Protein AF-A0A8T4M4A0-F1 (afdb_monomer)

Foldseek 3Di:
DDFDKDKDADAADDDLLLNLLLQLQQLLFLLSLQLLLPAAQDFAALVRSLVSLPVQAPDPFDDDSVVSVCSCVQRCRNNRQKMKIFGDDPDDDPDTGITIHGGPCNLQQVLLLSLLSLVVCLVVVAASCLQQNHDDRDDPLRGSSLLVVVLVVLVVHKDFLVVSCPPPVDPDDSVSSCVNQVSCVVVQQKDKDAADDDDDAQKKKFFDPPDDLQPQDDFPNQNVLLSVLLVVCVVVRIDGLVVSCVVSVHDSVVSVSSSVSCVVVPGIDIDGPDDPPPRMIMHGGPVNVCCCVSRVVLSSCSSVVHPSSVVSSVSSVCCCPPPVNVSVSVSSNSNNVSSCVVPCVNVPDDLVNLLVQLLVVQVVPQVFDFQVRSCVSSVHPDNPPSVVVCVVVVQKDWDDDDRPIGIHGD

Secondary structure (DSSP, 8-state):
-PPPP-EE--PPP-SHHHHHHHHHHHSSSHHHHHHHHT--SS-B-HHHHHHHHHHH---SS---HHHHHHHIIIIIGGGTSEEEEEE---SS--SPEEEEEE-HHIIIIIHHHHHHHHHHHHHHT--HHHHH----TT-TTS-HHHHHHHHHHHHHS-B-TTTHHHHS---S-HHHHHHHHHHHHHTTSEEEEESSSSSS-S-EEEEPTT--GGGPPPSTT-HHHHHHHHHHHHHHSEEEHHHHHHHHT--HHHHHHHHHHHHHTTSEEEE-SS-TT-SEEEEE-HHHHHHIIIIIHHHHHHHTT-THHHHHHHHHHHHHHGGGGHHHHHHHHHHHHHHHHH-TTTTPPPHHHHHHHHHHHHHH-TT-EEHHHHHHHTT-S--HHHHHHHHHTTSEEEESSGGG-EEEE-

pLDDT: mean 83.9, std 15.02, range [36.28, 98.62]

Solvent-accessible surface area (backbone atoms only — not comparable to full-atom values): 22338 Å² total; per-residue (Å²): 137,85,78,62,73,53,72,59,75,41,75,55,59,83,53,70,67,55,38,50,37,37,49,41,51,39,50,19,32,42,67,43,31,50,51,55,72,70,44,36,84,63,65,43,34,28,58,52,46,41,50,60,47,57,77,45,37,92,66,95,68,86,78,60,34,68,57,51,41,46,40,41,68,71,33,26,23,76,35,13,33,22,31,42,31,41,45,61,60,82,94,80,57,96,66,72,41,64,19,34,18,47,29,72,57,15,58,70,48,44,45,22,50,42,41,50,49,35,49,51,21,55,76,64,74,44,30,45,32,62,69,32,38,66,67,62,93,85,51,93,76,50,40,24,49,56,47,52,52,52,50,54,53,23,70,80,38,76,44,35,73,72,54,54,56,70,72,68,71,48,86,70,65,77,73,48,56,51,73,47,51,52,49,34,34,77,69,49,24,29,50,73,50,50,67,56,94,78,80,59,74,66,38,40,38,31,46,43,87,94,63,61,40,86,74,60,68,72,36,98,86,34,41,72,61,43,30,53,52,40,45,50,34,56,73,62,41,56,44,34,57,65,66,50,14,65,75,69,75,45,56,57,70,58,41,49,54,38,52,54,41,37,36,76,72,65,44,33,47,79,47,52,91,44,62,98,87,51,61,27,45,32,36,56,27,72,60,34,50,49,43,45,60,71,45,50,48,45,52,52,33,31,71,68,72,33,75,52,36,57,57,31,42,52,50,33,51,48,31,51,61,37,77,86,22,50,53,39,37,52,40,51,23,58,26,34,53,40,31,51,76,67,32,65,76,76,61,53,73,52,58,68,59,50,37,53,48,50,51,54,51,28,67,76,33,80,88,38,40,39,64,68,60,47,20,57,75,66,74,39,97,73,53,64,67,45,51,49,53,36,38,77,69,61,51,31,45,78,46,74,65,84,94,64,36,28,37,32,62,103

Structure (mmCIF, N/CA/C/O backbone):
data_AF-A0A8T4M4A0-F1
#
_entry.id   AF-A0A8T4M4A0-F1
#
loop_
_atom_site.group_PDB
_atom_site.id
_atom_site.type_symbol
_atom_site.label_atom_id
_atom_site.label_alt_id
_atom_site.label_comp_id
_atom_site.label_asym_id
_atom_site.label_entity_id
_atom_site.label_seq_id
_atom_site.pdbx_PDB_ins_code
_atom_site.Cartn_x
_atom_site.Cartn_y
_atom_site.Cartn_z
_atom_site.occupancy
_atom_site.B_iso_or_equiv
_atom_site.auth_seq_id
_atom_site.auth_comp_id
_atom_site.auth_asym_id
_atom_site.auth_atom_id
_atom_site.pdbx_PDB_model_num
ATOM 1 N N . MET A 1 1 ? 19.158 8.224 -39.823 1.00 36.28 1 MET A N 1
ATOM 2 C CA . MET A 1 1 ? 17.842 8.838 -39.520 1.00 36.28 1 MET A CA 1
ATOM 3 C C . MET A 1 1 ? 17.777 9.089 -38.024 1.00 36.28 1 MET A C 1
ATOM 5 O O . MET A 1 1 ? 17.892 8.132 -37.276 1.00 36.28 1 MET A O 1
ATOM 9 N N . GLY A 1 2 ? 17.689 10.349 -37.589 1.00 38.97 2 GLY A N 1
ATOM 10 C CA . GLY A 1 2 ? 17.724 10.702 -36.166 1.00 38.97 2 GLY A CA 1
ATOM 11 C C . GLY A 1 2 ? 16.334 10.684 -35.535 1.00 38.97 2 GLY A C 1
ATOM 12 O O . GLY A 1 2 ? 15.423 11.344 -36.035 1.00 38.97 2 GLY A O 1
ATOM 13 N N . ILE A 1 3 ? 16.178 9.947 -34.437 1.00 46.75 3 ILE A N 1
ATOM 14 C CA . ILE A 1 3 ? 15.024 10.073 -33.544 1.00 46.75 3 ILE A CA 1
ATOM 15 C C . ILE A 1 3 ? 15.228 11.372 -32.753 1.00 46.75 3 ILE A C 1
ATOM 17 O O . ILE A 1 3 ? 16.248 11.531 -32.087 1.00 46.75 3 ILE A O 1
ATOM 21 N N . LYS A 1 4 ? 14.302 12.332 -32.866 1.00 42.81 4 LYS A N 1
ATOM 22 C CA . LYS A 1 4 ? 14.314 13.545 -32.033 1.00 42.81 4 LYS A CA 1
ATOM 23 C C . LYS A 1 4 ? 13.525 13.283 -30.758 1.00 42.81 4 LYS A C 1
ATOM 25 O O . LYS A 1 4 ? 12.321 13.044 -30.842 1.00 42.81 4 LYS A O 1
ATOM 30 N N . TYR A 1 5 ? 14.212 13.389 -29.627 1.00 50.53 5 TYR A N 1
ATOM 31 C CA . TYR A 1 5 ? 13.657 13.262 -28.288 1.00 50.53 5 TYR A CA 1
ATOM 32 C C . TYR A 1 5 ? 13.339 14.650 -27.720 1.00 50.53 5 TYR A C 1
ATOM 34 O O . TYR A 1 5 ? 14.189 15.537 -27.725 1.00 50.53 5 TYR A O 1
ATOM 42 N N . GLN A 1 6 ? 12.110 14.845 -27.248 1.00 49.47 6 GLN A N 1
ATOM 43 C CA . GLN A 1 6 ? 11.752 15.944 -26.349 1.00 49.47 6 GLN A CA 1
ATOM 44 C C . GLN A 1 6 ? 11.410 15.323 -24.999 1.00 49.47 6 GLN A C 1
ATOM 46 O O . GLN A 1 6 ? 10.598 14.396 -24.956 1.00 49.47 6 GLN A O 1
ATOM 51 N N . SER A 1 7 ? 12.059 15.800 -23.936 1.00 57.50 7 SER A N 1
ATOM 52 C CA . SER A 1 7 ? 11.912 15.259 -22.587 1.00 57.50 7 SER A CA 1
ATOM 53 C C . SER A 1 7 ? 11.159 16.220 -21.676 1.00 57.50 7 SER A C 1
ATOM 55 O O . SER A 1 7 ? 11.580 17.366 -21.509 1.00 57.50 7 SER A O 1
ATOM 57 N N . THR A 1 8 ? 10.098 15.750 -21.028 1.00 65.81 8 THR A N 1
ATOM 58 C CA . THR A 1 8 ? 9.516 16.431 -19.864 1.00 65.81 8 THR A CA 1
ATOM 59 C C . THR A 1 8 ? 10.077 15.796 -18.600 1.00 65.81 8 THR A C 1
ATOM 61 O O . THR A 1 8 ? 9.870 14.603 -18.362 1.00 65.81 8 THR A O 1
ATOM 64 N N . ASN A 1 9 ? 10.792 16.589 -17.802 1.00 67.00 9 ASN A N 1
ATOM 65 C CA . ASN A 1 9 ? 11.388 16.161 -16.542 1.00 67.00 9 ASN A CA 1
ATOM 66 C C . ASN A 1 9 ? 10.801 16.986 -15.390 1.00 67.00 9 ASN A C 1
ATOM 68 O O . ASN A 1 9 ? 10.709 18.209 -15.496 1.00 67.00 9 ASN A O 1
ATOM 72 N N . GLN A 1 10 ? 10.419 16.324 -14.301 1.00 81.75 10 GLN A N 1
ATOM 73 C CA . GLN A 1 10 ? 10.217 16.987 -13.015 1.00 81.75 10 GLN A CA 1
ATOM 74 C C . GLN A 1 10 ? 11.394 16.637 -12.114 1.00 81.75 10 GLN A C 1
ATOM 76 O O . GLN A 1 10 ? 11.785 15.475 -12.027 1.00 81.75 10 GLN A O 1
ATOM 81 N N . SER A 1 11 ? 11.961 17.636 -11.444 1.00 89.12 11 SER A N 1
ATOM 82 C CA . SER A 1 11 ? 13.050 17.408 -10.499 1.00 89.12 11 SER A CA 1
ATOM 83 C C . SER A 1 11 ? 12.594 16.497 -9.361 1.00 89.12 11 SER A C 1
ATOM 85 O O . SER A 1 11 ? 11.463 16.597 -8.880 1.00 89.12 11 SER A O 1
ATOM 87 N N . PHE A 1 12 ? 13.486 15.612 -8.915 1.00 93.00 12 PHE A N 1
ATOM 88 C CA . PHE A 1 12 ? 13.273 14.891 -7.666 1.00 93.00 12 PHE A CA 1
ATOM 89 C C . PHE A 1 12 ? 13.210 15.904 -6.509 1.00 93.00 12 PHE A C 1
ATOM 91 O O . PHE A 1 12 ? 14.023 16.831 -6.509 1.00 93.00 12 PHE A O 1
ATOM 98 N N . PRO A 1 13 ? 12.267 15.779 -5.555 1.00 91.75 13 PRO A N 1
ATOM 99 C CA . PRO A 1 13 ? 12.148 16.746 -4.469 1.00 91.75 13 PRO A CA 1
ATOM 100 C C . PRO A 1 13 ? 13.424 16.848 -3.626 1.00 91.75 13 PRO A C 1
ATOM 102 O O . PRO A 1 13 ? 14.144 15.866 -3.461 1.00 91.75 13 PRO A O 1
ATOM 105 N N . GLU A 1 14 ? 13.674 18.025 -3.057 1.00 91.38 14 GLU A N 1
ATOM 106 C CA . GLU A 1 14 ? 14.819 18.264 -2.166 1.00 91.38 14 GLU A CA 1
ATOM 107 C C . GLU A 1 14 ? 14.450 18.011 -0.696 1.00 91.38 14 GLU A C 1
ATOM 109 O O . GLU A 1 14 ? 15.189 17.349 0.032 1.00 91.38 14 GLU A O 1
ATOM 114 N N . GLU A 1 15 ? 13.259 18.458 -0.286 1.00 93.06 15 GLU A N 1
ATOM 115 C CA . GLU A 1 15 ? 12.756 18.333 1.084 1.00 93.06 15 GLU A CA 1
ATOM 116 C C . GLU A 1 15 ? 12.559 16.873 1.511 1.00 93.06 15 GLU A C 1
ATOM 118 O O . GLU A 1 15 ? 11.953 16.072 0.792 1.00 93.06 15 GLU A O 1
ATOM 123 N N . SER A 1 16 ? 13.014 16.531 2.719 1.00 92.50 16 SER A N 1
ATOM 124 C CA . SER A 1 16 ? 13.052 15.152 3.235 1.00 92.50 16 SER A CA 1
ATOM 125 C C . SER A 1 16 ? 11.690 14.448 3.196 1.00 92.50 16 SER A C 1
ATOM 127 O O . SER A 1 16 ? 11.579 13.324 2.703 1.00 92.50 16 SER A O 1
ATOM 129 N N . GLU A 1 17 ? 10.630 15.123 3.644 1.00 90.56 17 GLU A N 1
ATOM 130 C CA . GLU A 1 17 ? 9.270 14.579 3.620 1.00 90.56 17 GLU A CA 1
ATOM 131 C C . GLU A 1 17 ? 8.756 14.382 2.186 1.00 90.56 17 GLU A C 1
ATOM 133 O O . GLU A 1 17 ? 8.158 13.347 1.883 1.00 90.56 17 GLU A O 1
ATOM 138 N N . ALA A 1 18 ? 9.030 15.328 1.283 1.00 90.44 18 ALA A N 1
ATOM 139 C CA . ALA A 1 18 ? 8.621 15.234 -0.116 1.00 90.44 18 ALA A CA 1
ATOM 140 C C . ALA A 1 18 ? 9.375 14.115 -0.855 1.00 90.44 18 ALA A C 1
ATOM 142 O O . ALA A 1 18 ? 8.796 13.426 -1.697 1.00 90.44 18 ALA A O 1
ATOM 143 N N . ARG A 1 19 ? 10.645 13.876 -0.502 1.00 94.44 19 ARG A N 1
ATOM 144 C CA . ARG A 1 19 ? 11.435 12.735 -0.989 1.00 94.44 19 ARG A CA 1
ATOM 145 C C . ARG A 1 19 ? 10.839 11.410 -0.531 1.00 94.44 19 ARG A C 1
ATOM 147 O O . ARG A 1 19 ? 10.655 10.508 -1.350 1.00 94.44 19 ARG A O 1
ATOM 154 N N . LEU A 1 20 ? 10.488 11.300 0.751 1.00 95.19 20 LEU A N 1
ATOM 155 C CA . LEU A 1 20 ? 9.823 10.111 1.280 1.00 95.19 20 LEU A CA 1
ATOM 156 C C . LEU A 1 20 ? 8.465 9.895 0.602 1.00 95.19 20 LEU A C 1
ATOM 158 O O . LEU A 1 20 ? 8.164 8.786 0.163 1.00 95.19 20 LEU A O 1
ATOM 162 N N . GLU A 1 21 ? 7.661 10.949 0.449 1.00 92.44 21 GLU A N 1
ATOM 163 C CA . GLU A 1 21 ? 6.388 10.877 -0.268 1.00 92.44 21 GLU A CA 1
ATOM 164 C C . GLU A 1 21 ? 6.578 10.379 -1.703 1.00 92.44 21 GLU A C 1
ATOM 166 O O . GLU A 1 21 ? 5.840 9.497 -2.157 1.00 92.44 21 GLU A O 1
ATOM 171 N N . ALA A 1 22 ? 7.571 10.919 -2.411 1.00 92.69 22 ALA A N 1
ATOM 172 C CA . ALA A 1 22 ? 7.888 10.537 -3.776 1.00 92.69 22 ALA A CA 1
ATOM 173 C C . ALA A 1 22 ? 8.194 9.033 -3.883 1.00 92.69 22 ALA A C 1
ATOM 175 O O . ALA A 1 22 ? 7.618 8.340 -4.726 1.00 92.69 22 ALA A O 1
ATOM 176 N N . ILE A 1 23 ? 9.022 8.503 -2.984 1.00 95.81 23 ILE A N 1
ATOM 177 C CA . ILE A 1 23 ? 9.373 7.080 -2.941 1.00 95.81 23 ILE A CA 1
ATOM 178 C C . ILE A 1 23 ? 8.170 6.205 -2.585 1.00 95.81 23 ILE A C 1
ATOM 180 O O . ILE A 1 23 ? 7.847 5.275 -3.325 1.00 95.81 23 ILE A O 1
ATOM 184 N N . LEU A 1 24 ? 7.452 6.520 -1.503 1.00 95.00 24 LEU A N 1
ATOM 185 C CA . LEU A 1 24 ? 6.316 5.709 -1.054 1.00 95.00 24 LEU A CA 1
ATOM 186 C C . LEU A 1 24 ? 5.226 5.626 -2.124 1.00 95.00 24 LEU A C 1
ATOM 188 O O . LEU A 1 24 ? 4.622 4.580 -2.310 1.00 95.00 24 LEU A O 1
ATOM 192 N N . ASN A 1 25 ? 4.987 6.701 -2.874 1.00 92.19 25 ASN A N 1
ATOM 193 C CA . ASN A 1 25 ? 4.039 6.685 -3.989 1.00 92.19 25 ASN A CA 1
ATOM 194 C C . ASN A 1 25 ? 4.563 5.963 -5.239 1.00 92.19 25 ASN A C 1
ATOM 196 O O . ASN A 1 25 ? 3.759 5.499 -6.054 1.00 92.19 25 ASN A O 1
ATOM 200 N N . SER A 1 26 ? 5.881 5.908 -5.426 1.00 93.94 26 SER A N 1
ATOM 201 C CA . SER A 1 26 ? 6.510 5.222 -6.558 1.00 93.94 26 SER A CA 1
ATOM 202 C C . SER A 1 26 ? 6.559 3.711 -6.352 1.00 93.94 26 SER A C 1
ATOM 204 O O . SER A 1 26 ? 6.496 2.979 -7.332 1.00 93.94 26 SER A O 1
ATOM 206 N N . PHE A 1 27 ? 6.573 3.243 -5.100 1.00 95.88 27 PHE A N 1
ATOM 207 C CA . PHE A 1 27 ? 6.716 1.822 -4.759 1.00 95.88 27 PHE A CA 1
ATOM 208 C C . PHE A 1 27 ? 5.596 1.285 -3.852 1.00 95.88 27 PHE A C 1
ATOM 210 O O . PHE A 1 27 ? 5.772 0.295 -3.155 1.00 95.88 27 PHE A O 1
ATOM 217 N N . ASN A 1 28 ? 4.404 1.893 -3.877 1.00 93.88 28 ASN A N 1
ATOM 218 C CA . ASN A 1 28 ? 3.224 1.404 -3.140 1.00 93.88 28 ASN A CA 1
ATOM 219 C C . ASN A 1 28 ? 2.504 0.207 -3.782 1.00 93.88 28 ASN A C 1
ATOM 221 O O . ASN A 1 28 ? 1.422 -0.156 -3.329 1.00 93.88 28 ASN A O 1
ATOM 225 N N . ALA A 1 29 ? 3.018 -0.352 -4.873 1.00 94.00 29 ALA A N 1
ATOM 226 C CA . ALA A 1 29 ? 2.444 -1.520 -5.532 1.00 94.00 29 ALA A CA 1
ATOM 227 C C . ALA A 1 29 ? 3.528 -2.248 -6.324 1.00 94.00 29 ALA A C 1
ATOM 229 O O . ALA A 1 29 ? 4.333 -1.614 -7.003 1.00 94.00 29 ALA A O 1
ATOM 230 N N . GLU A 1 30 ? 3.507 -3.571 -6.301 1.00 95.44 30 GLU A N 1
ATOM 231 C CA . GLU A 1 30 ? 4.582 -4.408 -6.825 1.00 95.44 30 GLU A CA 1
ATOM 232 C C . GLU A 1 30 ? 4.678 -4.330 -8.343 1.00 95.44 30 GLU A C 1
ATOM 234 O O . GLU A 1 30 ? 5.779 -4.202 -8.862 1.00 95.44 30 GLU A O 1
ATOM 239 N N . LEU A 1 31 ? 3.551 -4.265 -9.066 1.00 93.50 31 LEU A N 1
ATOM 240 C CA . LEU A 1 31 ? 3.583 -4.021 -10.514 1.00 93.50 31 LEU A CA 1
ATOM 241 C C . LEU A 1 31 ? 4.211 -2.666 -10.865 1.00 93.50 31 LEU A C 1
ATOM 243 O O . LEU A 1 31 ? 4.870 -2.540 -11.896 1.00 93.50 31 LEU A O 1
ATOM 247 N N . LYS A 1 32 ? 4.040 -1.650 -10.013 1.00 94.50 32 LYS A N 1
ATOM 248 C CA . LYS A 1 32 ? 4.667 -0.338 -10.206 1.00 94.50 32 LYS A CA 1
ATOM 249 C C . LYS A 1 32 ? 6.172 -0.415 -9.939 1.00 94.50 32 LYS A C 1
ATOM 251 O O . LYS A 1 32 ? 6.948 0.100 -10.740 1.00 94.50 32 LYS A O 1
ATOM 256 N N . THR A 1 33 ? 6.576 -1.113 -8.879 1.00 96.62 33 THR A N 1
ATOM 257 C CA . THR A 1 33 ? 7.983 -1.411 -8.574 1.00 96.62 33 THR A CA 1
ATOM 258 C C . THR A 1 33 ? 8.646 -2.201 -9.706 1.00 96.62 33 THR A C 1
ATOM 260 O O . THR A 1 33 ? 9.732 -1.834 -10.142 1.00 96.62 33 THR A O 1
ATOM 263 N N . ALA A 1 34 ? 7.969 -3.213 -10.256 1.00 95.50 34 ALA A N 1
ATOM 264 C CA . ALA A 1 34 ? 8.430 -3.980 -11.411 1.00 95.50 34 ALA A CA 1
ATOM 265 C C . ALA A 1 34 ? 8.614 -3.084 -12.642 1.00 95.50 34 ALA A C 1
ATOM 267 O O . ALA A 1 34 ? 9.683 -3.071 -13.241 1.00 95.50 34 ALA A O 1
ATOM 268 N N . THR A 1 35 ? 7.607 -2.260 -12.963 1.00 95.44 35 THR A N 1
ATOM 269 C CA . THR A 1 35 ? 7.685 -1.274 -14.059 1.00 95.44 35 THR A CA 1
ATOM 270 C C . THR A 1 35 ? 8.919 -0.389 -13.919 1.00 95.44 35 THR A C 1
ATOM 272 O O . THR A 1 35 ? 9.632 -0.158 -14.889 1.00 95.44 35 THR A O 1
ATOM 275 N N . PHE A 1 36 ? 9.171 0.103 -12.704 1.00 97.06 36 PHE A N 1
ATOM 276 C CA . PHE A 1 36 ? 10.309 0.964 -12.427 1.00 97.06 36 PHE A CA 1
ATOM 277 C C . PHE A 1 36 ? 11.650 0.233 -12.584 1.00 97.06 36 PHE A C 1
ATOM 279 O O . PHE A 1 36 ? 12.571 0.790 -13.171 1.00 97.06 36 PHE A O 1
ATOM 286 N N . LEU A 1 37 ? 11.766 -1.009 -12.108 1.00 96.38 37 LEU A N 1
ATOM 287 C CA . LEU A 1 37 ? 12.999 -1.798 -12.214 1.00 96.38 37 LEU A CA 1
ATOM 288 C C . LEU A 1 37 ? 13.358 -2.177 -13.658 1.00 96.38 37 LEU A C 1
ATOM 290 O O . LEU A 1 37 ? 14.531 -2.399 -13.943 1.00 96.38 37 LEU A O 1
ATOM 294 N N . PHE A 1 38 ? 12.380 -2.201 -14.568 1.00 95.38 38 PHE A N 1
ATOM 295 C CA . PHE A 1 38 ? 12.610 -2.384 -16.004 1.00 95.38 38 PHE A CA 1
ATOM 296 C C . PHE A 1 38 ? 12.946 -1.092 -16.759 1.00 95.38 38 PHE A C 1
ATOM 298 O O . PHE A 1 38 ? 13.210 -1.157 -17.965 1.00 95.38 38 PHE A O 1
ATOM 305 N N . LEU A 1 39 ? 12.934 0.072 -16.097 1.00 94.56 39 LEU A N 1
ATOM 306 C CA . LEU A 1 39 ? 13.409 1.310 -16.710 1.00 94.56 39 LEU A CA 1
ATOM 307 C C . LEU A 1 39 ? 14.916 1.249 -16.946 1.00 94.56 39 LEU A C 1
ATOM 309 O O . LEU A 1 39 ? 15.699 0.834 -16.093 1.00 94.56 39 LEU A O 1
ATOM 313 N N . GLU A 1 40 ? 15.314 1.763 -18.100 1.00 92.94 40 GLU A N 1
ATOM 314 C CA . GLU A 1 40 ? 16.700 1.869 -18.528 1.00 92.94 40 GLU A CA 1
ATOM 315 C C . GLU A 1 40 ? 16.994 3.310 -18.952 1.00 92.94 40 GLU A C 1
ATOM 317 O O . GLU A 1 40 ? 16.112 4.174 -18.958 1.00 92.94 40 GLU A O 1
ATOM 322 N N . ASP A 1 41 ? 18.243 3.578 -19.326 1.00 92.50 41 ASP A N 1
ATOM 323 C CA . ASP A 1 41 ? 18.590 4.828 -20.004 1.00 92.50 41 ASP A CA 1
ATOM 324 C C . ASP A 1 41 ? 17.857 4.945 -21.347 1.00 92.50 41 ASP A C 1
ATOM 326 O O . ASP A 1 41 ? 17.432 6.031 -21.751 1.00 92.50 41 ASP A O 1
ATOM 330 N N . SER A 1 42 ? 17.649 3.808 -22.018 1.00 90.50 42 SER A N 1
ATOM 331 C CA . SER A 1 42 ? 16.896 3.738 -23.264 1.00 90.50 42 SER A CA 1
ATOM 332 C C . SER A 1 42 ? 15.376 3.820 -23.014 1.00 90.50 42 SER A C 1
ATOM 334 O O . SER A 1 42 ? 14.866 3.178 -22.092 1.00 90.50 42 SER A O 1
ATOM 336 N N . PRO A 1 43 ? 14.626 4.611 -23.809 1.00 90.31 43 PRO A N 1
ATOM 337 C CA . PRO A 1 43 ? 13.205 4.823 -23.556 1.00 90.31 43 PRO A CA 1
ATOM 338 C C . PRO A 1 43 ? 12.370 3.587 -23.905 1.00 90.31 43 PRO A C 1
ATOM 340 O O . PRO A 1 43 ? 12.367 3.128 -25.049 1.00 90.31 43 PRO A O 1
ATOM 343 N N . LYS A 1 44 ? 11.574 3.107 -22.941 1.00 90.56 44 LYS A N 1
ATOM 344 C CA . LYS A 1 44 ? 10.638 1.978 -23.101 1.00 90.56 44 LYS A CA 1
ATOM 345 C C . LYS A 1 44 ? 9.176 2.417 -23.093 1.00 90.56 44 LYS A C 1
ATOM 347 O O . LYS A 1 44 ? 8.795 3.368 -22.416 1.00 90.56 44 LYS A O 1
ATOM 352 N N . SER A 1 45 ? 8.337 1.720 -23.857 1.00 89.44 45 SER A N 1
ATOM 353 C CA . SER A 1 45 ? 6.895 1.994 -23.933 1.00 89.44 45 SER A CA 1
ATOM 354 C C . SER A 1 45 ? 6.095 1.165 -22.921 1.00 89.44 45 SER A C 1
ATOM 356 O O . SER A 1 45 ? 6.574 0.145 -22.432 1.00 89.44 45 SER A O 1
ATOM 358 N N . GLY A 1 46 ? 4.829 1.529 -22.684 1.00 86.38 46 GLY A N 1
ATOM 359 C CA . GLY A 1 46 ? 3.909 0.723 -21.863 1.00 86.38 46 GLY A CA 1
ATOM 360 C C . GLY A 1 46 ? 3.730 -0.723 -22.349 1.00 86.38 46 GLY A C 1
ATOM 361 O O . GLY A 1 46 ? 3.549 -1.625 -21.538 1.00 86.38 46 GLY A O 1
ATOM 362 N N . PHE A 1 47 ? 3.826 -0.960 -23.663 1.00 87.38 47 PHE A N 1
ATOM 363 C CA . PHE A 1 47 ? 3.800 -2.313 -24.232 1.00 87.38 47 PHE A CA 1
ATOM 364 C C . PHE A 1 47 ? 5.069 -3.093 -23.893 1.00 87.38 47 PHE A C 1
ATOM 366 O O . PHE A 1 47 ? 4.972 -4.242 -23.484 1.00 87.38 47 PHE A O 1
ATOM 373 N N . SER A 1 48 ? 6.230 -2.443 -23.995 1.00 89.81 48 SER A N 1
ATOM 374 C CA . SER A 1 48 ? 7.519 -3.039 -23.631 1.00 89.81 48 SER A CA 1
ATOM 375 C C . SER A 1 48 ? 7.536 -3.448 -22.158 1.00 89.81 48 SER A C 1
ATOM 377 O O . SER A 1 48 ? 7.888 -4.576 -21.850 1.00 89.81 48 SER A O 1
ATOM 379 N N . PHE A 1 49 ? 7.048 -2.588 -21.255 1.00 91.25 49 PHE A N 1
ATOM 380 C CA . PHE A 1 49 ? 6.937 -2.945 -19.836 1.00 91.25 49 PHE A CA 1
ATOM 381 C C . PHE A 1 49 ? 5.982 -4.109 -19.585 1.00 91.25 49 PHE A C 1
ATOM 383 O O . PHE A 1 49 ? 6.273 -4.953 -18.745 1.00 91.25 49 PHE A O 1
ATOM 390 N N . ARG A 1 50 ? 4.844 -4.170 -20.292 1.00 91.12 50 ARG A N 1
ATOM 391 C CA . ARG A 1 50 ? 3.942 -5.324 -20.190 1.00 91.12 50 ARG A CA 1
ATOM 392 C C . ARG A 1 50 ? 4.686 -6.606 -20.556 1.00 91.12 50 ARG A C 1
ATOM 394 O O . ARG A 1 50 ? 4.535 -7.589 -19.838 1.00 91.12 50 ARG A O 1
ATOM 401 N N . ASP A 1 51 ? 5.433 -6.600 -21.654 1.00 90.88 51 ASP A N 1
ATOM 402 C CA . ASP A 1 51 ? 6.141 -7.783 -22.148 1.00 90.88 51 ASP A CA 1
ATOM 403 C C . ASP A 1 51 ? 7.239 -8.216 -21.171 1.00 90.88 51 ASP A C 1
ATOM 405 O O . ASP A 1 51 ? 7.213 -9.361 -20.724 1.00 90.88 51 ASP A O 1
ATOM 409 N N . ASP A 1 52 ? 8.084 -7.278 -20.728 1.00 91.81 52 ASP A N 1
ATOM 410 C CA . ASP A 1 52 ? 9.133 -7.516 -19.726 1.00 91.81 52 ASP A CA 1
ATOM 411 C C . ASP A 1 52 ? 8.547 -8.100 -18.422 1.00 91.81 52 ASP A C 1
ATOM 413 O O . ASP A 1 52 ? 9.054 -9.072 -17.861 1.00 91.81 52 ASP A O 1
ATOM 417 N N . VAL A 1 53 ? 7.430 -7.544 -17.937 1.00 89.94 53 VAL A N 1
ATOM 418 C CA . VAL A 1 53 ? 6.765 -8.023 -16.713 1.00 89.94 53 VAL A CA 1
ATOM 419 C C . VAL A 1 53 ? 6.102 -9.384 -16.926 1.00 89.94 53 VAL A C 1
ATOM 421 O O . VAL A 1 53 ? 6.143 -10.221 -16.027 1.00 89.94 53 VAL A O 1
ATOM 424 N N . SER A 1 54 ? 5.508 -9.630 -18.094 1.00 89.31 54 SER A N 1
ATOM 425 C CA . SER A 1 54 ? 4.836 -10.902 -18.401 1.00 89.31 54 SER A CA 1
ATOM 426 C C . SER A 1 54 ? 5.823 -12.056 -18.586 1.00 89.31 54 SER A C 1
ATOM 428 O O . SER A 1 54 ? 5.452 -13.203 -18.361 1.00 89.31 54 SER A O 1
ATOM 430 N N . GLU A 1 55 ? 7.074 -11.774 -18.960 1.00 89.88 55 GLU A N 1
ATOM 431 C CA . GLU A 1 55 ? 8.143 -12.781 -19.006 1.00 89.88 55 GLU A CA 1
ATOM 432 C C . GLU A 1 55 ? 8.509 -13.292 -17.602 1.00 89.88 55 GLU A C 1
ATOM 434 O O . GLU A 1 55 ? 8.921 -14.437 -17.430 1.00 89.88 55 GLU A O 1
ATOM 439 N N . VAL A 1 56 ? 8.350 -12.443 -16.584 1.00 88.38 56 VAL A N 1
ATOM 440 C CA . VAL A 1 56 ? 8.818 -12.713 -15.219 1.00 88.38 56 VAL A CA 1
ATOM 441 C C . VAL A 1 56 ? 7.690 -13.142 -14.281 1.00 88.38 56 VAL A C 1
ATOM 443 O O . VAL A 1 56 ? 7.904 -13.951 -13.379 1.00 88.38 56 VAL A O 1
ATOM 446 N N . VAL A 1 57 ? 6.485 -12.606 -14.467 1.00 84.62 57 VAL A N 1
ATOM 447 C CA . VAL A 1 57 ? 5.346 -12.833 -13.573 1.00 84.62 57 VAL A CA 1
ATOM 448 C C . VAL A 1 57 ? 4.448 -13.928 -14.136 1.00 84.62 57 VAL A C 1
ATOM 450 O O . VAL A 1 57 ? 3.747 -13.732 -15.127 1.00 84.62 57 VAL A O 1
ATOM 453 N N . LEU A 1 58 ? 4.399 -15.067 -13.446 1.00 80.75 58 LEU A N 1
ATOM 454 C CA . LEU A 1 58 ? 3.542 -16.193 -13.817 1.00 80.75 58 LEU A CA 1
ATOM 455 C C . LEU A 1 58 ? 2.089 -15.920 -13.410 1.00 80.75 58 LEU A C 1
ATOM 457 O O . LEU A 1 58 ? 1.676 -16.247 -12.300 1.00 80.75 58 LEU A O 1
ATOM 461 N N . THR A 1 59 ? 1.295 -15.308 -14.285 1.00 79.62 59 THR A N 1
ATOM 462 C CA . THR A 1 59 ? -0.118 -15.016 -14.005 1.00 79.62 59 THR A CA 1
ATOM 463 C C . THR A 1 59 ? -1.031 -15.384 -15.171 1.00 79.62 59 THR A C 1
ATOM 465 O O . THR A 1 59 ? -0.678 -15.224 -16.335 1.00 79.62 59 THR A O 1
ATOM 468 N N . ASP A 1 60 ? -2.235 -15.858 -14.848 1.00 76.44 60 ASP A N 1
ATOM 469 C CA . ASP A 1 60 ? -3.337 -16.054 -15.796 1.00 76.44 60 ASP A CA 1
ATOM 470 C C . ASP A 1 60 ? -4.074 -14.738 -16.114 1.00 76.44 60 ASP A C 1
ATOM 472 O O . ASP A 1 60 ? -4.929 -14.679 -17.002 1.00 76.44 60 ASP A O 1
ATOM 476 N N . LYS A 1 61 ? -3.758 -13.660 -15.386 1.00 77.75 61 LYS A N 1
ATOM 477 C CA . LYS A 1 61 ? -4.376 -12.347 -15.548 1.00 77.75 61 LYS A CA 1
ATOM 478 C C . LYS A 1 61 ? -3.772 -11.616 -16.737 1.00 77.75 61 LYS A C 1
ATOM 480 O O . LYS A 1 61 ? -2.567 -11.398 -16.817 1.00 77.75 61 LYS A O 1
ATOM 485 N N . GLN A 1 62 ? -4.632 -11.117 -17.620 1.00 77.44 62 GLN A N 1
ATOM 486 C CA . GLN A 1 62 ? -4.191 -10.254 -18.709 1.00 77.44 62 GLN A CA 1
ATOM 487 C C . GLN A 1 62 ? -3.737 -8.888 -18.168 1.00 77.44 62 GLN A C 1
ATOM 489 O O . GLN A 1 62 ? -4.539 -8.111 -17.643 1.00 77.44 62 GLN A O 1
ATOM 494 N N . LEU A 1 63 ? -2.450 -8.577 -18.335 1.00 83.25 63 LEU A N 1
ATOM 495 C CA . LEU A 1 63 ? -1.879 -7.287 -17.959 1.00 83.25 63 LEU A CA 1
ATOM 496 C C . LEU A 1 63 ? -2.112 -6.250 -19.065 1.00 83.25 63 LEU A C 1
ATOM 498 O O . LEU A 1 63 ? -1.809 -6.464 -20.240 1.00 83.25 63 LEU A O 1
ATOM 502 N N . ASN A 1 64 ? -2.668 -5.105 -18.681 1.00 83.50 64 ASN A N 1
ATOM 503 C CA . ASN A 1 64 ? -3.054 -4.039 -19.596 1.00 83.50 64 ASN A CA 1
ATOM 504 C C . ASN A 1 64 ? -1.885 -3.032 -19.780 1.00 83.50 64 ASN A C 1
ATOM 506 O O . ASN A 1 64 ? -1.497 -2.396 -18.798 1.00 83.50 64 ASN A O 1
ATOM 510 N N . PRO A 1 65 ? -1.350 -2.827 -21.006 1.00 84.25 65 PRO A N 1
ATOM 511 C CA . PRO A 1 65 ? -0.265 -1.873 -21.290 1.00 84.25 65 PRO A CA 1
ATOM 512 C C . PRO A 1 65 ? -0.501 -0.453 -20.759 1.00 84.25 65 PRO A C 1
ATOM 514 O O . PRO A 1 65 ? 0.424 0.209 -20.288 1.00 84.25 65 PRO A O 1
ATOM 517 N N . GLN A 1 66 ? -1.748 0.023 -20.803 1.00 86.94 66 GLN A N 1
ATOM 518 C CA . GLN A 1 66 ? -2.121 1.361 -20.351 1.00 86.94 66 GLN A CA 1
ATOM 519 C C . GLN A 1 66 ? -1.920 1.541 -18.838 1.00 86.94 66 GLN A C 1
ATOM 521 O O . GLN A 1 66 ? -1.726 2.668 -18.384 1.00 86.94 66 GLN A O 1
ATOM 526 N N . VAL A 1 67 ? -1.923 0.456 -18.054 1.00 87.50 67 VAL A N 1
ATOM 527 C CA . VAL A 1 67 ? -1.612 0.502 -16.616 1.00 87.50 67 VAL A CA 1
ATOM 528 C C . VAL A 1 67 ? -0.147 0.884 -16.392 1.00 87.50 67 VAL A C 1
ATOM 530 O O . VAL A 1 67 ? 0.129 1.760 -15.575 1.00 87.50 67 VAL A O 1
ATOM 533 N N . PHE A 1 68 ? 0.776 0.312 -17.168 1.00 91.12 68 PHE A N 1
ATOM 534 C CA . PHE A 1 68 ? 2.207 0.628 -17.099 1.00 91.12 68 PHE A CA 1
ATOM 535 C C . PHE A 1 68 ? 2.486 2.071 -17.528 1.00 91.12 68 PHE A C 1
ATOM 537 O O . PHE A 1 68 ? 3.169 2.809 -16.821 1.00 91.12 68 PHE A O 1
ATOM 544 N N . THR A 1 69 ? 1.861 2.524 -18.620 1.00 90.06 69 THR A N 1
ATOM 545 C CA . THR A 1 69 ? 1.897 3.941 -19.019 1.00 90.06 69 THR A CA 1
ATOM 546 C C . THR A 1 69 ? 1.379 4.850 -17.901 1.00 90.06 69 THR A C 1
ATOM 548 O O . THR A 1 69 ? 2.012 5.853 -17.574 1.00 90.06 69 THR A O 1
ATOM 551 N N . ALA A 1 70 ? 0.267 4.488 -17.254 1.00 89.44 70 ALA A N 1
ATOM 552 C CA . ALA A 1 70 ? -0.287 5.267 -16.152 1.00 89.44 70 ALA A CA 1
ATOM 553 C C . ALA A 1 70 ? 0.636 5.296 -14.922 1.00 89.44 70 ALA A C 1
ATOM 555 O O . ALA A 1 70 ? 0.707 6.330 -14.255 1.00 89.44 70 ALA A O 1
ATOM 556 N N . TYR A 1 71 ? 1.360 4.215 -14.615 1.00 92.12 71 TYR A N 1
ATOM 557 C CA . TYR A 1 71 ? 2.371 4.215 -13.555 1.00 92.12 71 TYR A CA 1
ATOM 558 C C . TYR A 1 71 ? 3.483 5.221 -13.837 1.00 92.12 71 TYR A C 1
ATOM 560 O O . TYR A 1 71 ? 3.805 6.030 -12.963 1.00 92.12 71 TYR A O 1
ATOM 568 N N . CYS A 1 72 ? 4.005 5.248 -15.062 1.00 92.31 72 CYS A N 1
ATOM 569 C CA . CYS A 1 72 ? 5.006 6.231 -15.452 1.00 92.31 72 CYS A CA 1
ATOM 570 C C . CYS A 1 72 ? 4.448 7.661 -15.365 1.00 92.31 72 CYS A C 1
ATOM 572 O O . CYS A 1 72 ? 4.983 8.483 -14.626 1.00 92.31 72 CYS A O 1
ATOM 574 N N . GLN A 1 73 ? 3.323 7.941 -16.027 1.00 89.38 73 GLN A N 1
ATOM 575 C CA . GLN A 1 73 ? 2.774 9.299 -16.149 1.00 89.38 73 GLN A CA 1
ATOM 576 C C . GLN A 1 73 ? 2.218 9.877 -14.847 1.00 89.38 73 GLN A C 1
ATOM 578 O O . GLN A 1 73 ? 2.262 11.085 -14.644 1.00 89.38 73 GLN A O 1
ATOM 583 N N . ARG A 1 74 ? 1.651 9.043 -13.967 1.00 86.56 74 ARG A N 1
ATOM 584 C CA . ARG A 1 74 ? 0.970 9.511 -12.744 1.00 86.56 74 ARG A CA 1
ATOM 585 C C . ARG A 1 74 ? 1.807 9.339 -11.485 1.00 86.56 74 ARG A C 1
ATOM 587 O O . ARG A 1 74 ? 1.502 9.955 -10.463 1.00 86.56 74 ARG A O 1
ATOM 594 N N . SER A 1 75 ? 2.797 8.447 -11.515 1.00 89.81 75 SER A N 1
ATOM 595 C CA . SER A 1 75 ? 3.634 8.139 -10.353 1.00 89.81 75 SER A CA 1
ATOM 596 C C . SER A 1 75 ? 5.089 8.515 -10.576 1.00 89.81 75 SER A C 1
ATOM 598 O O . SER A 1 75 ? 5.552 9.430 -9.905 1.00 89.81 75 SER A O 1
ATOM 600 N N . LEU A 1 76 ? 5.773 7.868 -11.519 1.00 93.44 76 LEU A N 1
ATOM 601 C CA . LEU A 1 76 ? 7.235 7.931 -11.621 1.00 93.44 76 LEU A CA 1
ATOM 602 C C . LEU A 1 76 ? 7.745 9.265 -12.191 1.00 93.44 76 LEU A C 1
ATOM 604 O O . LEU A 1 76 ? 8.633 9.879 -11.601 1.00 93.44 76 LEU A O 1
ATOM 608 N N . VAL A 1 77 ? 7.161 9.742 -13.296 1.00 92.75 77 VAL A N 1
ATOM 609 C CA . VAL A 1 77 ? 7.563 11.003 -13.944 1.00 92.75 77 VAL A CA 1
ATOM 610 C C . VAL A 1 77 ? 7.271 12.214 -13.054 1.00 92.75 77 VAL A C 1
ATOM 612 O O . VAL A 1 77 ? 8.195 12.989 -12.815 1.00 92.75 77 VAL A O 1
ATOM 615 N N . PRO A 1 78 ? 6.070 12.363 -12.450 1.00 89.75 78 PRO A N 1
ATOM 616 C CA . PRO A 1 78 ? 5.788 13.506 -11.579 1.00 89.75 78 PRO A CA 1
ATOM 617 C C . PRO A 1 78 ? 6.577 13.537 -10.259 1.00 89.75 78 PRO A C 1
ATOM 619 O O . PRO A 1 78 ? 6.351 14.386 -9.406 1.00 89.75 78 PRO A O 1
ATOM 622 N N . ARG A 1 79 ? 7.419 12.533 -10.013 1.00 90.88 79 ARG A N 1
ATOM 623 C CA . ARG A 1 79 ? 8.208 12.389 -8.785 1.00 90.88 79 ARG A CA 1
ATOM 624 C C . ARG A 1 79 ? 9.701 12.353 -9.077 1.00 90.88 79 ARG A C 1
ATOM 626 O O . ARG A 1 79 ? 10.469 11.987 -8.198 1.00 90.88 79 ARG A O 1
ATOM 633 N N . GLY A 1 80 ? 10.104 12.678 -10.305 1.00 92.38 80 GLY A N 1
ATOM 634 C CA . GLY A 1 80 ? 11.503 12.712 -10.723 1.00 92.38 80 GLY A CA 1
ATOM 635 C C . GLY A 1 80 ? 12.212 11.359 -10.710 1.00 92.38 80 GLY A C 1
ATOM 636 O O . GLY A 1 80 ? 13.439 11.330 -10.692 1.00 92.38 80 GLY A O 1
ATOM 637 N N . MET A 1 81 ? 11.475 10.242 -10.719 1.00 94.19 81 MET A N 1
ATOM 638 C CA . MET A 1 81 ? 12.036 8.881 -10.804 1.00 94.19 81 MET A CA 1
ATOM 639 C C . MET A 1 81 ? 12.293 8.446 -12.252 1.00 94.19 81 MET A C 1
ATOM 641 O O . MET A 1 81 ? 13.176 7.633 -12.520 1.00 94.19 81 MET A O 1
ATOM 645 N N . ALA A 1 82 ? 11.502 8.975 -13.183 1.00 94.69 82 ALA A N 1
ATOM 646 C CA . ALA A 1 82 ? 11.588 8.707 -14.612 1.00 94.69 82 ALA A CA 1
ATOM 647 C C . ALA A 1 82 ? 11.383 10.008 -15.396 1.00 94.69 82 ALA A C 1
ATOM 649 O O . ALA A 1 82 ? 10.817 10.964 -14.867 1.00 94.69 82 ALA A O 1
ATOM 650 N N . TYR A 1 83 ? 11.788 10.037 -16.661 1.00 92.62 83 TYR A N 1
ATOM 651 C CA . TYR A 1 83 ? 11.431 11.109 -17.587 1.00 92.62 83 TYR A CA 1
ATOM 652 C C . TYR A 1 83 ? 10.695 10.543 -18.799 1.00 92.62 83 TYR A C 1
ATOM 654 O O . TYR A 1 83 ? 10.956 9.425 -19.250 1.00 92.62 83 TYR A O 1
ATOM 662 N N . GLU A 1 84 ? 9.732 11.313 -19.302 1.00 90.00 84 GLU A N 1
ATOM 663 C CA . GLU A 1 84 ? 8.990 10.963 -20.510 1.00 90.00 84 GLU A CA 1
ATOM 664 C C . GLU A 1 84 ? 9.728 11.511 -21.727 1.00 90.00 84 GLU A C 1
ATOM 666 O O . GLU A 1 84 ? 10.193 12.649 -21.724 1.00 90.00 84 GLU A O 1
ATOM 671 N N . THR A 1 85 ? 9.827 10.686 -22.760 1.00 85.50 85 THR A N 1
ATOM 672 C CA . THR A 1 85 ? 10.520 10.960 -24.010 1.00 85.50 85 THR A CA 1
ATOM 673 C C . THR A 1 85 ? 9.557 10.776 -25.174 1.00 85.50 85 THR A C 1
ATOM 675 O O . THR A 1 85 ? 8.989 9.699 -25.366 1.00 85.50 85 THR A O 1
ATOM 678 N N . VAL A 1 86 ? 9.399 11.809 -25.998 1.00 77.44 86 VAL A N 1
ATOM 679 C CA . VAL A 1 86 ? 8.612 11.703 -27.231 1.00 77.44 86 VAL A CA 1
ATOM 680 C C . VAL A 1 86 ? 9.400 10.932 -28.294 1.00 77.44 86 VAL A C 1
ATOM 682 O O . VAL A 1 86 ? 10.452 11.377 -28.751 1.00 77.44 86 VAL A O 1
ATOM 685 N N . ILE A 1 87 ? 8.870 9.787 -28.725 1.00 68.31 87 ILE A N 1
ATOM 686 C CA . ILE A 1 87 ? 9.383 8.978 -29.832 1.00 68.31 87 ILE A CA 1
ATOM 687 C C . ILE A 1 87 ? 8.614 9.369 -31.097 1.00 68.31 87 ILE A C 1
ATOM 689 O O . ILE A 1 87 ? 7.517 8.878 -31.380 1.00 68.31 87 ILE A O 1
ATOM 693 N N . ASN A 1 88 ? 9.205 10.260 -31.891 1.00 59.50 88 ASN A N 1
ATOM 694 C CA . ASN A 1 88 ? 8.659 10.628 -33.193 1.00 59.50 88 ASN A CA 1
ATOM 695 C C . ASN A 1 88 ? 8.864 9.483 -34.199 1.00 59.50 88 ASN A C 1
ATOM 697 O O . ASN A 1 88 ? 9.961 9.299 -34.729 1.00 59.50 88 ASN A O 1
ATOM 701 N N . ARG A 1 89 ? 7.806 8.715 -34.493 1.00 54.00 89 ARG A N 1
ATOM 702 C CA . ARG A 1 89 ? 7.807 7.763 -35.615 1.00 54.00 89 ARG A CA 1
ATOM 703 C C . ARG A 1 89 ? 7.593 8.528 -36.922 1.00 54.00 89 ARG A C 1
ATOM 705 O O . ARG A 1 89 ? 6.653 9.306 -37.051 1.00 54.00 89 ARG A O 1
ATOM 712 N N . ALA A 1 90 ? 8.467 8.324 -37.904 1.00 48.09 90 ALA A N 1
ATOM 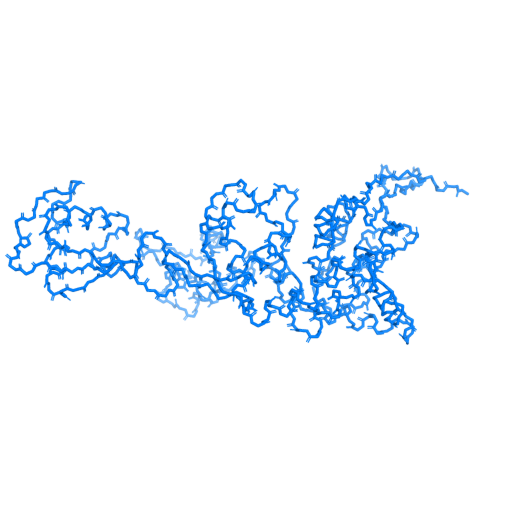713 C CA . ALA A 1 90 ? 8.407 9.051 -39.167 1.00 48.09 90 ALA A CA 1
ATOM 714 C C . ALA A 1 90 ? 7.062 8.851 -39.909 1.00 48.09 90 ALA A C 1
ATOM 716 O O . ALA A 1 90 ? 6.655 7.730 -40.208 1.00 48.09 90 ALA A O 1
ATOM 717 N N . ARG A 1 91 ? 6.407 9.982 -40.217 1.00 47.34 91 ARG A N 1
ATOM 718 C CA . ARG A 1 91 ? 5.446 10.303 -41.301 1.00 47.34 91 ARG A CA 1
ATOM 719 C C . ARG A 1 91 ? 4.254 9.389 -41.652 1.00 47.34 91 ARG A C 1
ATOM 721 O O . ARG A 1 91 ? 3.499 9.792 -42.529 1.00 47.34 91 ARG A O 1
ATOM 728 N N . LYS A 1 92 ? 3.993 8.248 -41.004 1.00 47.56 92 LYS A N 1
ATOM 729 C CA . LYS A 1 92 ? 2.780 7.437 -41.299 1.00 47.56 92 LYS A CA 1
ATOM 730 C C . LYS A 1 92 ? 1.739 7.327 -40.185 1.00 47.56 92 LYS A C 1
ATOM 732 O O . LYS A 1 92 ? 0.624 6.909 -40.470 1.00 47.56 92 LYS A O 1
ATOM 737 N N . PHE A 1 93 ? 2.048 7.755 -38.961 1.00 47.62 93 PHE A N 1
ATOM 738 C CA . PHE A 1 93 ? 1.082 7.777 -37.860 1.00 47.62 93 PHE A CA 1
ATOM 739 C C . PHE A 1 93 ? 1.216 9.094 -37.080 1.00 47.62 93 PHE A C 1
ATOM 741 O O . PHE A 1 93 ? 2.303 9.370 -36.580 1.00 47.62 93 PHE A O 1
ATOM 748 N N . PRO A 1 94 ? 0.154 9.916 -36.972 1.00 43.06 94 PRO A N 1
ATOM 749 C CA . PRO A 1 94 ? 0.207 11.220 -36.303 1.00 43.06 94 PRO A CA 1
ATOM 750 C C . PRO A 1 94 ? 0.246 11.135 -34.766 1.00 43.06 94 PRO A C 1
ATOM 752 O O . PRO A 1 94 ? 0.270 12.167 -34.103 1.00 43.06 94 PRO A O 1
ATOM 755 N N . ALA A 1 95 ? 0.250 9.935 -34.179 1.00 52.94 95 ALA A N 1
ATOM 756 C CA . ALA A 1 95 ? 0.356 9.765 -32.737 1.00 52.94 95 ALA A CA 1
ATOM 757 C C . ALA A 1 95 ? 1.830 9.667 -32.323 1.00 52.94 95 ALA A C 1
ATOM 759 O O . ALA A 1 95 ? 2.493 8.660 -32.581 1.00 52.94 95 ALA A O 1
ATOM 760 N N . SER A 1 96 ? 2.335 10.708 -31.664 1.00 57.12 96 SER A N 1
ATOM 761 C CA . SER A 1 96 ? 3.566 10.653 -30.877 1.00 57.12 96 SER A CA 1
ATOM 762 C C . SER A 1 96 ? 3.518 9.437 -29.947 1.00 57.12 96 SER A C 1
ATOM 764 O O . SER A 1 96 ? 2.593 9.313 -29.144 1.00 57.12 96 SER A O 1
ATOM 766 N N . ALA A 1 97 ? 4.478 8.520 -30.060 1.00 68.44 97 ALA A N 1
ATOM 767 C CA . ALA A 1 97 ? 4.614 7.441 -29.088 1.00 68.44 97 ALA A CA 1
ATOM 768 C C . ALA A 1 97 ? 5.436 7.964 -27.906 1.00 68.44 97 ALA A C 1
ATOM 770 O O . ALA A 1 97 ? 6.458 8.612 -28.114 1.00 68.44 97 ALA A O 1
ATOM 771 N N . PHE A 1 98 ? 5.007 7.696 -26.676 1.00 80.25 98 PHE A N 1
ATOM 772 C CA . PHE A 1 98 ? 5.763 8.063 -25.480 1.00 80.25 98 PHE A CA 1
ATOM 773 C C . PHE A 1 98 ? 6.611 6.877 -25.021 1.00 80.25 98 PHE A C 1
ATOM 775 O O . PHE A 1 98 ? 6.129 5.741 -24.963 1.00 80.25 98 PHE A O 1
ATOM 782 N N . GLY A 1 99 ? 7.877 7.148 -24.722 1.00 89.44 99 GLY A N 1
ATOM 783 C CA . GLY A 1 99 ? 8.777 6.234 -24.035 1.00 89.44 99 GLY A CA 1
ATOM 784 C C . GLY A 1 99 ? 9.218 6.814 -22.696 1.00 89.44 99 GLY A C 1
ATOM 785 O O . GLY A 1 99 ? 9.154 8.024 -22.490 1.00 89.44 99 GLY A O 1
ATOM 786 N N . TYR A 1 100 ? 9.663 5.956 -21.790 1.00 93.06 100 TYR A N 1
ATOM 787 C CA . TYR A 1 100 ? 10.064 6.323 -20.437 1.00 93.06 100 TYR A CA 1
ATOM 788 C C . TYR A 1 100 ? 11.451 5.775 -20.140 1.00 93.06 100 TYR A C 1
ATOM 790 O O . TYR A 1 100 ? 11.724 4.611 -20.431 1.00 93.06 100 TYR A O 1
ATOM 798 N N . SER A 1 101 ? 12.283 6.615 -19.536 1.00 94.56 101 SER A N 1
ATOM 799 C CA . SER A 1 101 ? 13.651 6.289 -19.134 1.00 94.56 101 SER A CA 1
ATOM 800 C C . SER A 1 101 ? 13.871 6.664 -17.671 1.00 94.56 101 SER A C 1
ATOM 802 O O . SER A 1 101 ? 13.165 7.517 -17.122 1.00 94.56 101 SER A O 1
ATOM 804 N N . ILE A 1 102 ? 14.850 6.032 -17.029 1.00 96.12 102 ILE A N 1
ATOM 805 C CA . ILE A 1 102 ? 15.197 6.295 -15.629 1.00 96.12 102 ILE A CA 1
ATOM 806 C C . ILE A 1 102 ? 15.980 7.611 -15.472 1.00 96.12 102 ILE A C 1
ATOM 808 O O . ILE A 1 102 ? 16.810 7.949 -16.312 1.00 96.12 102 ILE A O 1
ATOM 812 N N . THR A 1 103 ? 15.739 8.365 -14.396 1.00 96.06 103 THR A N 1
ATOM 813 C CA . THR A 1 103 ? 16.544 9.553 -14.041 1.00 96.06 103 THR A CA 1
ATOM 814 C C . THR A 1 103 ? 17.755 9.176 -13.182 1.00 96.06 103 THR A C 1
ATOM 816 O O . THR A 1 103 ? 17.805 8.092 -12.605 1.00 96.06 103 THR A O 1
ATOM 819 N N . GLU A 1 104 ? 18.698 10.103 -12.987 1.00 95.81 104 GLU A N 1
ATOM 820 C CA . GLU A 1 104 ? 19.805 9.909 -12.035 1.00 95.81 104 GLU A CA 1
ATOM 821 C C . GLU A 1 104 ? 19.318 9.712 -10.592 1.00 95.81 104 GLU A C 1
ATOM 823 O O . GLU A 1 104 ? 19.843 8.868 -9.871 1.00 95.81 104 GLU A O 1
ATOM 828 N N . ALA A 1 105 ? 18.255 10.409 -10.173 1.00 95.81 105 ALA A N 1
ATOM 829 C CA . ALA A 1 105 ? 17.628 10.165 -8.871 1.00 95.81 105 ALA A CA 1
ATOM 830 C C . ALA A 1 105 ? 16.963 8.778 -8.802 1.00 95.81 105 ALA A C 1
ATOM 832 O O . ALA A 1 105 ? 17.030 8.111 -7.767 1.00 95.81 105 ALA A O 1
ATOM 833 N N . GLY A 1 106 ? 16.362 8.320 -9.905 1.00 97.19 106 GLY A N 1
ATOM 834 C CA . GLY A 1 106 ? 15.843 6.963 -10.044 1.00 97.19 106 GLY A CA 1
ATOM 835 C C . GLY A 1 106 ? 16.946 5.912 -9.897 1.00 97.19 106 GLY A C 1
ATOM 836 O O . GLY A 1 106 ? 16.775 4.958 -9.144 1.00 97.19 106 GLY A O 1
ATOM 837 N N . LYS A 1 107 ? 18.104 6.106 -10.533 1.00 98.06 107 LYS A N 1
ATOM 838 C CA . LYS A 1 107 ? 19.267 5.220 -10.360 1.00 98.06 107 LYS A CA 1
ATOM 839 C C . LYS A 1 107 ? 19.795 5.254 -8.926 1.00 98.06 107 LYS A C 1
ATOM 841 O O . LYS A 1 107 ? 19.938 4.209 -8.304 1.00 98.06 107 LYS A O 1
ATOM 846 N N . LYS A 1 108 ? 20.044 6.455 -8.393 1.00 97.69 108 LYS A N 1
ATOM 847 C CA . LYS A 1 108 ? 20.674 6.653 -7.082 1.00 97.69 108 LYS A CA 1
ATOM 848 C C . LYS A 1 108 ? 19.804 6.164 -5.926 1.00 97.69 108 LYS A C 1
ATOM 850 O O . LYS A 1 108 ? 20.303 5.464 -5.062 1.00 97.69 108 LYS A O 1
ATOM 855 N N . TYR A 1 109 ? 18.525 6.533 -5.887 1.00 98.12 109 TYR A N 1
ATOM 856 C CA . TYR A 1 109 ? 17.640 6.212 -4.758 1.00 98.12 109 TYR A CA 1
ATOM 857 C C . TYR A 1 109 ? 16.565 5.195 -5.133 1.00 98.12 109 TYR A C 1
ATOM 859 O O . TYR A 1 109 ? 16.268 4.284 -4.363 1.00 98.12 109 TYR A O 1
ATOM 867 N N . GLY A 1 110 ? 15.972 5.339 -6.319 1.00 98.00 110 GLY A N 1
ATOM 868 C CA . GLY A 1 110 ? 14.836 4.523 -6.734 1.00 98.00 110 GLY A CA 1
ATOM 869 C C . GLY A 1 110 ? 15.170 3.035 -6.849 1.00 98.00 110 GLY A C 1
ATOM 870 O O . GLY A 1 110 ? 14.443 2.219 -6.296 1.00 98.00 110 GLY A O 1
ATOM 871 N N . GLN A 1 111 ? 16.261 2.663 -7.526 1.00 98.19 111 GLN A N 1
ATOM 872 C CA . GLN A 1 111 ? 16.644 1.256 -7.737 1.00 98.19 111 GLN A CA 1
ATOM 873 C C . GLN A 1 111 ? 16.990 0.529 -6.426 1.00 98.19 111 GLN A C 1
ATOM 875 O O . GLN A 1 111 ? 16.388 -0.520 -6.173 1.00 98.19 111 GLN A O 1
ATOM 880 N N . PRO A 1 112 ? 17.852 1.081 -5.545 1.00 98.50 112 PRO A N 1
ATOM 881 C CA . PRO A 1 112 ? 18.109 0.489 -4.233 1.00 98.50 112 PRO A CA 1
ATOM 882 C C . PRO A 1 112 ? 16.841 0.317 -3.385 1.00 98.50 112 PRO A C 1
ATOM 884 O O . PRO A 1 112 ? 16.621 -0.737 -2.787 1.00 98.50 112 PRO A O 1
ATOM 887 N N . ILE A 1 113 ? 15.956 1.321 -3.364 1.00 98.62 113 ILE A N 1
ATOM 888 C CA . ILE A 1 113 ? 14.724 1.256 -2.567 1.00 98.62 113 ILE A CA 1
ATOM 889 C C . ILE A 1 113 ? 13.687 0.309 -3.193 1.00 98.62 113 ILE A C 1
ATOM 891 O O . ILE A 1 113 ? 12.971 -0.387 -2.472 1.00 98.62 113 ILE A O 1
ATOM 895 N N . ALA A 1 114 ? 13.611 0.219 -4.520 1.00 98.50 114 ALA A N 1
ATOM 896 C CA . ALA A 1 114 ? 12.776 -0.764 -5.202 1.00 98.50 114 ALA A CA 1
ATOM 897 C C . ALA A 1 114 ? 13.227 -2.197 -4.869 1.00 98.50 114 ALA A C 1
ATOM 899 O O . ALA A 1 114 ? 12.385 -3.043 -4.568 1.00 98.50 114 ALA A O 1
ATOM 900 N N . ALA A 1 115 ? 14.539 -2.456 -4.820 1.00 97.94 115 ALA A N 1
ATOM 901 C CA . ALA A 1 115 ? 15.084 -3.735 -4.362 1.00 97.94 115 ALA A CA 1
ATOM 902 C C . ALA A 1 115 ? 14.727 -4.025 -2.892 1.00 97.94 115 ALA A C 1
ATOM 904 O O . ALA A 1 115 ? 14.234 -5.111 -2.587 1.00 97.94 115 ALA A O 1
ATOM 905 N N . LEU A 1 116 ? 14.880 -3.041 -1.995 1.00 98.50 116 LEU A N 1
ATOM 906 C CA . LEU A 1 116 ? 14.423 -3.146 -0.602 1.00 98.50 116 LEU A CA 1
ATOM 907 C C . LEU A 1 116 ? 12.917 -3.445 -0.509 1.00 98.50 116 LEU A C 1
ATOM 909 O O . LEU A 1 116 ? 12.491 -4.219 0.344 1.00 98.50 116 LEU A O 1
ATOM 913 N N . THR A 1 117 ? 12.107 -2.847 -1.385 1.00 98.50 117 THR A N 1
ATOM 914 C CA . THR A 1 117 ? 10.656 -3.081 -1.448 1.00 98.50 117 THR A CA 1
ATOM 915 C C . THR A 1 117 ? 10.361 -4.541 -1.766 1.00 98.50 117 THR A C 1
ATOM 917 O O . THR A 1 117 ? 9.582 -5.169 -1.053 1.00 98.50 117 THR A O 1
ATOM 920 N N . LEU A 1 118 ? 11.005 -5.097 -2.798 1.00 97.56 118 LEU A N 1
ATOM 921 C CA . LEU A 1 118 ? 10.855 -6.509 -3.150 1.00 97.56 118 LEU A CA 1
ATOM 922 C C . LEU A 1 118 ? 11.283 -7.422 -1.997 1.00 97.56 118 LEU A C 1
ATOM 924 O O . LEU A 1 118 ? 10.563 -8.360 -1.658 1.00 97.56 118 LEU A O 1
ATOM 928 N N . ASP A 1 119 ? 12.420 -7.120 -1.371 1.00 98.00 119 ASP A N 1
ATOM 929 C CA . ASP A 1 119 ? 12.943 -7.878 -0.237 1.00 98.00 119 ASP A CA 1
ATOM 930 C C . ASP A 1 119 ? 11.983 -7.889 0.950 1.00 98.00 119 ASP A C 1
ATOM 932 O O . ASP A 1 119 ? 11.636 -8.953 1.465 1.00 98.00 119 ASP A O 1
ATOM 936 N N . TYR A 1 120 ? 11.481 -6.716 1.333 1.00 98.38 120 TYR A N 1
ATOM 937 C CA . TYR A 1 120 ? 10.541 -6.583 2.436 1.00 98.38 120 TYR A CA 1
ATOM 938 C C . TYR A 1 120 ? 9.243 -7.361 2.181 1.00 98.38 120 TYR A C 1
ATOM 940 O O . TYR A 1 120 ? 8.790 -8.096 3.063 1.00 98.38 120 TYR A O 1
ATOM 948 N N . VAL A 1 121 ? 8.662 -7.215 0.983 1.00 97.69 121 VAL A N 1
ATOM 949 C CA . VAL A 1 121 ? 7.412 -7.881 0.578 1.00 97.69 121 VAL A CA 1
ATOM 950 C C . VAL A 1 121 ? 7.565 -9.399 0.624 1.00 97.69 121 VAL A C 1
ATOM 952 O O . VAL A 1 121 ? 6.721 -10.082 1.205 1.00 97.69 121 VAL A O 1
ATOM 955 N N . VAL A 1 122 ? 8.662 -9.927 0.071 1.00 97.38 122 VAL A N 1
ATOM 956 C CA . VAL A 1 122 ? 8.934 -11.370 0.044 1.00 97.38 122 VAL A CA 1
ATOM 957 C C . VAL A 1 122 ? 9.214 -11.909 1.448 1.00 97.38 122 VAL A C 1
ATOM 959 O O . VAL A 1 122 ? 8.614 -12.907 1.842 1.00 97.38 122 VAL A O 1
ATOM 962 N N . LYS A 1 123 ? 10.068 -11.245 2.238 1.00 97.44 123 LYS A N 1
ATOM 963 C CA . LYS A 1 123 ? 10.419 -11.690 3.599 1.00 97.44 123 LYS A CA 1
ATOM 964 C C . LYS A 1 123 ? 9.236 -11.692 4.559 1.00 97.44 123 LYS A C 1
ATOM 966 O O . LYS A 1 123 ? 9.165 -12.546 5.438 1.00 97.44 123 LYS A O 1
ATOM 971 N N . ASN A 1 124 ? 8.330 -10.726 4.423 1.00 96.50 124 ASN A N 1
ATOM 972 C CA . ASN A 1 124 ? 7.193 -10.570 5.331 1.00 96.50 124 ASN A CA 1
ATOM 973 C C . ASN A 1 124 ? 5.886 -11.147 4.770 1.00 96.50 124 ASN A C 1
ATOM 975 O O . ASN A 1 124 ? 4.866 -11.086 5.456 1.00 96.50 124 ASN A O 1
ATOM 979 N N . ASN A 1 125 ? 5.920 -11.714 3.559 1.00 96.31 125 ASN A N 1
ATOM 980 C CA . ASN A 1 125 ? 4.777 -12.316 2.875 1.00 96.31 125 ASN A CA 1
ATOM 981 C C . ASN A 1 125 ? 3.533 -11.407 2.879 1.00 96.31 125 ASN A C 1
ATOM 983 O O . ASN A 1 125 ? 2.427 -11.825 3.226 1.00 96.31 125 ASN A O 1
ATOM 987 N N . ILE A 1 126 ? 3.734 -10.126 2.564 1.00 95.62 126 ILE A N 1
ATOM 988 C CA . ILE A 1 126 ? 2.686 -9.104 2.585 1.00 95.62 126 ILE A CA 1
ATOM 989 C C . ILE A 1 126 ? 2.903 -8.107 1.456 1.00 95.62 126 ILE A C 1
ATOM 991 O O . ILE A 1 126 ? 3.991 -7.558 1.304 1.00 95.62 126 ILE A O 1
ATOM 995 N N . SER A 1 127 ? 1.846 -7.832 0.689 1.00 96.44 127 SER A N 1
ATOM 996 C CA . SER A 1 127 ? 1.925 -6.838 -0.376 1.00 96.44 127 SER A CA 1
ATOM 997 C C . SER A 1 127 ? 2.120 -5.420 0.178 1.00 96.44 127 SER A C 1
ATOM 999 O O . SER A 1 127 ? 1.398 -4.972 1.075 1.00 96.44 127 SER A O 1
ATOM 1001 N N . MET A 1 128 ? 3.036 -4.669 -0.425 1.00 96.62 128 MET A N 1
ATOM 1002 C CA . MET A 1 128 ? 3.239 -3.246 -0.200 1.00 96.62 128 MET A CA 1
ATOM 1003 C C . MET A 1 128 ? 1.980 -2.438 -0.533 1.00 96.62 128 MET A C 1
ATOM 1005 O O . MET A 1 128 ? 1.708 -1.437 0.128 1.00 96.62 128 MET A O 1
ATOM 1009 N N . PHE A 1 129 ? 1.146 -2.896 -1.472 1.00 94.38 129 PHE A N 1
ATOM 1010 C CA . PHE A 1 129 ? -0.168 -2.297 -1.714 1.00 94.38 129 PHE A CA 1
ATOM 1011 C C . PHE A 1 129 ? -1.120 -2.462 -0.528 1.00 94.38 129 PHE A C 1
ATOM 1013 O O . PHE A 1 129 ? -1.863 -1.533 -0.203 1.00 94.38 129 PHE A O 1
ATOM 1020 N N . SER A 1 130 ? -1.083 -3.598 0.169 1.00 92.94 130 SER A N 1
ATOM 1021 C CA . SER A 1 130 ? -1.867 -3.779 1.396 1.00 92.94 130 SER A CA 1
ATOM 1022 C C . SER A 1 130 ? -1.436 -2.786 2.477 1.00 92.94 130 SER A C 1
ATOM 1024 O O . SER A 1 130 ? -2.292 -2.190 3.138 1.00 92.94 130 SER A O 1
ATOM 1026 N N . ILE A 1 131 ? -0.126 -2.538 2.594 1.00 94.94 131 ILE A N 1
ATOM 1027 C CA . ILE A 1 131 ? 0.460 -1.623 3.583 1.00 94.94 131 ILE A CA 1
ATOM 1028 C C . ILE A 1 131 ? 0.206 -0.159 3.223 1.00 94.94 131 ILE A C 1
ATOM 1030 O O . ILE A 1 131 ? -0.346 0.582 4.033 1.00 94.94 131 ILE A O 1
ATOM 1034 N N . LEU A 1 132 ? 0.555 0.269 2.010 1.00 92.88 132 LEU A N 1
ATOM 1035 C CA . LEU A 1 132 ? 0.584 1.676 1.593 1.00 92.88 132 LEU A CA 1
ATOM 1036 C C . LEU A 1 132 ? -0.673 2.136 0.840 1.00 92.88 132 LEU A C 1
ATOM 1038 O O . LEU A 1 132 ? -0.992 3.323 0.849 1.00 92.88 132 LEU A O 1
ATOM 1042 N N . GLY A 1 133 ? -1.436 1.215 0.252 1.00 88.19 133 GLY A N 1
ATOM 1043 C CA . GLY A 1 133 ? -2.681 1.510 -0.458 1.00 88.19 133 GLY A CA 1
ATOM 1044 C C . GLY A 1 133 ? -2.479 2.195 -1.810 1.00 88.19 133 GLY A C 1
ATOM 1045 O O . GLY A 1 133 ? -1.362 2.371 -2.291 1.00 88.19 133 GLY A O 1
ATOM 1046 N N . SER A 1 134 ? -3.585 2.591 -2.448 1.00 81.31 134 SER A N 1
ATOM 1047 C CA . SER A 1 134 ? -3.553 3.317 -3.726 1.00 81.31 134 SER A CA 1
ATOM 1048 C C . SER A 1 134 ? -3.083 4.760 -3.548 1.00 81.31 134 SER A C 1
ATOM 1050 O O . SER A 1 134 ? -3.520 5.450 -2.633 1.00 81.31 134 SER A O 1
ATOM 1052 N N . ALA A 1 135 ? -2.286 5.241 -4.500 1.00 70.69 135 ALA A N 1
ATOM 1053 C CA . ALA A 1 135 ? -1.959 6.652 -4.655 1.00 70.69 135 ALA A CA 1
ATOM 1054 C C . ALA A 1 135 ? -2.950 7.267 -5.656 1.00 70.69 135 ALA A C 1
ATOM 1056 O O . ALA A 1 135 ? -2.711 7.248 -6.865 1.00 70.69 135 ALA A O 1
ATOM 1057 N N . ASN A 1 136 ? -4.101 7.757 -5.188 1.00 58.19 136 ASN A N 1
ATOM 1058 C CA . ASN A 1 136 ? -5.035 8.454 -6.078 1.00 58.19 136 ASN A CA 1
ATOM 1059 C C . ASN A 1 136 ? -4.523 9.866 -6.388 1.00 58.19 136 ASN A C 1
ATOM 1061 O O . ASN A 1 136 ? -4.029 10.574 -5.518 1.00 58.19 136 ASN A O 1
ATOM 1065 N N . THR A 1 137 ? -4.669 10.273 -7.646 1.00 43.69 137 THR A N 1
ATOM 1066 C CA . THR A 1 137 ? -3.922 11.382 -8.257 1.00 43.69 137 THR A CA 1
ATOM 1067 C C . THR A 1 137 ? -4.359 12.781 -7.800 1.00 43.69 137 THR A C 1
ATOM 1069 O O . THR A 1 137 ? -3.638 13.728 -8.070 1.00 43.69 137 THR A O 1
ATOM 1072 N N . ASN A 1 138 ? -5.480 12.929 -7.077 1.00 37.12 138 ASN A N 1
ATOM 1073 C CA . ASN A 1 138 ? -6.105 14.235 -6.801 1.00 37.12 138 ASN A CA 1
ATOM 1074 C C . ASN A 1 138 ? -6.555 14.440 -5.337 1.00 37.12 138 ASN A C 1
ATOM 1076 O O . ASN A 1 138 ? -7.672 14.887 -5.083 1.00 37.12 138 ASN A O 1
ATOM 1080 N N . GLY A 1 139 ? -5.710 14.138 -4.348 1.00 45.03 139 GLY A N 1
ATOM 1081 C CA . GLY A 1 139 ? -5.997 14.568 -2.976 1.00 45.03 139 GLY A CA 1
ATOM 1082 C C . GLY A 1 139 ? -4.940 14.179 -1.950 1.00 45.03 139 GLY A C 1
ATOM 1083 O O . GLY A 1 139 ? -4.514 13.028 -1.901 1.00 45.03 139 GLY A O 1
ATOM 1084 N N . LYS A 1 140 ? -4.599 15.121 -1.059 1.00 51.47 140 LYS A N 1
ATOM 1085 C CA . LYS A 1 140 ? -3.734 14.919 0.125 1.00 51.47 140 LYS A CA 1
ATOM 1086 C C . LYS A 1 140 ? -4.256 13.851 1.105 1.00 51.47 140 LYS A C 1
ATOM 1088 O O . LYS A 1 140 ? -3.595 13.519 2.079 1.00 51.47 140 LYS A O 1
ATOM 1093 N N . THR A 1 141 ? -5.459 13.333 0.886 1.00 50.84 141 THR A N 1
ATOM 1094 C CA . THR A 1 141 ? -6.245 12.562 1.853 1.00 50.84 141 THR A CA 1
ATOM 1095 C C . THR A 1 141 ? -6.049 11.045 1.762 1.00 50.84 141 THR A C 1
ATOM 1097 O O . THR A 1 141 ? -6.300 10.356 2.747 1.00 50.84 141 THR A O 1
ATOM 1100 N N . ASN A 1 142 ? -5.525 10.512 0.650 1.00 57.25 142 ASN A N 1
ATOM 1101 C CA . ASN A 1 1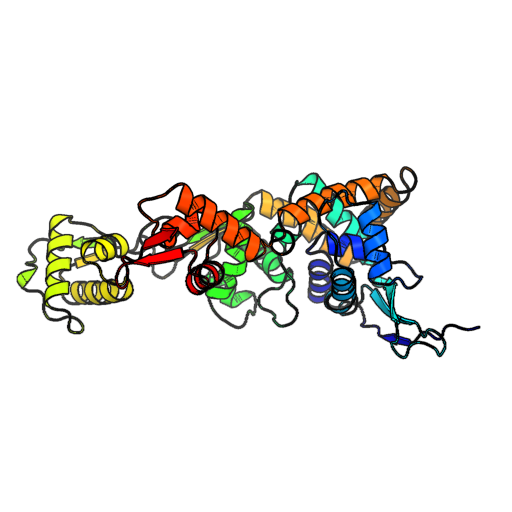42 ? -5.293 9.070 0.447 1.00 57.25 142 ASN A CA 1
ATOM 1102 C C . ASN A 1 142 ? -3.830 8.733 0.077 1.00 57.25 142 ASN A C 1
ATOM 1104 O O . ASN A 1 142 ? -3.604 7.809 -0.699 1.00 57.25 142 ASN A O 1
ATOM 1108 N N . SER A 1 143 ? -2.830 9.477 0.568 1.00 71.12 143 SER A N 1
ATOM 1109 C CA . SER A 1 143 ? -1.428 9.212 0.202 1.00 71.12 143 SER A CA 1
ATOM 1110 C C . SER A 1 143 ? -0.827 8.020 0.980 1.00 71.12 143 SER A C 1
ATOM 1112 O O . SER A 1 143 ? -1.141 7.824 2.153 1.00 71.12 143 SER A O 1
ATOM 1114 N N . PRO A 1 144 ? 0.088 7.237 0.383 1.00 89.44 144 PRO A N 1
ATOM 1115 C CA . PRO A 1 144 ? 0.956 6.293 1.096 1.00 89.44 144 PRO A CA 1
ATOM 1116 C C . PRO A 1 144 ? 1.679 6.887 2.314 1.00 89.44 144 PRO A C 1
ATOM 1118 O O . PRO A 1 144 ? 1.783 6.239 3.357 1.00 89.44 144 PRO A O 1
ATOM 1121 N N . LEU A 1 145 ? 2.122 8.146 2.212 1.00 88.88 145 LEU A N 1
ATOM 1122 C CA . LEU A 1 145 ? 2.788 8.863 3.302 1.00 88.88 145 LEU A CA 1
ATOM 1123 C C . LEU A 1 145 ? 1.888 8.989 4.539 1.00 88.88 145 LEU A C 1
ATOM 1125 O O . LEU A 1 145 ? 2.361 8.839 5.661 1.00 88.88 145 LEU A O 1
ATOM 1129 N N . ASN A 1 146 ? 0.585 9.194 4.352 1.00 86.25 146 ASN A N 1
ATOM 1130 C CA . ASN A 1 146 ? -0.369 9.296 5.452 1.00 86.25 146 ASN A CA 1
ATOM 1131 C C . ASN A 1 146 ? -0.408 8.038 6.324 1.00 86.25 146 ASN A C 1
ATOM 1133 O O . ASN A 1 146 ? -0.477 8.146 7.546 1.00 86.25 146 ASN A O 1
ATOM 1137 N N . ARG A 1 147 ? -0.311 6.847 5.721 1.00 89.75 147 ARG A N 1
ATOM 1138 C CA . ARG A 1 147 ? -0.246 5.593 6.484 1.00 89.75 147 ARG A CA 1
ATOM 1139 C C . ARG A 1 147 ? 1.044 5.490 7.286 1.00 89.75 147 ARG A C 1
ATOM 1141 O O . ARG A 1 147 ? 0.997 5.092 8.444 1.00 89.75 147 ARG A O 1
ATOM 1148 N N . VAL A 1 148 ? 2.170 5.913 6.712 1.00 92.88 148 VAL A N 1
ATOM 1149 C CA . VAL A 1 148 ? 3.449 5.979 7.435 1.00 92.88 148 VAL A CA 1
ATOM 1150 C C . VAL A 1 148 ? 3.380 6.972 8.595 1.00 92.88 148 VAL A C 1
ATOM 1152 O O . VAL A 1 148 ? 3.794 6.626 9.695 1.00 92.88 148 VAL A O 1
ATOM 1155 N N . LYS A 1 149 ? 2.798 8.163 8.399 1.00 89.38 149 LYS A N 1
ATOM 1156 C CA . LYS A 1 149 ? 2.601 9.152 9.474 1.00 89.38 149 LYS A CA 1
ATOM 1157 C C . LYS A 1 149 ? 1.733 8.604 10.609 1.00 89.38 149 LYS A C 1
ATOM 1159 O O . LYS A 1 149 ? 2.101 8.760 11.767 1.00 89.38 149 LYS A O 1
ATOM 1164 N N . ILE A 1 150 ? 0.640 7.902 10.291 1.00 88.88 150 ILE A N 1
ATOM 1165 C CA . ILE A 1 150 ? -0.186 7.225 11.305 1.00 88.88 150 ILE A CA 1
ATOM 1166 C C . ILE A 1 150 ? 0.643 6.201 12.087 1.00 88.88 150 ILE A C 1
ATOM 1168 O O . ILE A 1 150 ? 0.571 6.170 13.310 1.00 88.88 150 ILE A O 1
ATOM 1172 N N . LEU A 1 151 ? 1.424 5.362 11.403 1.00 92.94 151 LEU A N 1
ATOM 1173 C CA . LEU A 1 151 ? 2.245 4.347 12.066 1.00 92.94 151 LEU A CA 1
ATOM 1174 C C . LEU A 1 151 ? 3.324 4.984 12.950 1.00 92.94 151 LEU A C 1
ATOM 1176 O O . LEU A 1 151 ? 3.508 4.545 14.081 1.00 92.94 151 LEU A O 1
ATOM 1180 N N . LYS A 1 152 ? 3.993 6.042 12.476 1.00 91.75 152 LYS A N 1
ATOM 1181 C CA . LYS A 1 152 ? 4.954 6.815 13.275 1.00 91.75 152 LYS A CA 1
ATOM 1182 C C . LYS A 1 152 ? 4.297 7.400 14.519 1.00 91.75 152 LYS A C 1
ATOM 1184 O O . LYS A 1 152 ? 4.832 7.227 15.608 1.00 91.75 152 LYS A O 1
ATOM 1189 N N . LYS A 1 153 ? 3.099 7.974 14.380 1.00 87.38 153 LYS A N 1
ATOM 1190 C CA . LYS A 1 153 ? 2.336 8.467 15.527 1.00 87.38 153 LYS A CA 1
ATOM 1191 C C . LYS A 1 153 ? 2.002 7.350 16.517 1.00 87.38 153 LYS A C 1
ATOM 1193 O O . LYS A 1 153 ? 2.182 7.503 17.717 1.00 87.38 153 LYS A O 1
ATOM 1198 N N . ALA A 1 154 ? 1.585 6.195 16.008 1.00 89.31 154 ALA A N 1
ATOM 1199 C CA . ALA A 1 154 ? 1.321 5.009 16.816 1.00 89.31 154 ALA A CA 1
ATOM 1200 C C . ALA A 1 154 ? 2.566 4.488 17.561 1.00 89.31 154 ALA A C 1
ATOM 1202 O O . ALA A 1 154 ? 2.435 3.809 18.578 1.00 89.31 154 ALA A O 1
ATOM 1203 N N . ASN A 1 155 ? 3.767 4.777 17.050 1.00 91.44 155 ASN A N 1
ATOM 1204 C CA . ASN A 1 155 ? 5.034 4.393 17.668 1.0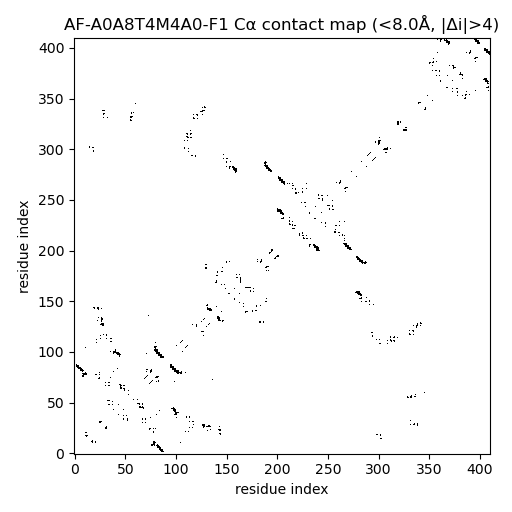0 91.44 155 ASN A CA 1
ATOM 1205 C C . ASN A 1 155 ? 5.408 5.289 18.862 1.00 91.44 155 ASN A C 1
ATOM 1207 O O . ASN A 1 155 ? 6.136 4.847 19.744 1.00 91.44 155 ASN A O 1
ATOM 1211 N N . GLU A 1 156 ? 4.899 6.524 18.910 1.00 87.88 156 GLU A N 1
ATOM 1212 C CA . GLU A 1 156 ? 5.047 7.429 20.064 1.00 87.88 156 GLU A CA 1
ATOM 1213 C C . GLU A 1 156 ? 4.177 6.994 21.252 1.00 87.88 156 GLU A C 1
ATOM 1215 O O . GLU A 1 156 ? 4.422 7.386 22.392 1.00 87.88 156 GLU A O 1
ATOM 1220 N N . GLY A 1 157 ? 3.155 6.178 20.989 1.00 83.19 157 GLY A N 1
ATOM 1221 C CA . GLY A 1 157 ? 2.244 5.649 21.988 1.00 83.19 157 GLY A CA 1
ATOM 1222 C C . GLY A 1 157 ? 0.831 5.473 21.447 1.00 83.19 157 GLY A C 1
ATOM 1223 O O . GLY A 1 157 ? 0.552 5.573 20.252 1.00 83.19 157 GLY A O 1
ATOM 1224 N N . THR A 1 158 ? -0.093 5.201 22.361 1.00 84.06 158 THR A N 1
ATOM 1225 C CA . THR A 1 158 ? -1.516 5.071 22.045 1.00 84.06 158 THR A CA 1
ATOM 1226 C C . THR A 1 158 ? -2.099 6.415 21.614 1.00 84.06 158 THR A C 1
ATOM 1228 O O . THR A 1 158 ? -1.894 7.415 22.304 1.00 84.06 158 THR A O 1
ATOM 1231 N N . PHE A 1 159 ? -2.880 6.443 20.533 1.00 80.94 159 PHE A N 1
ATOM 1232 C CA . PHE A 1 159 ? -3.525 7.669 20.045 1.00 80.94 159 PHE A CA 1
ATOM 1233 C C . PHE A 1 159 ? -4.996 7.439 19.677 1.00 80.94 159 PHE A C 1
ATOM 1235 O O . PHE A 1 159 ? -5.435 6.317 19.407 1.00 80.94 159 PHE A O 1
ATOM 1242 N N . ARG A 1 160 ? -5.778 8.518 19.641 1.00 76.44 160 ARG A N 1
ATOM 1243 C CA . ARG A 1 160 ? -7.200 8.505 19.275 1.00 76.44 160 ARG A CA 1
ATOM 1244 C C . ARG A 1 160 ? -7.384 8.921 17.817 1.00 76.44 160 ARG A C 1
ATOM 1246 O O . ARG A 1 160 ? -6.620 9.720 17.285 1.00 76.44 160 ARG A O 1
ATOM 1253 N N . ASP A 1 161 ? -8.476 8.490 17.191 1.00 75.62 161 ASP A N 1
ATOM 1254 C CA . ASP A 1 161 ? -8.877 8.913 15.844 1.00 75.62 161 ASP A CA 1
ATOM 1255 C C . ASP A 1 161 ? -8.967 10.445 15.727 1.00 75.62 161 ASP A C 1
ATOM 1257 O O . ASP A 1 161 ? -8.678 11.002 14.669 1.00 75.62 161 ASP A O 1
ATOM 1261 N N . SER A 1 162 ? -9.360 11.133 16.809 1.00 70.12 162 SER A N 1
ATOM 1262 C CA . SER A 1 162 ? -9.408 12.598 16.876 1.00 70.12 162 SER A CA 1
ATOM 1263 C C . SER A 1 162 ? -8.026 13.248 16.828 1.00 70.12 162 SER A C 1
ATOM 1265 O O . SER A 1 162 ? -7.899 14.337 16.275 1.00 70.12 162 SER A O 1
ATOM 1267 N N . ASP A 1 163 ? -6.999 12.586 17.359 1.00 71.31 163 ASP A N 1
ATOM 1268 C CA . ASP A 1 163 ? -5.643 13.137 17.450 1.00 71.31 163 ASP A CA 1
ATOM 1269 C C . ASP A 1 163 ? -5.001 13.216 16.052 1.00 71.31 163 ASP A C 1
ATOM 1271 O O . ASP A 1 163 ? -4.314 14.184 15.727 1.00 71.31 163 ASP A O 1
ATOM 1275 N N . LEU A 1 164 ? -5.352 12.285 15.153 1.00 72.62 164 LEU A N 1
ATOM 1276 C CA . LEU A 1 164 ? -4.923 12.312 13.747 1.00 72.62 164 LEU A CA 1
ATOM 1277 C C . LEU A 1 164 ? -5.395 13.558 12.982 1.00 72.62 164 LEU A C 1
ATOM 1279 O O . LEU A 1 164 ? -4.751 13.974 12.021 1.00 72.62 164 LEU A O 1
ATOM 1283 N N . SER A 1 165 ? -6.524 14.154 13.376 1.00 64.06 165 SER A N 1
ATOM 1284 C CA . SER A 1 165 ? -7.053 15.340 12.692 1.00 64.06 165 SER A CA 1
ATOM 1285 C C . SER A 1 165 ? -6.247 16.611 12.976 1.00 64.06 165 SER A C 1
ATOM 1287 O O . SER A 1 165 ? -6.303 17.545 12.180 1.00 64.06 165 SER A O 1
ATOM 1289 N N . GLN A 1 166 ? -5.491 16.639 14.079 1.00 58.31 166 GLN A N 1
ATOM 1290 C CA . GLN A 1 166 ? -4.710 17.803 14.501 1.00 58.31 166 GLN A CA 1
ATOM 1291 C C . GLN A 1 166 ? -3.274 17.771 13.968 1.00 58.31 166 GLN A C 1
ATOM 1293 O O . GLN A 1 166 ? -2.752 18.807 13.570 1.00 58.31 166 GLN A O 1
ATOM 1298 N N . GLU A 1 167 ? -2.641 16.598 13.909 1.00 55.19 167 GLU A N 1
ATOM 1299 C CA . GLU A 1 167 ? -1.205 16.509 13.604 1.00 55.19 167 GLU A CA 1
ATOM 1300 C C . GLU A 1 167 ? -0.877 16.381 12.125 1.00 55.19 167 GLU A C 1
ATOM 1302 O O . GLU A 1 167 ? 0.125 16.915 11.655 1.00 55.19 167 GLU A O 1
ATOM 1307 N N . VAL A 1 168 ? -1.703 15.675 11.356 1.00 55.12 168 VAL A N 1
ATOM 1308 C CA . VAL A 1 168 ? -1.280 15.283 10.008 1.00 55.12 168 VAL A CA 1
ATOM 1309 C C . VAL A 1 168 ? -1.560 16.382 8.968 1.00 55.12 168 VAL A C 1
ATOM 1311 O O . VAL A 1 168 ? -1.304 16.205 7.779 1.00 55.12 168 VAL A O 1
ATOM 1314 N N . ASN A 1 169 ? -2.060 17.548 9.403 1.00 51.53 169 ASN A N 1
ATOM 1315 C CA . ASN A 1 169 ? -2.499 18.660 8.551 1.00 51.53 169 ASN A CA 1
ATOM 1316 C C . ASN A 1 169 ? -3.430 18.176 7.417 1.00 51.53 169 ASN A C 1
ATOM 1318 O O . ASN A 1 169 ? -3.437 18.683 6.290 1.00 51.53 169 ASN A O 1
ATOM 1322 N N . TRP A 1 170 ? -4.202 17.123 7.709 1.00 54.22 170 TRP A N 1
ATOM 1323 C CA . TRP A 1 170 ? -5.260 16.643 6.844 1.00 54.22 170 TRP A CA 1
ATOM 1324 C C . TRP A 1 170 ? -6.384 17.630 7.018 1.00 54.22 170 TRP A C 1
ATOM 1326 O O . TRP A 1 170 ? -7.120 17.577 8.001 1.00 54.22 170 TRP A O 1
ATOM 1336 N N . GLY A 1 171 ? -6.553 18.534 6.063 1.00 44.19 171 GLY A N 1
ATOM 1337 C CA . GLY A 1 171 ? -7.873 19.107 5.897 1.00 44.19 171 GLY A CA 1
ATOM 1338 C C . GLY A 1 171 ? -8.890 17.955 5.897 1.00 44.19 171 GLY A C 1
ATOM 1339 O O . GLY A 1 171 ? -8.896 17.156 4.965 1.00 44.19 171 GLY A O 1
ATOM 1340 N N . ILE A 1 172 ? -9.748 17.922 6.928 1.00 47.72 172 ILE A N 1
ATOM 1341 C CA . ILE A 1 172 ? -11.120 17.387 6.919 1.00 47.72 172 ILE A CA 1
ATOM 1342 C C . ILE A 1 172 ? -11.350 15.937 7.437 1.00 47.72 172 ILE A C 1
ATOM 1344 O O . ILE A 1 172 ? -10.999 14.944 6.816 1.00 47.72 172 ILE A O 1
ATOM 1348 N N . SER A 1 173 ? -12.179 15.851 8.490 1.00 52.00 173 SER A N 1
ATOM 1349 C CA . SER A 1 173 ? -13.121 14.774 8.889 1.00 52.00 173 SER A CA 1
ATOM 1350 C C . SER A 1 173 ? -12.615 13.384 9.330 1.00 52.00 173 SER A C 1
ATOM 1352 O O . SER A 1 173 ? -11.803 12.724 8.688 1.00 52.00 173 SER A O 1
ATOM 1354 N N . SER A 1 174 ? -13.266 12.855 10.373 1.00 56.56 174 SER A N 1
ATOM 1355 C CA . SER A 1 174 ? -13.103 11.497 10.927 1.00 56.56 174 SER A CA 1
ATOM 1356 C C . SER A 1 174 ? -13.386 10.342 9.952 1.00 56.56 174 SER A C 1
ATOM 1358 O O . SER A 1 174 ? -13.089 9.190 10.260 1.00 56.56 174 SER A O 1
ATOM 1360 N N . ASN A 1 175 ? -13.958 10.609 8.774 1.00 59.47 175 ASN A N 1
ATOM 1361 C CA . ASN A 1 175 ? -14.184 9.578 7.757 1.00 59.47 175 ASN A CA 1
ATOM 1362 C C . ASN A 1 175 ? -12.906 9.230 6.977 1.00 59.47 175 ASN A C 1
ATOM 1364 O O . ASN A 1 175 ? -12.804 8.126 6.449 1.00 59.47 175 ASN A O 1
ATOM 1368 N N . ILE A 1 176 ? -11.929 10.140 6.910 1.00 64.25 176 ILE A N 1
ATOM 1369 C CA . ILE A 1 176 ? -10.692 9.930 6.144 1.00 64.25 176 ILE A CA 1
ATOM 1370 C C . ILE A 1 176 ? -9.704 9.060 6.927 1.00 64.25 176 ILE A C 1
ATOM 1372 O O . ILE A 1 176 ? -9.097 8.164 6.346 1.00 64.25 176 ILE A O 1
ATOM 1376 N N . SER A 1 177 ? -9.602 9.230 8.250 1.00 70.31 177 SER A N 1
ATOM 1377 C CA . SER A 1 177 ? -8.760 8.384 9.113 1.00 70.31 177 SER A CA 1
ATOM 1378 C C . SER A 1 177 ? -9.144 6.904 9.028 1.00 70.31 177 SER A C 1
ATOM 1380 O O . SER A 1 177 ? -8.272 6.043 8.902 1.00 70.31 177 SER A O 1
ATOM 1382 N N . L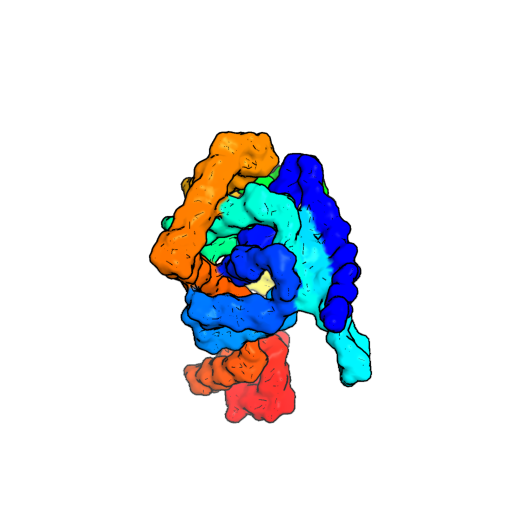YS A 1 178 ? -10.446 6.595 8.969 1.00 74.25 178 LYS A N 1
ATOM 1383 C CA . LYS A 1 178 ? -10.945 5.217 8.811 1.00 74.25 178 LYS A CA 1
ATOM 1384 C C . LYS A 1 178 ? -10.472 4.535 7.523 1.00 74.25 178 LYS A C 1
ATOM 1386 O O . LYS A 1 178 ? -10.247 3.326 7.541 1.00 74.25 178 LYS A O 1
ATOM 1391 N N . ASN A 1 179 ? -10.262 5.282 6.434 1.00 76.44 179 ASN A N 1
ATOM 1392 C CA . ASN A 1 179 ? -9.747 4.726 5.173 1.00 76.44 179 ASN A CA 1
ATOM 1393 C C . ASN A 1 179 ? -8.295 4.231 5.280 1.00 76.44 179 ASN A C 1
ATOM 1395 O O . ASN A 1 179 ? -7.855 3.453 4.434 1.00 76.44 179 ASN A O 1
ATOM 1399 N N . HIS A 1 180 ? -7.567 4.652 6.316 1.00 83.88 180 HIS A N 1
ATOM 1400 C CA . HIS A 1 180 ? -6.198 4.216 6.593 1.00 83.88 180 HIS A CA 1
ATOM 1401 C C . HIS A 1 180 ? -6.144 3.210 7.738 1.00 83.88 180 HIS A C 1
ATOM 1403 O O . HIS A 1 180 ? -5.522 2.160 7.593 1.00 83.88 180 HIS A O 1
ATOM 1409 N N . LEU A 1 181 ? -6.855 3.481 8.836 1.00 84.94 181 LEU A N 1
ATOM 1410 C CA . LEU A 1 181 ? -6.867 2.620 10.020 1.00 84.94 181 LEU A CA 1
ATOM 1411 C C . LEU A 1 181 ? -7.461 1.236 9.736 1.00 84.94 181 LEU A C 1
ATOM 1413 O O . LEU A 1 181 ? -6.895 0.239 10.169 1.00 84.94 181 LEU A O 1
ATOM 1417 N N . ILE A 1 182 ? -8.550 1.139 8.959 1.00 83.62 182 ILE A N 1
ATOM 1418 C CA . ILE A 1 182 ? -9.171 -0.162 8.655 1.00 83.62 182 ILE A CA 1
ATOM 1419 C C . ILE A 1 182 ? -8.211 -1.071 7.865 1.00 83.62 182 ILE A C 1
ATOM 1421 O O . ILE A 1 182 ? -8.017 -2.212 8.284 1.00 83.62 182 ILE A O 1
ATOM 1425 N N . PRO A 1 183 ? -7.592 -0.632 6.748 1.00 86.31 183 PRO A N 1
ATOM 1426 C CA . PRO A 1 183 ? -6.586 -1.444 6.063 1.00 86.31 183 PRO A CA 1
ATOM 1427 C C . PRO A 1 183 ? -5.388 -1.816 6.939 1.00 86.31 183 PRO A C 1
ATOM 1429 O O . PRO A 1 183 ? -4.994 -2.976 6.922 1.00 86.31 183 PRO A O 1
ATOM 1432 N N . LEU A 1 184 ? -4.850 -0.876 7.728 1.00 91.38 184 LEU A N 1
ATOM 1433 C CA . LEU A 1 184 ? -3.720 -1.144 8.629 1.00 91.38 184 LEU A CA 1
ATOM 1434 C C . LEU A 1 184 ? -4.086 -2.144 9.735 1.00 91.38 184 LEU A C 1
ATOM 1436 O O . LEU A 1 184 ? -3.260 -2.966 10.126 1.00 91.38 184 LEU A O 1
ATOM 1440 N N . SER A 1 185 ? -5.331 -2.121 10.209 1.00 90.06 185 SER A N 1
ATOM 1441 C CA . SER A 1 185 ? -5.821 -3.091 11.185 1.00 90.06 185 SER A CA 1
ATOM 1442 C C . SER A 1 185 ? -6.016 -4.481 10.587 1.00 90.06 185 SER A C 1
ATOM 1444 O O . SER A 1 185 ? -5.649 -5.466 11.218 1.00 90.06 185 SER A O 1
ATOM 1446 N N . LYS A 1 186 ? -6.491 -4.579 9.339 1.00 88.69 186 LYS A N 1
ATOM 1447 C CA . LYS A 1 186 ? -6.646 -5.864 8.631 1.00 88.69 186 LYS A CA 1
ATOM 1448 C C . LYS A 1 186 ? -5.338 -6.630 8.421 1.00 88.69 186 LYS A C 1
ATOM 1450 O O . LYS A 1 186 ? -5.391 -7.833 8.203 1.00 88.69 186 LYS A O 1
ATOM 1455 N N . ILE A 1 187 ? -4.199 -5.940 8.435 1.00 92.69 187 ILE A N 1
ATOM 1456 C CA . ILE A 1 187 ? -2.867 -6.542 8.279 1.00 92.69 187 ILE A CA 1
ATOM 1457 C C . ILE A 1 187 ? -2.103 -6.658 9.609 1.00 92.69 187 ILE A C 1
ATOM 1459 O O . ILE A 1 187 ? -0.900 -6.912 9.609 1.00 92.69 187 ILE A O 1
ATOM 1463 N N . ASP A 1 188 ? -2.787 -6.455 10.739 1.00 93.56 188 ASP A N 1
ATOM 1464 C CA . ASP A 1 188 ? -2.224 -6.442 12.094 1.00 93.56 188 ASP A CA 1
ATOM 1465 C C . ASP A 1 188 ? -1.071 -5.442 12.287 1.00 93.56 188 ASP A C 1
ATOM 1467 O O . ASP A 1 188 ? -0.125 -5.705 13.031 1.00 93.56 188 ASP A O 1
ATOM 1471 N N . PHE A 1 189 ? -1.110 -4.288 11.617 1.00 94.94 189 PHE A N 1
ATOM 1472 C CA . PHE A 1 189 ? -0.139 -3.217 11.871 1.00 94.94 189 PHE A CA 1
ATOM 1473 C C . PHE A 1 189 ? -0.593 -2.322 13.021 1.00 94.94 189 PHE A C 1
ATOM 1475 O O . PHE A 1 189 ? 0.232 -1.865 13.808 1.00 94.94 189 PHE A O 1
ATOM 1482 N N . ILE A 1 190 ? -1.903 -2.102 13.136 1.00 91.38 190 ILE A N 1
ATOM 1483 C CA . ILE A 1 190 ? -2.521 -1.325 14.209 1.00 91.38 190 ILE A CA 1
ATOM 1484 C C . ILE A 1 190 ? -3.677 -2.124 14.798 1.00 91.38 190 ILE A C 1
ATOM 1486 O O . ILE A 1 190 ? -4.500 -2.678 14.072 1.00 91.38 190 ILE A O 1
ATOM 1490 N N . LYS A 1 191 ? -3.787 -2.143 16.123 1.00 89.19 191 LYS A N 1
ATOM 1491 C CA . LYS A 1 191 ? -5.019 -2.540 16.796 1.00 89.19 191 LYS A CA 1
ATOM 1492 C C . LYS A 1 191 ? -5.864 -1.293 17.002 1.00 89.19 191 LYS A C 1
ATOM 1494 O O . LYS A 1 191 ? -5.445 -0.394 17.724 1.00 89.19 191 LYS A O 1
ATOM 1499 N N . THR A 1 192 ? -7.033 -1.251 16.372 1.00 80.38 192 THR A N 1
ATOM 1500 C CA . THR A 1 192 ? -8.011 -0.179 16.571 1.00 80.38 192 THR A CA 1
ATOM 1501 C C . THR A 1 192 ? -9.129 -0.680 17.472 1.00 80.38 192 THR A C 1
ATOM 1503 O O . THR A 1 192 ? -9.923 -1.540 17.090 1.00 80.38 192 THR A O 1
ATOM 1506 N N . GLU A 1 193 ? -9.227 -0.108 18.661 1.00 72.62 193 GLU A N 1
ATOM 1507 C CA . GLU A 1 193 ? -10.390 -0.225 19.528 1.00 72.62 193 GLU A CA 1
ATOM 1508 C C . GLU A 1 193 ? -11.219 1.045 19.353 1.00 72.62 193 GLU A C 1
ATOM 1510 O O . GLU A 1 193 ? -10.842 2.106 19.825 1.00 72.62 193 GLU A O 1
ATOM 1515 N N . SER A 1 194 ? -12.332 0.983 18.620 1.00 60.47 194 SER A N 1
ATOM 1516 C CA . SER A 1 194 ? -13.167 2.161 18.340 1.00 60.47 194 SER A CA 1
ATOM 1517 C C . SER A 1 194 ? -14.573 1.996 18.906 1.00 60.47 194 SER A C 1
ATOM 1519 O O . SER A 1 194 ? -15.138 0.897 18.931 1.00 60.47 194 SER A O 1
ATOM 1521 N N . CYS A 1 195 ? -15.157 3.103 19.357 1.00 53.22 195 CYS A N 1
ATOM 1522 C CA . CYS A 1 195 ? -16.534 3.144 19.817 1.00 53.22 195 CYS A CA 1
ATOM 1523 C C . CYS A 1 195 ? -17.499 3.119 18.622 1.00 53.22 195 CYS A C 1
ATOM 1525 O O . CYS A 1 195 ? -17.659 4.114 17.915 1.00 53.22 195 CYS A O 1
ATOM 1527 N N . GLY A 1 196 ? -18.204 2.000 18.447 1.00 47.91 196 GLY A N 1
ATOM 1528 C CA . GLY A 1 196 ? -19.242 1.831 17.430 1.00 47.91 196 GLY A CA 1
ATOM 1529 C C . GLY A 1 196 ? -18.823 0.922 16.273 1.00 47.91 196 GLY A C 1
ATOM 1530 O O . GLY A 1 196 ? -17.788 1.112 15.644 1.00 47.91 196 GLY A O 1
ATOM 1531 N N . GLU A 1 197 ? -19.693 -0.051 16.010 1.00 43.84 197 GLU A N 1
ATOM 1532 C CA . GLU A 1 197 ? -19.677 -1.087 14.962 1.00 43.84 197 GLU A CA 1
ATOM 1533 C C . GLU A 1 197 ? -18.716 -2.273 15.117 1.00 43.84 197 GLU A C 1
ATOM 1535 O O . GLU A 1 197 ? -19.080 -3.341 14.639 1.00 43.84 197 GLU A O 1
ATOM 1540 N N . LEU A 1 198 ? -17.579 -2.175 15.820 1.00 41.34 198 LEU A N 1
ATOM 1541 C CA . LEU A 1 198 ? -16.649 -3.320 15.881 1.00 41.34 198 LEU A CA 1
ATOM 1542 C C . LEU A 1 198 ? -16.708 -4.180 17.156 1.00 41.34 198 LEU A C 1
ATOM 1544 O O . LEU A 1 198 ? -16.574 -5.385 17.008 1.00 41.34 198 LEU A O 1
ATOM 1548 N N . ASN A 1 199 ? -16.939 -3.645 18.371 1.00 40.06 199 ASN A N 1
ATOM 1549 C CA . ASN A 1 199 ? -16.791 -4.454 19.608 1.00 40.06 199 ASN A CA 1
ATOM 1550 C C . ASN A 1 199 ? -17.680 -4.071 20.826 1.00 40.06 199 ASN A C 1
ATOM 1552 O O . ASN A 1 199 ? -17.318 -4.349 21.970 1.00 40.06 199 ASN A O 1
ATOM 1556 N N . GLY A 1 200 ? -18.856 -3.458 20.634 1.00 45.03 200 GLY A N 1
ATOM 1557 C CA . GLY A 1 200 ? -19.853 -3.295 21.713 1.00 45.03 200 GLY A CA 1
ATOM 1558 C C . GLY A 1 200 ? -20.484 -1.902 21.842 1.00 45.03 200 GLY A C 1
ATOM 1559 O O . GLY A 1 200 ? -20.149 -0.991 21.078 1.00 45.03 200 GLY A O 1
ATOM 1560 N N . PRO A 1 201 ? -21.441 -1.731 22.776 1.00 48.47 201 PRO A N 1
ATOM 1561 C CA . PRO A 1 201 ? -22.271 -0.534 22.829 1.00 48.47 201 PRO A CA 1
ATOM 1562 C C . PRO A 1 201 ? -21.564 0.713 23.378 1.00 48.47 201 PRO A C 1
ATOM 1564 O O . PRO A 1 201 ? -20.860 0.668 24.383 1.00 48.47 201 PRO A O 1
ATOM 1567 N N . LEU A 1 202 ? -21.821 1.853 22.721 1.00 56.16 202 LEU A N 1
ATOM 1568 C CA . LEU A 1 202 ? -21.281 3.192 23.020 1.00 56.16 202 LEU A CA 1
ATOM 1569 C C . LEU A 1 202 ? -21.678 3.734 24.402 1.00 56.16 202 LEU A C 1
ATOM 1571 O O . LEU A 1 202 ? -20.965 4.539 24.999 1.00 56.16 202 LEU A O 1
ATOM 1575 N N . THR A 1 203 ? -22.858 3.366 24.884 1.00 66.62 203 THR A N 1
ATOM 1576 C CA . THR A 1 203 ? -23.459 3.930 26.091 1.00 66.62 203 THR A CA 1
ATOM 1577 C C . THR A 1 203 ? -24.428 2.906 26.647 1.00 66.62 203 THR A C 1
ATOM 1579 O O . THR A 1 203 ? -25.327 2.466 25.928 1.00 66.62 203 THR A O 1
ATOM 1582 N N . THR A 1 204 ? -24.237 2.534 27.910 1.00 80.31 204 THR A N 1
ATOM 1583 C CA . THR A 1 204 ? -25.203 1.706 28.626 1.00 80.31 204 THR A CA 1
ATOM 1584 C C . THR A 1 204 ? -26.143 2.631 29.378 1.00 80.31 204 THR A C 1
ATOM 1586 O O . THR A 1 204 ? -25.706 3.555 30.066 1.00 80.31 204 THR A O 1
ATOM 1589 N N . TYR A 1 205 ? -27.435 2.398 29.229 1.00 85.38 205 TYR A N 1
ATOM 1590 C CA . TYR A 1 205 ? -28.487 3.146 29.895 1.00 85.38 205 TYR A CA 1
ATOM 1591 C C . TYR A 1 205 ? -29.044 2.309 31.032 1.00 85.38 205 TYR A C 1
ATOM 1593 O O . TYR A 1 205 ? -29.336 1.132 30.837 1.00 85.38 205 TYR A O 1
ATOM 1601 N N . PHE A 1 206 ? -29.187 2.933 32.193 1.00 89.06 206 PHE A N 1
ATOM 1602 C CA . PHE A 1 206 ? -29.644 2.328 33.434 1.00 89.06 206 PHE A CA 1
ATOM 1603 C C . PHE A 1 206 ? -30.972 2.958 33.817 1.00 89.06 206 PHE A C 1
ATOM 1605 O O . PHE A 1 206 ? -31.086 4.189 33.842 1.00 89.06 206 PHE A O 1
ATOM 1612 N N . TRP A 1 207 ? -31.964 2.133 34.136 1.00 92.88 207 TRP A N 1
ATOM 1613 C CA . TRP A 1 207 ? -33.207 2.639 34.707 1.00 92.88 207 TRP A CA 1
ATOM 1614 C C . TRP A 1 207 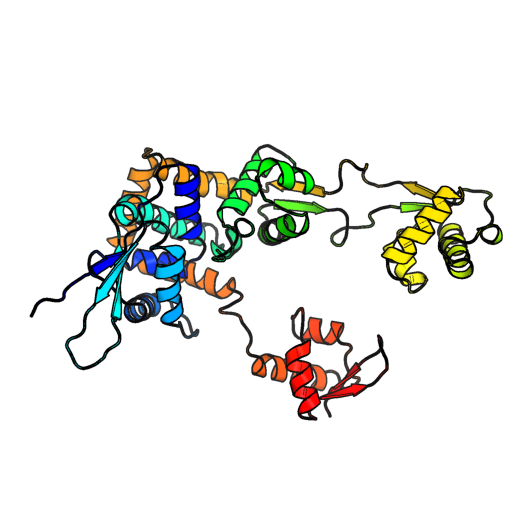? -32.963 3.220 36.104 1.00 92.88 207 TRP A C 1
ATOM 1616 O O . TRP A 1 207 ? -32.233 2.638 36.904 1.00 92.88 207 TRP A O 1
ATOM 1626 N N . ILE A 1 208 ? -33.578 4.362 36.422 1.00 89.75 208 ILE A N 1
ATOM 1627 C CA . ILE A 1 208 ? -33.554 4.903 37.787 1.00 89.75 208 ILE A CA 1
ATOM 1628 C C . ILE A 1 208 ? -34.692 4.249 38.596 1.00 89.75 208 ILE A C 1
ATOM 1630 O O . ILE A 1 208 ? -35.861 4.408 38.225 1.00 89.75 208 ILE A O 1
ATOM 1634 N N . PRO A 1 209 ? -34.399 3.555 39.716 1.00 88.56 209 PRO A N 1
ATOM 1635 C CA . PRO A 1 209 ? -35.423 2.926 40.550 1.00 88.56 209 PRO A CA 1
ATOM 1636 C C . PRO A 1 209 ? -36.512 3.904 41.017 1.00 88.56 209 PRO A C 1
ATOM 1638 O O . PRO A 1 209 ? -36.256 5.084 41.256 1.00 88.56 209 PRO A O 1
ATOM 1641 N N . GLY A 1 210 ? -37.748 3.413 41.139 1.00 85.00 210 GLY A N 1
ATOM 1642 C CA . GLY A 1 210 ? -38.902 4.207 41.590 1.00 85.00 210 GLY A CA 1
ATOM 1643 C C . GLY A 1 210 ? -39.544 5.101 40.520 1.00 85.00 210 GLY A C 1
ATOM 1644 O O . GLY A 1 210 ? -40.547 5.761 40.791 1.00 85.00 210 GLY A O 1
ATOM 1645 N N . LYS A 1 211 ? -39.015 5.119 39.291 1.00 90.56 211 LYS A N 1
ATOM 1646 C CA . LYS A 1 211 ? -39.630 5.829 38.164 1.00 90.56 211 LYS A CA 1
ATOM 1647 C C . LYS A 1 211 ? -40.701 4.983 37.467 1.00 90.56 211 LYS A C 1
ATOM 1649 O O . LYS A 1 211 ? -40.599 3.757 37.365 1.00 90.56 211 LYS A O 1
ATOM 1654 N N . ASP A 1 212 ? -41.723 5.666 36.959 1.00 91.00 212 ASP A N 1
ATOM 1655 C CA . ASP A 1 212 ? -42.861 5.071 36.257 1.00 91.00 212 ASP A CA 1
ATOM 1656 C C . ASP A 1 212 ? -42.824 5.428 34.756 1.00 91.00 212 ASP A C 1
ATOM 1658 O O . ASP A 1 212 ? -42.951 6.612 34.430 1.00 91.00 212 ASP A O 1
ATOM 1662 N N . PRO A 1 213 ? -42.653 4.450 33.842 1.00 89.81 213 PRO A N 1
ATOM 1663 C CA . PRO A 1 213 ? -42.608 4.682 32.397 1.00 89.81 213 PRO A CA 1
ATOM 1664 C C . PRO A 1 213 ? -43.810 5.451 31.837 1.00 89.81 213 PRO A C 1
ATOM 1666 O O . PRO A 1 213 ? -43.646 6.215 30.887 1.00 89.81 213 PRO A O 1
ATOM 1669 N N . GLU A 1 214 ? -44.998 5.325 32.435 1.00 90.62 214 GLU A N 1
ATOM 1670 C CA . GLU A 1 214 ? -46.195 6.036 31.964 1.00 90.62 214 GLU A CA 1
ATOM 1671 C C . GLU A 1 214 ? -46.133 7.550 32.218 1.00 90.62 214 GLU A C 1
ATOM 1673 O O . GLU A 1 214 ? -46.791 8.339 31.532 1.00 90.62 214 GLU A O 1
ATOM 1678 N N . LYS A 1 215 ? -45.276 7.995 33.146 1.00 92.25 215 LYS A N 1
ATOM 1679 C CA . LYS A 1 215 ? -45.071 9.418 33.460 1.00 92.25 215 LYS A CA 1
ATOM 1680 C C . LYS A 1 215 ? -44.105 10.124 32.505 1.00 92.25 215 LYS A C 1
ATOM 1682 O O . LYS A 1 215 ? -43.869 11.323 32.666 1.00 92.25 215 LYS A O 1
ATOM 1687 N N . VAL A 1 216 ? -43.550 9.418 31.518 1.00 93.00 216 VAL A N 1
ATOM 1688 C CA . VAL A 1 216 ? -42.695 10.011 30.480 1.00 93.00 216 VAL A CA 1
ATOM 1689 C C . VAL A 1 216 ? -43.497 11.020 29.655 1.00 93.00 216 VAL A C 1
ATOM 1691 O O . VAL A 1 216 ? -44.580 10.710 29.148 1.00 93.00 216 VAL A O 1
ATOM 1694 N N . LYS A 1 217 ? -42.949 12.233 29.508 1.00 92.38 217 LYS A N 1
ATOM 1695 C CA . LYS A 1 217 ? -43.507 13.301 28.663 1.00 92.38 217 LYS A CA 1
ATOM 1696 C C . LYS A 1 217 ? -43.029 13.152 27.218 1.00 92.38 217 LYS A C 1
ATOM 1698 O O . LYS A 1 217 ? -42.039 12.476 26.950 1.00 92.38 217 LYS A O 1
ATOM 1703 N N . VAL A 1 218 ? -43.710 13.826 26.289 1.00 90.69 218 VAL A N 1
ATOM 1704 C CA . VAL A 1 218 ? -43.346 13.865 24.861 1.00 90.69 218 VAL A CA 1
ATOM 1705 C C . VAL A 1 218 ? -41.867 14.253 24.689 1.00 90.69 218 VAL A C 1
ATOM 1707 O O . VAL A 1 218 ? -41.418 15.245 25.259 1.00 90.69 218 VAL A O 1
ATOM 1710 N N . ILE A 1 219 ? -41.125 13.491 23.878 1.00 88.00 219 ILE A N 1
ATOM 1711 C CA . ILE A 1 219 ? -39.733 13.774 23.486 1.00 88.00 219 ILE A CA 1
ATOM 1712 C C . ILE A 1 219 ? -39.689 13.864 21.964 1.00 88.00 219 ILE A C 1
ATOM 1714 O O . ILE A 1 219 ? -39.937 12.860 21.305 1.00 88.00 219 ILE A O 1
ATOM 1718 N N . ASP A 1 220 ? -39.409 15.044 21.403 1.00 80.56 220 ASP A N 1
ATOM 1719 C CA . ASP A 1 220 ? -39.324 15.281 19.949 1.00 80.56 220 ASP A CA 1
ATOM 1720 C C . ASP A 1 220 ? -40.502 14.683 19.143 1.00 80.56 220 ASP A C 1
ATOM 1722 O O . ASP A 1 220 ? -40.319 14.120 18.065 1.00 80.56 220 ASP A O 1
ATOM 1726 N N . GLY A 1 221 ? -41.724 14.755 19.685 1.00 83.12 221 GLY A N 1
ATOM 1727 C CA . GLY A 1 221 ? -42.936 14.195 19.064 1.00 83.12 221 GLY A CA 1
ATOM 1728 C C . GLY A 1 221 ? -43.165 12.690 19.286 1.00 83.12 221 GLY A C 1
ATOM 1729 O O . GLY A 1 221 ? -44.139 12.137 18.784 1.00 83.12 221 GLY A O 1
ATOM 1730 N N . TYR A 1 222 ? -42.318 12.008 20.064 1.00 83.44 222 TYR A N 1
ATOM 1731 C CA . TYR A 1 222 ? -42.330 10.550 20.239 1.00 83.44 222 TYR A CA 1
ATOM 1732 C C . TYR A 1 222 ? -42.865 10.070 21.599 1.00 83.44 222 TYR A C 1
ATOM 1734 O O . TYR A 1 222 ? -42.162 9.364 22.314 1.00 83.44 222 TYR A O 1
ATOM 1742 N N . LEU A 1 223 ? -44.111 10.380 21.977 1.00 88.31 223 LEU A N 1
ATOM 1743 C CA . LEU A 1 223 ? -44.656 9.943 23.279 1.00 88.31 223 LEU A CA 1
ATOM 1744 C C . LEU A 1 223 ? -44.746 8.415 23.421 1.00 88.31 223 LEU A C 1
ATOM 1746 O O . LEU A 1 223 ? -44.117 7.832 24.301 1.00 88.31 223 LEU A O 1
ATOM 1750 N N . THR A 1 224 ? -45.497 7.756 22.535 1.00 87.44 224 THR A N 1
ATOM 1751 C CA . THR A 1 224 ? -45.742 6.306 22.606 1.00 87.44 224 THR A CA 1
ATOM 1752 C C . THR A 1 224 ? -44.438 5.516 22.521 1.00 87.44 224 THR A C 1
ATOM 1754 O O . THR A 1 224 ? -44.196 4.611 23.311 1.00 87.44 224 THR A O 1
ATOM 1757 N N . LYS A 1 225 ? -43.544 5.910 21.607 1.00 87.69 225 LYS A N 1
ATOM 1758 C CA . LYS A 1 225 ? -42.233 5.270 21.437 1.00 87.69 225 LYS A CA 1
ATOM 1759 C C . LYS A 1 225 ? -41.323 5.492 22.648 1.00 87.69 225 LYS A C 1
ATOM 1761 O O . LYS A 1 225 ? -40.635 4.561 23.050 1.00 87.69 225 LYS A O 1
ATOM 1766 N N . ALA A 1 226 ? -41.344 6.682 23.253 1.00 90.06 226 ALA A N 1
ATOM 1767 C CA . ALA A 1 226 ? -40.583 6.950 24.469 1.00 90.06 226 ALA A CA 1
ATOM 1768 C C . ALA A 1 226 ? -41.063 6.113 25.659 1.00 90.06 226 ALA A C 1
ATOM 1770 O O . ALA A 1 226 ? -40.227 5.583 26.385 1.00 90.06 226 ALA A O 1
ATOM 1771 N N . ARG A 1 227 ? -42.380 5.926 25.819 1.00 91.94 227 ARG A N 1
ATOM 1772 C CA . ARG A 1 227 ? -42.943 5.045 26.855 1.00 91.94 227 ARG A CA 1
ATOM 1773 C C . ARG A 1 227 ? -42.569 3.582 26.648 1.00 91.94 227 ARG A C 1
ATOM 1775 O O . ARG A 1 227 ? -42.150 2.937 27.601 1.00 91.94 227 ARG A O 1
ATOM 1782 N N . ILE A 1 228 ? -42.627 3.084 25.410 1.00 90.12 228 ILE A N 1
ATOM 1783 C CA . ILE A 1 228 ? -42.204 1.711 25.084 1.00 90.12 228 ILE A CA 1
ATOM 1784 C C . ILE A 1 228 ? -40.720 1.510 25.421 1.00 90.12 228 ILE A C 1
ATOM 1786 O O . ILE A 1 228 ? -40.359 0.530 26.067 1.00 90.12 228 ILE A O 1
ATOM 1790 N N . ILE A 1 229 ? -39.855 2.453 25.030 1.00 89.75 229 ILE A N 1
ATOM 1791 C CA . ILE A 1 229 ? -38.419 2.387 25.338 1.00 89.75 229 ILE A CA 1
ATOM 1792 C C . ILE A 1 229 ? -38.181 2.456 26.853 1.00 89.75 229 ILE A C 1
ATOM 1794 O O . ILE A 1 229 ? -37.383 1.684 27.375 1.00 89.75 229 ILE A O 1
ATOM 1798 N N . ALA A 1 230 ? -38.894 3.325 27.575 1.00 90.50 230 ALA A N 1
ATOM 1799 C CA . ALA A 1 230 ? -38.797 3.433 29.029 1.00 90.50 230 ALA A CA 1
ATOM 1800 C C . ALA A 1 230 ? -39.249 2.150 29.745 1.00 90.50 230 ALA A C 1
ATOM 1802 O O . ALA A 1 230 ? -38.550 1.671 30.635 1.00 90.50 230 ALA A O 1
ATOM 1803 N N . ALA A 1 231 ? -40.372 1.558 29.327 1.00 90.81 231 ALA A N 1
ATOM 1804 C CA . ALA A 1 231 ? -40.857 0.286 29.855 1.00 90.81 231 ALA A CA 1
ATOM 1805 C C . ALA A 1 231 ? -39.845 -0.838 29.610 1.00 90.81 231 ALA A C 1
ATOM 1807 O O . ALA A 1 231 ? -39.555 -1.614 30.518 1.00 90.81 231 ALA A O 1
ATOM 1808 N N . LYS A 1 232 ? -39.237 -0.870 28.417 1.00 88.62 232 LYS A N 1
ATOM 1809 C CA . LYS A 1 232 ? -38.244 -1.886 28.079 1.00 88.62 232 LYS A CA 1
ATOM 1810 C C . LYS A 1 232 ? -36.961 -1.744 28.892 1.00 88.62 232 LYS A C 1
ATOM 1812 O O . LYS A 1 232 ? -36.481 -2.746 29.401 1.00 88.62 232 LYS A O 1
ATOM 1817 N N . ILE A 1 233 ? -36.431 -0.528 29.061 1.00 88.69 233 ILE A N 1
ATOM 1818 C CA . ILE A 1 233 ? -35.240 -0.288 29.900 1.00 88.69 233 ILE A CA 1
ATOM 1819 C C . ILE A 1 233 ? -35.532 -0.604 31.370 1.00 88.69 233 ILE A C 1
ATOM 1821 O O . ILE A 1 233 ? -34.658 -1.129 32.048 1.00 88.69 233 ILE A O 1
ATOM 1825 N N . LYS A 1 234 ? -36.750 -0.331 31.859 1.00 89.94 234 LYS A N 1
ATOM 1826 C CA . LYS A 1 234 ? -37.179 -0.721 33.210 1.00 89.94 234 LYS A CA 1
ATOM 1827 C C . LYS A 1 234 ? -37.199 -2.241 33.398 1.00 89.94 234 LYS A C 1
ATOM 1829 O O . LYS A 1 234 ? -36.799 -2.706 34.453 1.00 89.94 234 LYS A O 1
ATOM 1834 N N . GLU A 1 235 ? -37.663 -2.990 32.398 1.00 87.25 235 GLU A N 1
ATOM 1835 C CA . GLU A 1 235 ? -37.735 -4.459 32.432 1.00 87.25 235 GLU A CA 1
ATOM 1836 C C . GLU A 1 235 ? -36.347 -5.111 32.449 1.00 87.25 235 GLU A C 1
ATOM 1838 O O . GLU A 1 235 ? -36.102 -6.022 33.230 1.00 87.25 235 GLU A O 1
ATOM 1843 N N . ILE A 1 236 ? -35.438 -4.651 31.586 1.00 82.56 236 ILE A N 1
ATOM 1844 C CA . ILE A 1 236 ? -34.102 -5.254 31.420 1.00 82.56 236 ILE A CA 1
ATOM 1845 C C . ILE A 1 236 ? -33.025 -4.600 32.292 1.00 82.56 236 ILE A C 1
ATOM 1847 O O . ILE A 1 236 ? -31.874 -5.029 32.252 1.00 82.56 236 ILE A O 1
ATOM 1851 N N . GLU A 1 237 ? -33.401 -3.551 33.032 1.00 79.31 237 GLU A N 1
ATOM 1852 C CA . GLU A 1 237 ? -32.613 -2.670 33.913 1.00 79.31 237 GLU A CA 1
ATOM 1853 C C . GLU A 1 237 ? -31.439 -1.926 33.253 1.00 79.31 237 GLU A C 1
ATOM 1855 O O . GLU A 1 237 ? -31.155 -0.773 33.597 1.00 79.31 237 GLU A O 1
ATOM 1860 N N . THR A 1 238 ? -30.774 -2.556 32.283 1.00 79.62 238 THR A N 1
ATOM 1861 C CA . THR A 1 238 ? -29.607 -2.065 31.557 1.00 79.62 238 THR A CA 1
ATOM 1862 C C . THR A 1 238 ? -29.689 -2.413 30.072 1.00 79.62 238 THR A C 1
ATOM 1864 O O . THR A 1 238 ? -29.998 -3.541 29.686 1.00 79.62 238 THR A O 1
ATOM 1867 N N . SER A 1 239 ? -29.421 -1.445 29.194 1.00 79.94 239 SER A N 1
ATOM 1868 C CA . SER A 1 239 ? -29.449 -1.686 27.746 1.00 79.94 239 SER A CA 1
ATOM 1869 C C . SER A 1 239 ? -28.604 -0.701 26.953 1.00 79.94 239 SER A C 1
ATOM 1871 O O . SER A 1 239 ? -28.078 0.265 27.502 1.00 79.94 239 SER A O 1
ATOM 1873 N N . ASP A 1 240 ? -28.506 -0.930 25.647 1.00 78.88 240 ASP A N 1
ATOM 1874 C CA . ASP A 1 240 ? -27.793 -0.068 24.715 1.00 78.88 240 ASP A CA 1
ATOM 1875 C C . ASP A 1 240 ? -28.657 0.392 23.538 1.00 78.88 240 ASP A C 1
ATOM 1877 O O . ASP A 1 240 ? -29.744 -0.126 23.275 1.00 78.88 240 ASP A O 1
ATOM 1881 N N . ASN A 1 241 ? -28.167 1.405 22.822 1.00 74.94 241 ASN A N 1
ATOM 1882 C CA . ASN A 1 241 ? -28.908 2.030 21.733 1.00 74.94 241 ASN A CA 1
ATOM 1883 C C . ASN A 1 241 ? -29.216 1.072 20.570 1.00 74.94 241 ASN A C 1
ATOM 1885 O O . ASN A 1 241 ? -30.229 1.275 19.907 1.00 74.94 241 ASN A O 1
ATOM 1889 N N . PHE A 1 242 ? -28.380 0.065 20.299 1.00 70.50 242 PHE A N 1
ATOM 1890 C CA . PHE A 1 242 ? -28.574 -0.865 19.186 1.00 70.50 242 PHE A CA 1
ATOM 1891 C C . PHE A 1 242 ? -29.607 -1.934 19.541 1.00 70.50 242 PHE A C 1
ATOM 1893 O O . PHE A 1 242 ? -30.559 -2.126 18.789 1.00 70.50 242 PHE A O 1
ATOM 1900 N N . LYS A 1 243 ? -29.504 -2.540 20.728 1.00 74.81 243 LYS A N 1
ATOM 1901 C CA . LYS A 1 243 ? -30.497 -3.505 21.226 1.00 74.81 243 LYS A CA 1
ATOM 1902 C C . LYS A 1 243 ? -31.878 -2.876 21.365 1.00 74.81 243 LYS A C 1
ATOM 1904 O O . LYS A 1 243 ? -32.884 -3.470 20.974 1.00 74.81 243 LYS A O 1
ATOM 1909 N N . LEU A 1 244 ? -31.943 -1.643 21.870 1.00 79.25 244 LEU A N 1
ATOM 1910 C CA . LEU A 1 244 ? -33.201 -0.903 21.944 1.00 79.25 244 LEU A CA 1
ATOM 1911 C C . LEU A 1 244 ? -33.727 -0.552 20.545 1.00 79.25 244 LEU A C 1
ATOM 1913 O O . LEU A 1 244 ? -34.926 -0.687 20.310 1.00 79.25 244 LEU A O 1
ATOM 1917 N N . ALA A 1 245 ? -32.855 -0.159 19.606 1.00 75.88 245 ALA A N 1
ATOM 1918 C CA . ALA A 1 245 ? -33.237 0.127 18.218 1.00 75.88 245 ALA A CA 1
ATOM 1919 C C . ALA A 1 245 ? -33.884 -1.074 17.525 1.00 75.88 245 ALA A C 1
ATOM 1921 O O . ALA A 1 245 ? -34.908 -0.908 16.858 1.00 75.88 245 ALA A O 1
ATOM 1922 N N . GLU A 1 246 ? -33.321 -2.268 17.715 1.00 72.56 246 GLU A N 1
ATOM 1923 C CA . GLU A 1 246 ? -33.876 -3.519 17.195 1.00 72.56 246 GLU A CA 1
ATOM 1924 C C . GLU A 1 246 ? -35.224 -3.850 17.839 1.00 72.56 246 GLU A C 1
ATOM 1926 O O . GLU A 1 246 ? -36.179 -4.171 17.134 1.00 72.56 246 GLU A O 1
ATOM 1931 N N . THR A 1 247 ? -35.331 -3.688 19.161 1.00 69.94 247 THR A N 1
ATOM 1932 C CA . THR A 1 247 ? -36.537 -4.054 19.921 1.00 69.94 247 THR A CA 1
ATOM 1933 C C . THR A 1 247 ? -37.760 -3.222 19.527 1.00 69.94 247 THR A C 1
ATOM 1935 O O . THR A 1 247 ? -38.871 -3.745 19.482 1.00 69.94 247 THR A O 1
ATOM 1938 N N . VAL A 1 248 ? -37.582 -1.931 19.226 1.00 73.75 248 VAL A N 1
ATOM 1939 C CA . VAL A 1 248 ? -38.701 -1.031 18.880 1.00 73.75 248 VAL A CA 1
ATOM 1940 C C . VAL A 1 248 ? -38.736 -0.616 17.405 1.00 73.75 248 VAL A C 1
ATOM 1942 O O . VAL A 1 248 ? -39.522 0.255 17.030 1.00 73.75 248 VAL A O 1
ATOM 1945 N N . ASN A 1 249 ? -37.902 -1.238 16.563 1.00 76.00 249 ASN A N 1
ATOM 1946 C CA . ASN A 1 249 ? -37.802 -0.991 15.119 1.00 76.00 249 ASN A CA 1
ATOM 1947 C C . ASN A 1 249 ? -37.652 0.504 14.761 1.00 76.00 249 ASN A C 1
ATOM 1949 O O . ASN A 1 249 ? -38.352 1.040 13.896 1.00 76.00 249 ASN A O 1
ATOM 1953 N N . LEU A 1 250 ? -36.733 1.195 15.439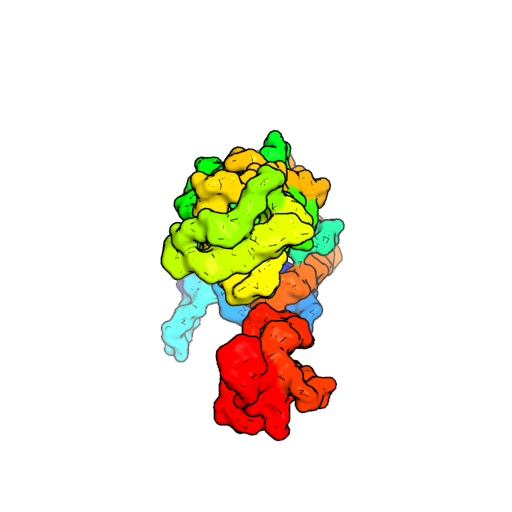 1.00 75.94 250 LEU A N 1
ATOM 1954 C CA . LEU A 1 250 ? -36.411 2.602 15.182 1.00 75.94 250 LEU A CA 1
ATOM 1955 C C . LEU A 1 250 ? -34.999 2.760 14.645 1.00 75.94 250 LEU A C 1
ATOM 1957 O O . LEU A 1 250 ? -34.119 1.937 14.893 1.00 75.94 250 LEU A O 1
ATOM 1961 N N . ARG A 1 251 ? -34.750 3.858 13.924 1.00 72.88 251 ARG A N 1
ATOM 1962 C CA . ARG A 1 251 ? -33.383 4.175 13.513 1.00 72.88 251 ARG A CA 1
ATOM 1963 C C . ARG A 1 251 ? -32.548 4.508 14.757 1.00 72.88 251 ARG A C 1
ATOM 1965 O O . ARG A 1 251 ? -33.044 5.210 15.642 1.00 72.88 251 ARG A O 1
ATOM 1972 N N . PRO A 1 252 ? -31.259 4.125 14.810 1.00 67.50 252 PRO A N 1
ATOM 1973 C CA . PRO A 1 252 ? -30.389 4.421 15.955 1.00 67.50 252 PRO A CA 1
ATOM 1974 C C . PRO A 1 252 ? -30.343 5.909 16.346 1.00 67.50 252 PRO A C 1
ATOM 1976 O O . PRO A 1 252 ? -30.207 6.255 17.517 1.00 67.50 252 PRO A O 1
ATOM 1979 N N . GLN A 1 253 ? -30.502 6.808 15.371 1.00 69.56 253 GLN A N 1
ATOM 1980 C CA . GLN A 1 253 ? -30.556 8.258 15.583 1.00 69.56 253 GLN A CA 1
ATOM 1981 C C . GLN A 1 253 ? -31.828 8.704 16.322 1.00 69.56 253 GLN A C 1
ATOM 1983 O O . GLN A 1 253 ? -31.774 9.619 17.138 1.00 69.56 253 GLN A O 1
ATOM 1988 N N . GLU A 1 254 ? -32.965 8.062 16.051 1.00 75.31 254 GLU A N 1
ATOM 1989 C CA . GLU A 1 254 ? -34.253 8.347 16.699 1.00 75.31 254 GLU A CA 1
ATOM 1990 C C . GLU A 1 254 ? -34.247 7.832 18.140 1.00 75.31 254 GLU A C 1
ATOM 1992 O O . GLU A 1 254 ? -34.634 8.552 19.057 1.00 75.31 254 GLU A O 1
ATOM 1997 N N . ILE A 1 255 ? -33.700 6.632 18.349 1.00 84.56 255 ILE A N 1
ATOM 1998 C CA . ILE A 1 255 ? -33.458 6.051 19.676 1.00 84.56 255 ILE A CA 1
ATOM 1999 C C . ILE A 1 255 ? -32.592 6.982 20.518 1.00 84.56 255 ILE A C 1
ATOM 2001 O O . ILE A 1 255 ? -32.945 7.289 21.650 1.00 84.56 255 ILE A O 1
ATOM 2005 N N . LYS A 1 256 ? -31.489 7.492 19.957 1.00 81.06 256 LYS A N 1
ATOM 2006 C CA . LYS A 1 256 ? -30.583 8.394 20.675 1.00 81.06 256 LYS A CA 1
ATOM 2007 C C . LYS A 1 256 ? -31.286 9.668 21.155 1.00 81.06 256 LYS A C 1
ATOM 2009 O O . LYS A 1 256 ? -31.052 10.101 22.278 1.00 81.06 256 LYS A O 1
ATOM 2014 N N . LYS A 1 257 ? -32.173 10.248 20.338 1.00 83.69 257 LYS A N 1
ATOM 2015 C CA . LYS A 1 257 ? -32.985 11.410 20.740 1.00 83.69 257 LYS A CA 1
ATOM 2016 C C . LYS A 1 257 ? -33.910 11.074 21.907 1.00 83.69 257 LYS A C 1
ATOM 2018 O O . LYS A 1 257 ? -33.948 11.816 22.886 1.00 83.69 257 LYS A O 1
ATOM 2023 N N . ILE A 1 258 ? -34.601 9.937 21.825 1.00 89.56 258 ILE A N 1
ATOM 2024 C CA . ILE A 1 258 ? -35.500 9.471 22.884 1.00 89.56 258 ILE A CA 1
ATOM 2025 C C . ILE A 1 258 ? -34.727 9.216 24.183 1.00 89.56 258 ILE A C 1
ATOM 2027 O O . ILE A 1 258 ? -35.132 9.702 25.233 1.00 89.56 258 ILE A O 1
ATOM 2031 N N . LEU A 1 259 ? -33.591 8.523 24.119 1.00 89.12 259 LEU A N 1
ATOM 2032 C CA . LEU A 1 259 ? -32.753 8.232 25.285 1.00 89.12 259 LEU A CA 1
ATOM 2033 C C . LEU A 1 259 ? -32.217 9.510 25.938 1.00 89.12 259 LEU A C 1
ATOM 2035 O O . LEU A 1 259 ? -32.333 9.664 27.150 1.00 89.12 259 LEU A O 1
ATOM 2039 N N . ASN A 1 260 ? -31.750 10.478 25.146 1.00 84.56 260 ASN A N 1
ATOM 2040 C CA . ASN A 1 260 ? -31.346 11.786 25.667 1.00 84.56 260 ASN A CA 1
ATOM 2041 C C . ASN A 1 260 ? -32.512 12.522 26.349 1.00 84.56 260 ASN A C 1
ATOM 2043 O O . ASN A 1 260 ? -32.320 13.195 27.360 1.00 84.56 260 ASN A O 1
ATOM 2047 N N . GLY A 1 261 ? -33.727 12.426 25.802 1.00 88.12 261 GLY A N 1
ATOM 2048 C CA . GLY A 1 261 ? -34.913 13.020 26.417 1.00 88.12 261 GLY A CA 1
ATOM 2049 C C . GLY A 1 261 ? -35.320 12.329 27.720 1.00 88.12 261 GLY A C 1
ATOM 2050 O O . GLY A 1 261 ? -35.667 13.012 28.679 1.00 88.12 261 GLY A O 1
ATOM 2051 N N . LEU A 1 262 ? -35.231 10.998 27.786 1.00 92.44 262 LEU A N 1
ATOM 2052 C CA . LEU A 1 262 ? -35.496 10.219 29.000 1.00 92.44 262 LEU A CA 1
ATOM 2053 C C . LEU A 1 262 ? -34.477 10.530 30.102 1.00 92.44 262 LEU A C 1
ATOM 2055 O O . LEU A 1 262 ? -34.850 10.648 31.269 1.00 92.44 262 LEU A O 1
ATOM 2059 N N . GLU A 1 263 ? -33.209 10.703 29.733 1.00 91.19 263 GLU A N 1
ATOM 2060 C CA . GLU A 1 263 ? -32.145 11.107 30.651 1.00 91.19 263 GLU A CA 1
ATOM 2061 C C . GLU A 1 263 ? -32.368 12.531 31.177 1.00 91.19 263 GLU A C 1
ATOM 2063 O O . GLU A 1 263 ? -32.366 12.743 32.387 1.00 91.19 263 GLU A O 1
ATOM 2068 N N . LYS A 1 264 ? -32.688 13.493 30.297 1.00 89.31 264 LYS A N 1
ATOM 2069 C CA . LYS A 1 264 ? -33.050 14.871 30.690 1.00 89.31 264 LYS A CA 1
ATOM 2070 C C . LYS A 1 264 ? -34.267 14.935 31.610 1.00 89.31 264 LYS A C 1
ATOM 2072 O O . LYS A 1 264 ? -34.335 15.790 32.486 1.00 89.31 264 LYS A O 1
ATOM 2077 N N . GLN A 1 265 ? -35.237 14.046 31.408 1.00 92.06 265 GLN A N 1
ATOM 2078 C CA . GLN A 1 265 ? -36.411 13.927 32.273 1.00 92.06 265 GLN A CA 1
ATOM 2079 C C . GLN A 1 265 ? -36.127 13.135 33.568 1.00 92.06 265 GLN A C 1
ATOM 2081 O O . GLN A 1 265 ? -37.006 13.020 34.423 1.00 92.06 265 GLN A O 1
ATOM 2086 N N . GLY A 1 266 ? -34.917 12.592 33.737 1.00 90.88 266 GLY A N 1
ATOM 2087 C CA . GLY A 1 266 ? -34.494 11.886 34.945 1.00 90.88 266 GLY A CA 1
ATOM 2088 C C . GLY A 1 266 ? -35.135 10.509 35.121 1.00 90.88 266 GLY A C 1
ATOM 2089 O O . GLY A 1 266 ? -35.400 10.112 36.257 1.00 90.88 266 GLY A O 1
ATOM 2090 N N . PHE A 1 267 ? -35.426 9.800 34.026 1.00 92.00 267 PHE A N 1
ATOM 2091 C CA . PHE A 1 267 ? -35.917 8.412 34.046 1.00 92.00 267 PHE A CA 1
ATOM 2092 C C . PHE A 1 267 ? -34.794 7.380 33.937 1.00 92.00 267 PHE A C 1
ATOM 2094 O O . PHE A 1 267 ? -34.893 6.291 34.499 1.00 92.00 267 PHE A O 1
ATOM 2101 N N . ILE A 1 268 ? -33.717 7.733 33.238 1.00 91.75 268 ILE A N 1
ATOM 2102 C CA . ILE A 1 268 ? -32.548 6.879 33.039 1.00 91.75 268 ILE A CA 1
ATOM 2103 C C . ILE A 1 268 ? -31.271 7.649 33.367 1.00 91.75 268 ILE A C 1
ATOM 2105 O O . ILE A 1 268 ? -31.252 8.877 33.296 1.00 91.75 268 ILE A O 1
ATOM 2109 N N . LYS A 1 269 ? -30.202 6.928 33.698 1.00 88.50 269 LYS A N 1
ATOM 2110 C CA . LYS A 1 269 ? -28.830 7.449 33.694 1.00 88.50 269 LYS A CA 1
ATOM 2111 C C . LYS A 1 269 ? -28.049 6.745 32.606 1.00 88.50 269 LYS A C 1
ATOM 2113 O O . LYS A 1 269 ? -28.164 5.530 32.463 1.00 88.50 269 LYS A O 1
ATOM 2118 N N . SER A 1 270 ? -27.235 7.474 31.865 1.00 83.44 270 SER A N 1
ATOM 2119 C CA . SER A 1 270 ? -26.237 6.855 31.009 1.00 83.44 270 SER A CA 1
ATOM 2120 C C . SER A 1 270 ? -24.928 6.643 31.772 1.00 83.44 270 SER A C 1
ATOM 2122 O O . SER A 1 270 ? -24.513 7.456 32.598 1.00 83.44 270 SER A O 1
ATOM 2124 N N . LYS A 1 271 ? -24.259 5.524 31.498 1.00 70.88 271 LYS A N 1
ATOM 2125 C CA . LYS A 1 271 ? -22.839 5.338 31.791 1.00 70.88 271 LYS A CA 1
ATOM 2126 C C . LYS A 1 271 ? -22.162 5.041 30.463 1.00 70.88 271 LYS A C 1
ATOM 2128 O O . LYS A 1 271 ? -22.357 3.975 29.873 1.00 70.88 271 LYS A O 1
ATOM 2133 N N . GLY A 1 272 ? -21.384 5.996 29.970 1.00 59.34 272 GLY A N 1
ATOM 2134 C CA . GLY A 1 272 ? -20.411 5.701 28.930 1.00 59.34 272 GLY A CA 1
ATOM 2135 C C . GLY A 1 272 ? -19.358 4.756 29.506 1.00 59.34 272 GLY A C 1
ATOM 2136 O O . GLY A 1 272 ? -18.865 4.982 30.610 1.00 59.34 272 GLY A O 1
ATOM 2137 N N . ARG A 1 273 ? -18.981 3.704 28.770 1.00 46.78 273 ARG A N 1
ATOM 2138 C CA . ARG A 1 273 ? -17.726 2.976 29.049 1.00 46.78 273 ARG A CA 1
ATOM 2139 C C . ARG A 1 273 ? -16.503 3.887 28.846 1.00 46.78 273 ARG A C 1
ATOM 2141 O O . ARG A 1 273 ? -15.422 3.593 29.338 1.00 46.78 273 ARG A O 1
ATOM 2148 N N . TRP A 1 274 ? -16.713 5.008 28.163 1.00 49.75 274 TRP A N 1
ATOM 2149 C CA . TRP A 1 274 ? -15.711 5.968 27.755 1.00 49.75 274 TRP A CA 1
ATOM 2150 C C . TRP A 1 274 ? -16.204 7.378 28.085 1.00 49.75 274 TRP A C 1
ATOM 2152 O O . TRP A 1 274 ? -17.349 7.719 27.778 1.00 49.75 274 TRP A O 1
ATOM 2162 N N . THR A 1 275 ? -15.360 8.184 28.730 1.00 44.91 275 THR A N 1
ATOM 2163 C CA . THR A 1 275 ? -15.570 9.633 28.846 1.00 44.91 275 THR A CA 1
ATOM 2164 C C . THR A 1 275 ? -15.518 10.256 27.448 1.00 44.91 275 THR A C 1
ATOM 2166 O O . THR A 1 275 ? -14.995 9.644 26.511 1.00 44.91 275 THR A O 1
ATOM 2169 N N . ASP A 1 276 ? -16.042 11.474 27.271 1.00 45.03 276 ASP A N 1
ATOM 2170 C CA . ASP A 1 276 ? -16.007 12.186 25.979 1.00 45.03 276 ASP A CA 1
ATOM 2171 C C . ASP A 1 276 ? -14.600 12.265 25.343 1.00 45.03 276 ASP A C 1
ATOM 2173 O O . ASP A 1 276 ? -14.476 12.457 24.133 1.00 45.03 276 ASP A O 1
ATOM 2177 N N . GLU A 1 277 ? -13.563 12.025 26.147 1.00 45.16 277 GLU A N 1
ATOM 2178 C CA . GLU A 1 277 ? -12.142 12.029 25.823 1.00 45.16 277 GLU A CA 1
ATOM 2179 C C . GLU A 1 277 ? -11.591 10.723 25.213 1.00 45.16 277 GLU A C 1
ATOM 2181 O O . GLU A 1 277 ? -10.482 10.756 24.688 1.00 45.16 277 GLU A O 1
ATOM 2186 N N . ARG A 1 278 ? -12.283 9.571 25.224 1.00 50.19 278 ARG A N 1
ATOM 2187 C CA . ARG A 1 278 ? -11.718 8.295 24.705 1.00 50.19 278 ARG A CA 1
ATOM 2188 C C . ARG A 1 278 ? -12.679 7.517 23.799 1.00 50.19 278 ARG A C 1
ATOM 2190 O O . ARG A 1 278 ? -13.166 6.454 24.149 1.00 50.19 278 ARG A O 1
ATOM 2197 N N . LYS A 1 279 ? -12.952 8.033 22.597 1.00 61.12 279 LYS A N 1
ATOM 2198 C CA . LYS A 1 279 ? -13.850 7.381 21.611 1.00 61.12 279 LYS A CA 1
ATOM 2199 C C . LYS A 1 279 ? -13.165 6.322 20.733 1.00 61.12 279 LYS A C 1
ATOM 2201 O O . LYS A 1 279 ? -13.842 5.603 20.000 1.00 61.12 279 LYS A O 1
ATOM 2206 N N . SER A 1 280 ? -11.846 6.212 20.815 1.00 69.12 280 SER A N 1
ATOM 2207 C CA . SER A 1 280 ? -11.039 5.248 20.067 1.00 69.12 280 SER A CA 1
ATOM 2208 C C . SER A 1 280 ? -9.641 5.165 20.667 1.00 69.12 280 SER A C 1
ATOM 2210 O O . SER A 1 280 ? -9.114 6.200 21.073 1.00 69.12 280 SER A O 1
ATOM 2212 N N . GLU A 1 281 ? -9.029 3.997 20.630 1.00 78.12 281 GLU A N 1
ATOM 2213 C CA . GLU A 1 281 ? -7.645 3.747 20.994 1.00 78.12 281 GLU A CA 1
ATOM 2214 C C . GLU A 1 281 ? -6.981 2.962 19.865 1.00 78.12 281 GLU A C 1
ATOM 2216 O O . GLU A 1 281 ? -7.459 1.908 19.446 1.00 78.12 281 GLU A O 1
ATOM 2221 N N . ASN A 1 282 ? -5.894 3.509 19.337 1.00 85.81 282 ASN A N 1
ATOM 2222 C CA . ASN A 1 282 ? -5.105 2.890 18.290 1.00 85.81 282 ASN A CA 1
ATOM 2223 C C . ASN A 1 282 ? -3.712 2.601 18.833 1.00 85.81 282 ASN A C 1
ATOM 2225 O O . ASN A 1 282 ? -3.048 3.495 19.362 1.00 85.81 282 ASN A O 1
ATOM 2229 N N . VAL A 1 283 ? -3.279 1.352 18.686 1.00 89.88 283 VAL A N 1
ATOM 2230 C CA . VAL A 1 283 ? -2.000 0.864 19.209 1.00 89.88 283 VAL A CA 1
ATOM 2231 C C . VAL A 1 283 ? -1.198 0.230 18.084 1.00 89.88 283 VAL A C 1
ATOM 2233 O O . VAL A 1 283 ? -1.730 -0.593 17.335 1.00 89.88 283 VAL A O 1
ATOM 2236 N N . LEU A 1 284 ? 0.080 0.593 17.969 1.00 94.38 284 LEU A N 1
ATOM 2237 C CA . LEU A 1 284 ? 1.000 -0.054 17.039 1.00 94.38 284 LEU A CA 1
ATOM 2238 C C . LEU A 1 284 ? 1.256 -1.501 17.470 1.00 94.38 284 LEU A C 1
ATOM 2240 O O . LEU A 1 284 ? 1.595 -1.776 18.620 1.00 94.38 284 LEU A O 1
ATOM 2244 N N . LEU A 1 285 ? 1.114 -2.432 16.534 1.00 95.50 285 LEU A N 1
ATOM 2245 C CA . LEU A 1 285 ? 1.427 -3.841 16.746 1.00 95.50 285 LEU A CA 1
ATOM 2246 C C . LEU A 1 285 ? 2.846 -4.168 16.266 1.00 95.50 285 LEU A C 1
ATOM 2248 O O . LEU A 1 285 ? 3.463 -3.403 15.524 1.00 95.50 285 LEU A O 1
ATOM 2252 N N . ILE A 1 286 ? 3.349 -5.349 16.644 1.00 96.12 286 ILE A N 1
ATOM 2253 C CA . ILE A 1 286 ? 4.718 -5.800 16.333 1.00 96.12 286 ILE A CA 1
ATOM 2254 C C . ILE A 1 286 ? 5.010 -5.733 14.827 1.00 96.12 286 ILE A C 1
ATOM 2256 O O . ILE A 1 286 ? 6.071 -5.251 14.441 1.00 96.12 286 ILE A O 1
ATOM 2260 N N . LYS A 1 287 ? 4.072 -6.157 13.965 1.00 96.62 287 LYS A N 1
ATOM 2261 C CA . LYS A 1 287 ? 4.261 -6.096 12.504 1.00 96.62 287 LYS A CA 1
ATOM 2262 C C . LYS A 1 287 ? 4.382 -4.655 11.996 1.00 96.62 287 LYS A C 1
ATOM 2264 O O . LYS A 1 287 ? 5.234 -4.377 11.157 1.00 96.62 287 LYS A O 1
ATOM 2269 N N . GLY A 1 288 ? 3.575 -3.740 12.536 1.00 96.31 288 GLY A N 1
ATOM 2270 C CA . GLY A 1 288 ? 3.639 -2.317 12.201 1.00 96.31 288 GLY A CA 1
ATOM 2271 C C . GLY A 1 288 ? 4.953 -1.677 12.647 1.00 96.31 288 GLY A C 1
ATOM 2272 O O . GLY A 1 288 ? 5.563 -0.938 11.879 1.00 96.31 288 GLY A O 1
ATOM 2273 N N . LYS A 1 289 ? 5.435 -2.020 13.849 1.00 96.75 289 LYS A N 1
ATOM 2274 C CA . LYS A 1 289 ? 6.751 -1.587 14.335 1.00 96.75 289 LYS A CA 1
ATOM 2275 C C . LYS A 1 289 ? 7.880 -2.111 13.447 1.00 96.75 289 LYS A C 1
ATOM 2277 O O . LYS A 1 289 ? 8.702 -1.333 12.982 1.00 96.75 289 LYS A O 1
ATOM 2282 N N . LYS A 1 290 ? 7.847 -3.403 13.110 1.00 97.38 290 LYS A N 1
ATOM 2283 C CA . LYS A 1 290 ? 8.805 -4.036 12.194 1.00 97.38 290 LYS A CA 1
ATOM 2284 C C . LYS A 1 290 ? 8.842 -3.341 10.828 1.00 97.38 290 LYS A C 1
ATOM 2286 O O . LYS A 1 290 ? 9.912 -3.148 10.273 1.00 97.38 290 LYS A O 1
ATOM 2291 N N . PHE A 1 291 ? 7.695 -2.925 10.288 1.00 98.31 291 PHE A N 1
ATOM 2292 C CA . PHE A 1 291 ? 7.648 -2.133 9.053 1.00 98.31 291 PHE A CA 1
ATOM 2293 C C . PHE A 1 291 ? 8.335 -0.767 9.186 1.00 98.31 291 PHE A C 1
ATOM 2295 O O . PHE A 1 291 ? 9.072 -0.361 8.286 1.00 98.31 291 PHE A O 1
ATOM 2302 N N . LEU A 1 292 ? 8.113 -0.051 10.291 1.00 98.12 292 LEU A N 1
ATOM 2303 C CA . LEU A 1 292 ? 8.790 1.226 10.526 1.00 98.12 292 LEU A CA 1
ATOM 2304 C C . LEU A 1 292 ? 10.309 1.045 10.630 1.00 98.12 292 LEU A C 1
ATOM 2306 O O . LEU A 1 292 ? 11.049 1.784 9.983 1.00 98.12 292 LEU A O 1
ATOM 2310 N N . ASP A 1 293 ? 10.748 0.043 11.386 1.00 96.75 293 ASP A N 1
ATOM 2311 C CA . ASP A 1 293 ? 12.162 -0.192 11.679 1.00 96.75 293 ASP A CA 1
ATOM 2312 C C . ASP A 1 293 ? 12.912 -0.763 10.460 1.00 96.75 293 ASP A C 1
ATOM 2314 O O . ASP A 1 293 ? 13.969 -0.263 10.079 1.00 96.75 293 ASP A O 1
ATOM 2318 N N . GLU A 1 294 ? 12.361 -1.783 9.797 1.00 97.00 294 GLU A N 1
ATOM 2319 C CA . GLU A 1 294 ? 13.063 -2.506 8.726 1.00 97.00 294 GLU A CA 1
ATOM 2320 C C . GLU A 1 294 ? 12.878 -1.897 7.334 1.00 97.00 294 GLU A C 1
ATOM 2322 O O . GLU A 1 294 ? 13.716 -2.123 6.460 1.00 97.00 294 GLU A O 1
ATOM 2327 N N . TYR A 1 295 ? 11.798 -1.145 7.102 1.00 98.44 295 TYR A N 1
ATOM 2328 C CA . TYR A 1 295 ? 11.518 -0.545 5.797 1.00 98.44 295 TYR A CA 1
ATOM 2329 C C . TYR A 1 295 ? 11.601 0.980 5.837 1.00 98.44 295 TYR A C 1
ATOM 2331 O O . TYR A 1 295 ? 12.462 1.556 5.176 1.00 98.44 295 TYR A O 1
ATOM 2339 N N . VAL A 1 296 ? 10.747 1.652 6.620 1.00 98.25 296 VAL A N 1
ATOM 2340 C CA . VAL A 1 296 ? 10.650 3.125 6.583 1.00 98.25 296 VAL A CA 1
ATOM 2341 C C . VAL A 1 296 ? 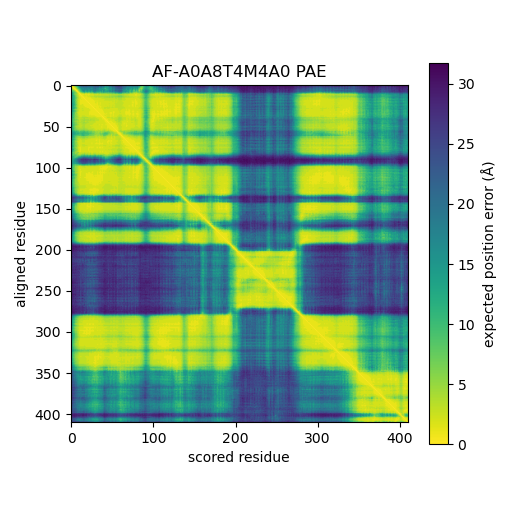11.958 3.786 7.013 1.00 98.25 296 VAL A C 1
ATOM 2343 O O . VAL A 1 296 ? 12.463 4.638 6.288 1.00 98.25 296 VAL A O 1
ATOM 2346 N N . SER A 1 297 ? 12.546 3.363 8.135 1.00 97.94 297 SER A N 1
ATOM 2347 C CA . SER A 1 297 ? 13.809 3.920 8.634 1.00 97.94 297 SER A CA 1
ATOM 2348 C C . SER A 1 297 ? 14.953 3.741 7.629 1.00 97.94 297 SER A C 1
ATOM 2350 O O . SER A 1 297 ? 15.722 4.672 7.384 1.00 97.94 297 SER A O 1
ATOM 2352 N N . ARG A 1 298 ? 15.024 2.578 6.967 1.00 98.25 298 ARG A N 1
ATOM 2353 C CA . ARG A 1 298 ? 16.029 2.303 5.928 1.00 98.25 298 ARG A CA 1
ATOM 2354 C C . ARG A 1 298 ? 15.836 3.179 4.692 1.00 98.25 298 ARG A C 1
ATOM 2356 O O . ARG A 1 298 ? 16.819 3.688 4.158 1.00 98.25 298 ARG A O 1
ATOM 2363 N N . VAL A 1 299 ? 14.590 3.397 4.266 1.00 98.38 299 VAL A N 1
ATOM 2364 C CA . VAL A 1 299 ? 14.260 4.328 3.176 1.00 98.38 299 VAL A CA 1
ATOM 2365 C C . VAL A 1 299 ? 14.682 5.751 3.532 1.00 98.38 299 VAL A C 1
ATOM 2367 O O . VAL A 1 299 ? 15.330 6.412 2.726 1.00 98.38 299 VAL A O 1
ATOM 2370 N N . GLU A 1 300 ? 14.360 6.223 4.735 1.00 98.25 300 GLU A N 1
ATOM 2371 C CA . GLU A 1 300 ? 14.736 7.566 5.185 1.00 98.25 300 GLU A CA 1
ATOM 2372 C C . GLU A 1 300 ? 16.254 7.736 5.277 1.00 98.25 300 GLU A C 1
ATOM 2374 O O . GLU A 1 300 ? 16.776 8.744 4.807 1.00 98.25 300 GLU A O 1
ATOM 2379 N N . ASN A 1 301 ? 16.976 6.735 5.791 1.00 97.94 301 ASN A N 1
ATOM 2380 C CA . ASN A 1 301 ? 18.438 6.748 5.823 1.00 97.94 301 ASN A CA 1
ATOM 2381 C C . ASN A 1 301 ? 19.040 6.783 4.410 1.00 97.94 301 ASN A C 1
ATOM 2383 O O . ASN A 1 301 ? 19.920 7.594 4.140 1.00 97.94 301 ASN A O 1
ATOM 2387 N N . CYS A 1 302 ? 18.520 5.961 3.493 1.00 97.56 302 CYS A N 1
ATOM 2388 C CA . CYS A 1 302 ? 18.931 5.945 2.091 1.00 97.56 302 CYS A CA 1
ATOM 2389 C C . CYS A 1 302 ? 18.694 7.301 1.407 1.00 97.56 302 CYS A C 1
ATOM 2391 O O . CYS A 1 302 ? 19.528 7.762 0.627 1.00 97.56 302 CYS A O 1
ATOM 2393 N N . LEU A 1 303 ? 17.564 7.953 1.694 1.00 97.19 303 LEU A N 1
ATOM 2394 C CA . LEU A 1 303 ? 17.258 9.288 1.186 1.00 97.19 303 LEU A CA 1
ATOM 2395 C C . LEU A 1 303 ? 18.126 10.366 1.845 1.00 97.19 303 LEU A C 1
ATOM 2397 O O . LEU A 1 303 ? 18.476 11.337 1.194 1.00 97.19 303 LEU A O 1
ATOM 2401 N N . ALA A 1 304 ? 18.546 10.201 3.091 1.00 96.75 304 ALA A N 1
ATOM 2402 C CA . ALA A 1 304 ? 19.465 11.127 3.749 1.00 96.75 304 ALA A CA 1
ATOM 2403 C C . ALA A 1 304 ? 20.940 10.943 3.330 1.00 96.75 304 ALA A C 1
ATOM 2405 O O . ALA A 1 304 ? 21.819 11.456 4.016 1.00 96.75 304 ALA A O 1
ATOM 2406 N N . ASP A 1 305 ? 21.217 10.195 2.250 1.00 96.56 305 ASP A N 1
ATOM 2407 C CA . ASP A 1 305 ? 22.578 9.833 1.823 1.00 96.56 305 ASP A CA 1
ATOM 2408 C C . ASP A 1 305 ? 23.380 9.118 2.929 1.00 96.56 305 ASP A C 1
ATOM 2410 O O . ASP A 1 305 ? 24.604 9.209 3.010 1.00 96.56 305 ASP A O 1
ATOM 2414 N N . GLY A 1 306 ? 22.670 8.405 3.805 1.00 95.88 306 GLY A N 1
ATOM 2415 C CA . GLY A 1 306 ? 23.251 7.655 4.905 1.00 95.88 306 GLY A CA 1
ATOM 2416 C C . GLY A 1 306 ? 23.895 6.334 4.466 1.00 95.88 306 GLY A C 1
ATOM 2417 O O . GLY A 1 306 ? 23.800 5.930 3.302 1.00 95.88 306 GLY A O 1
ATOM 2418 N N . PRO A 1 307 ? 24.530 5.612 5.407 1.00 95.31 307 PRO A N 1
ATOM 2419 C CA . PRO A 1 307 ? 25.276 4.385 5.114 1.00 95.31 307 PRO A CA 1
ATOM 2420 C C . PRO A 1 307 ? 24.422 3.283 4.466 1.00 95.31 307 PRO A C 1
ATOM 2422 O O . PRO A 1 307 ? 24.935 2.510 3.658 1.00 95.31 307 PRO A O 1
ATOM 2425 N N . VAL A 1 308 ? 23.109 3.253 4.735 1.00 96.62 308 VAL A N 1
ATOM 2426 C CA . VAL A 1 308 ? 22.190 2.257 4.159 1.00 96.62 308 VAL A CA 1
ATOM 2427 C C . VAL A 1 308 ? 22.091 2.382 2.633 1.00 96.62 308 VAL A C 1
ATOM 2429 O O . VAL A 1 308 ? 21.798 1.395 1.963 1.00 96.62 308 VAL A O 1
ATOM 2432 N N . LEU A 1 309 ? 22.371 3.554 2.047 1.00 97.81 309 LEU A N 1
ATOM 2433 C CA . LEU A 1 309 ? 22.370 3.722 0.589 1.00 97.81 309 LEU A CA 1
ATOM 2434 C C . LEU A 1 309 ? 23.380 2.783 -0.095 1.00 97.81 309 LEU A C 1
ATOM 2436 O O . LEU A 1 309 ? 23.048 2.166 -1.109 1.00 97.81 309 LEU A O 1
ATOM 2440 N N . GLY A 1 310 ? 24.585 2.647 0.469 1.00 97.75 310 GLY A N 1
ATOM 2441 C CA . GLY A 1 310 ? 25.613 1.739 -0.048 1.00 97.75 310 GLY A CA 1
ATOM 2442 C C . GLY A 1 310 ? 25.156 0.282 0.010 1.00 97.75 310 GLY A C 1
ATOM 2443 O O . GLY A 1 310 ? 25.132 -0.395 -1.015 1.00 97.75 310 GLY A O 1
ATOM 2444 N N . GLU A 1 311 ? 24.672 -0.153 1.177 1.00 97.88 311 GLU A N 1
ATOM 2445 C CA . GLU A 1 311 ? 24.155 -1.513 1.394 1.00 97.88 311 GLU A CA 1
ATOM 2446 C C . GLU A 1 311 ? 23.032 -1.880 0.413 1.00 97.88 311 GLU A C 1
ATOM 2448 O O . GLU A 1 311 ? 23.017 -2.966 -0.166 1.00 97.88 311 GLU A O 1
ATOM 2453 N N . LEU A 1 312 ? 22.065 -0.978 0.214 1.00 98.00 312 LEU A N 1
ATOM 2454 C CA . LEU A 1 312 ? 20.939 -1.230 -0.684 1.00 98.00 312 LEU A CA 1
ATOM 2455 C C . LEU A 1 312 ? 21.360 -1.207 -2.156 1.00 98.00 312 LEU A C 1
ATOM 2457 O O . LEU A 1 312 ? 20.777 -1.926 -2.967 1.00 98.00 312 LEU A O 1
ATOM 2461 N N . THR A 1 313 ? 22.369 -0.408 -2.506 1.00 98.31 313 THR A N 1
ATOM 2462 C CA . THR A 1 313 ? 22.940 -0.385 -3.859 1.00 98.31 313 THR A CA 1
ATOM 2463 C C . THR A 1 313 ? 23.654 -1.699 -4.163 1.00 98.31 313 THR A C 1
ATOM 2465 O O . THR A 1 313 ? 23.434 -2.291 -5.221 1.00 98.31 313 THR A O 1
ATOM 2468 N N . GLU A 1 314 ? 24.457 -2.198 -3.224 1.00 98.00 314 GLU A N 1
ATOM 2469 C CA . GLU A 1 314 ? 25.089 -3.516 -3.322 1.00 98.00 314 GLU A CA 1
ATOM 2470 C C . GLU A 1 314 ? 24.044 -4.626 -3.428 1.00 98.00 314 GLU A C 1
ATOM 2472 O O . GLU A 1 314 ? 24.151 -5.488 -4.299 1.00 98.00 314 GLU A O 1
ATOM 2477 N N . PHE A 1 315 ? 22.986 -4.566 -2.616 1.00 97.94 315 PHE A N 1
ATOM 2478 C CA . PHE A 1 315 ? 21.899 -5.537 -2.670 1.00 97.94 315 PHE A CA 1
ATOM 2479 C C . PHE A 1 315 ? 21.145 -5.510 -4.009 1.00 97.94 315 PHE A C 1
ATOM 2481 O O . PHE A 1 315 ? 20.891 -6.564 -4.591 1.00 97.94 315 PHE A O 1
ATOM 2488 N N . TYR A 1 316 ? 20.835 -4.329 -4.551 1.00 97.81 316 TYR A N 1
ATOM 2489 C CA . TYR A 1 316 ? 20.240 -4.205 -5.885 1.00 97.81 316 TYR A CA 1
ATOM 2490 C C . TYR A 1 316 ? 21.137 -4.825 -6.967 1.00 97.81 316 TYR A C 1
ATOM 2492 O O . TYR A 1 316 ? 20.660 -5.615 -7.785 1.00 97.81 316 TYR A O 1
ATOM 2500 N N . ASN A 1 317 ? 22.439 -4.524 -6.943 1.00 97.69 317 ASN A N 1
ATOM 2501 C CA . ASN A 1 317 ? 23.402 -5.098 -7.883 1.00 97.69 317 ASN A CA 1
ATOM 2502 C C . ASN A 1 317 ? 23.520 -6.618 -7.724 1.00 97.69 317 ASN A C 1
ATOM 2504 O O . ASN A 1 317 ? 23.591 -7.334 -8.720 1.00 97.69 317 ASN A O 1
ATOM 2508 N N . TYR A 1 318 ? 23.482 -7.123 -6.490 1.00 97.38 318 TYR A N 1
ATOM 2509 C CA . TYR A 1 318 ? 23.455 -8.553 -6.203 1.00 97.38 318 TYR A CA 1
ATOM 2510 C C . TYR A 1 318 ? 22.224 -9.227 -6.821 1.00 97.38 318 TYR A C 1
ATOM 2512 O O . TYR A 1 318 ? 22.375 -10.207 -7.550 1.00 97.38 318 TYR A O 1
ATOM 2520 N N . LEU A 1 319 ? 21.019 -8.680 -6.620 1.00 95.88 319 LEU A N 1
ATOM 2521 C CA . LEU A 1 319 ? 19.801 -9.207 -7.246 1.00 95.88 319 LEU A CA 1
ATOM 2522 C C . LEU A 1 319 ? 19.885 -9.187 -8.780 1.00 95.88 319 LEU A C 1
ATOM 2524 O O . LEU A 1 319 ? 19.492 -10.157 -9.429 1.00 95.88 319 LEU A O 1
ATOM 2528 N N . LYS A 1 320 ? 20.392 -8.088 -9.351 1.00 94.88 320 LYS A N 1
ATOM 2529 C CA . LYS A 1 320 ? 20.478 -7.874 -10.802 1.00 94.88 320 LYS A CA 1
ATOM 2530 C C . LYS A 1 320 ? 21.499 -8.786 -11.488 1.00 94.88 320 LYS A C 1
ATOM 2532 O O . LYS A 1 320 ? 21.244 -9.231 -12.600 1.00 94.88 320 LYS A O 1
ATOM 2537 N N . ASN A 1 321 ? 22.637 -9.048 -10.848 1.00 94.88 321 ASN A N 1
ATOM 2538 C CA . ASN A 1 321 ? 23.763 -9.750 -11.471 1.00 94.88 321 ASN A CA 1
ATOM 2539 C C . ASN A 1 321 ? 23.834 -11.241 -11.101 1.00 94.88 321 ASN A C 1
ATOM 2541 O O . ASN A 1 321 ? 24.559 -11.993 -11.746 1.00 94.88 321 ASN A O 1
ATOM 2545 N N . THR A 1 322 ? 23.104 -11.696 -10.078 1.00 93.81 322 THR A N 1
ATOM 2546 C CA . THR A 1 322 ? 23.103 -13.115 -9.690 1.00 93.81 322 THR A CA 1
ATOM 2547 C C . THR A 1 322 ? 22.337 -13.954 -10.708 1.00 93.81 322 THR A C 1
ATOM 2549 O O . THR A 1 322 ? 21.155 -13.697 -10.951 1.00 93.81 322 THR A O 1
ATOM 2552 N N . ASN A 1 323 ? 22.992 -14.994 -11.242 1.00 89.44 323 ASN A N 1
ATOM 2553 C CA . ASN A 1 323 ? 22.425 -15.936 -12.214 1.00 89.44 323 ASN A CA 1
ATOM 2554 C C . ASN A 1 323 ? 21.747 -15.212 -13.389 1.00 89.44 323 ASN A C 1
ATOM 2556 O O . ASN A 1 323 ? 20.572 -15.448 -13.663 1.00 89.44 323 ASN A O 1
ATOM 2560 N N . ASP A 1 324 ? 22.451 -14.260 -14.008 1.00 87.31 324 ASP A N 1
ATOM 2561 C CA . ASP A 1 324 ? 21.946 -13.446 -15.125 1.00 87.31 324 ASP A CA 1
ATOM 2562 C C . ASP A 1 324 ? 20.60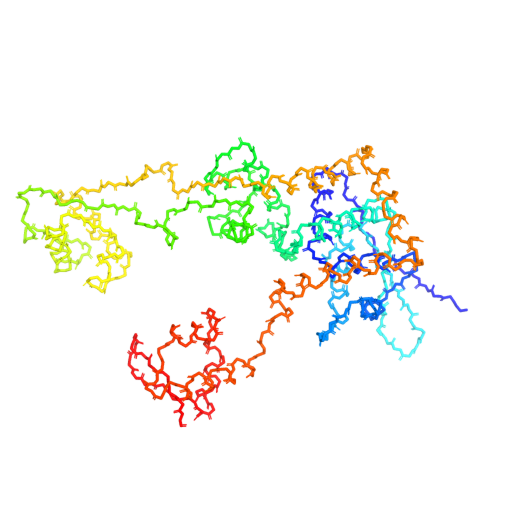9 -12.734 -14.821 1.00 87.31 324 ASP A C 1
ATOM 2564 O O . ASP A 1 324 ? 19.733 -12.579 -15.673 1.00 87.31 324 ASP A O 1
ATOM 2568 N N . GLY A 1 325 ? 20.433 -12.310 -13.565 1.00 90.06 325 GLY A N 1
ATOM 2569 C CA . GLY A 1 325 ? 19.241 -11.611 -13.087 1.00 90.06 325 GLY A CA 1
ATOM 2570 C C . GLY A 1 325 ? 18.081 -12.524 -12.695 1.00 90.06 325 GLY A C 1
ATOM 2571 O O . GLY A 1 325 ? 17.012 -12.020 -12.342 1.00 90.06 325 GLY A O 1
ATOM 2572 N N . GLN A 1 326 ? 18.265 -13.850 -12.693 1.00 93.56 326 GLN A N 1
ATOM 2573 C CA . GLN A 1 326 ? 17.222 -14.794 -12.281 1.00 93.56 326 GLN A CA 1
ATOM 2574 C C . GLN A 1 326 ? 16.747 -14.536 -10.847 1.00 93.56 326 GLN A C 1
ATOM 2576 O O . GLN A 1 326 ? 15.556 -14.640 -10.564 1.00 93.56 326 GLN A O 1
ATOM 2581 N N . LEU A 1 327 ? 17.646 -14.121 -9.949 1.00 95.00 327 LEU A N 1
ATOM 2582 C CA . LEU A 1 327 ? 17.256 -13.807 -8.576 1.00 95.00 327 LEU A CA 1
ATOM 2583 C C . LEU A 1 327 ? 16.282 -12.619 -8.523 1.00 95.00 327 LEU A C 1
ATOM 2585 O O . LEU A 1 327 ? 15.254 -12.699 -7.854 1.00 95.00 327 LEU A O 1
ATOM 2589 N N . MET A 1 328 ? 16.548 -11.542 -9.269 1.00 95.44 328 MET A N 1
ATOM 2590 C CA . MET A 1 328 ? 15.602 -10.429 -9.408 1.00 95.44 328 MET A CA 1
ATOM 2591 C C . MET A 1 328 ? 14.254 -10.908 -9.964 1.00 95.44 328 MET A C 1
ATOM 2593 O O . MET A 1 328 ? 13.206 -10.529 -9.437 1.00 95.44 328 MET A O 1
ATOM 2597 N N . LYS A 1 329 ? 14.273 -11.769 -10.992 1.00 95.06 329 LYS A N 1
ATOM 2598 C CA . LYS A 1 329 ? 13.056 -12.343 -11.587 1.00 95.06 329 LYS A CA 1
ATOM 2599 C C . LYS A 1 329 ? 12.226 -13.113 -10.550 1.00 95.06 329 LYS A C 1
ATOM 2601 O O . LYS A 1 329 ? 11.017 -12.907 -10.459 1.00 95.06 329 LYS A O 1
ATOM 2606 N N . ASP A 1 330 ? 12.864 -13.910 -9.697 1.00 95.25 330 ASP A N 1
ATOM 2607 C CA . ASP A 1 330 ? 12.181 -14.666 -8.642 1.00 95.25 330 ASP A CA 1
ATOM 2608 C C . ASP A 1 330 ? 11.516 -13.751 -7.598 1.00 95.25 330 ASP A C 1
ATOM 2610 O O . ASP A 1 330 ? 10.378 -13.998 -7.183 1.00 95.25 330 ASP A O 1
ATOM 2614 N N . TYR A 1 331 ? 12.196 -12.675 -7.183 1.00 96.75 331 TYR A N 1
ATOM 2615 C CA . TYR A 1 331 ? 11.634 -11.676 -6.264 1.00 96.75 331 TYR A CA 1
ATOM 2616 C C . TYR A 1 331 ? 10.471 -10.903 -6.899 1.00 96.75 331 TYR A C 1
ATOM 2618 O O . TYR A 1 331 ? 9.444 -10.679 -6.250 1.00 96.75 331 TYR A O 1
ATOM 2626 N N . LEU A 1 332 ? 10.591 -10.529 -8.174 1.00 96.06 332 LEU A N 1
ATOM 2627 C CA . LEU A 1 332 ? 9.525 -9.872 -8.930 1.00 96.06 332 LEU A CA 1
ATOM 2628 C C . LEU A 1 332 ? 8.296 -10.771 -9.065 1.00 96.06 332 LEU A C 1
ATOM 2630 O O . LEU A 1 332 ? 7.183 -10.312 -8.808 1.00 96.06 332 LEU A O 1
ATOM 2634 N N . ASN A 1 333 ? 8.485 -12.051 -9.393 1.00 95.44 333 ASN A N 1
ATOM 2635 C CA . ASN A 1 333 ? 7.386 -13.004 -9.486 1.00 95.44 333 ASN A CA 1
ATOM 2636 C C . ASN A 1 333 ? 6.674 -13.148 -8.134 1.00 95.44 333 ASN A C 1
ATOM 2638 O O . ASN A 1 333 ? 5.477 -12.884 -8.042 1.00 95.44 333 ASN A O 1
ATOM 2642 N N . LYS A 1 334 ? 7.411 -13.480 -7.062 1.00 96.00 334 LYS A N 1
ATOM 2643 C CA . LYS A 1 334 ? 6.838 -13.682 -5.717 1.00 96.00 334 LYS A CA 1
ATOM 2644 C C . LYS A 1 334 ? 6.108 -12.445 -5.197 1.00 96.00 334 LYS A C 1
ATOM 2646 O O . LYS A 1 334 ? 4.984 -12.550 -4.717 1.00 96.00 334 LYS A O 1
ATOM 2651 N N . SER A 1 335 ? 6.726 -11.272 -5.311 1.00 95.69 335 SER A N 1
ATOM 2652 C CA . SER A 1 335 ? 6.113 -10.020 -4.858 1.00 95.69 335 SER A CA 1
ATOM 2653 C C . SER A 1 335 ? 4.862 -9.672 -5.677 1.00 95.69 335 SER A C 1
ATOM 2655 O O . SER A 1 335 ? 3.835 -9.290 -5.116 1.00 95.69 335 SER A O 1
ATOM 2657 N N . THR A 1 336 ? 4.889 -9.885 -6.995 1.00 93.31 336 THR A N 1
ATOM 2658 C CA . THR A 1 336 ? 3.732 -9.602 -7.850 1.00 93.31 336 THR A CA 1
ATOM 2659 C C . THR A 1 336 ? 2.570 -10.564 -7.596 1.00 93.31 336 THR A C 1
ATOM 2661 O O . THR A 1 336 ? 1.426 -10.118 -7.646 1.00 93.31 336 THR A O 1
ATOM 2664 N N . GLN A 1 337 ? 2.814 -11.834 -7.246 1.00 92.69 337 GLN A N 1
ATOM 2665 C CA . GLN A 1 337 ? 1.732 -12.740 -6.821 1.00 92.69 337 GLN A CA 1
ATOM 2666 C C . GLN A 1 337 ? 0.979 -12.191 -5.605 1.00 92.69 337 GLN A C 1
ATOM 2668 O O . GLN A 1 337 ? -0.249 -12.115 -5.622 1.00 92.69 337 GLN A O 1
ATOM 2673 N N . LEU A 1 338 ? 1.705 -11.694 -4.599 1.00 94.62 338 LEU A N 1
ATOM 2674 C CA . LEU A 1 338 ? 1.096 -11.079 -3.416 1.00 94.62 338 LEU A CA 1
ATOM 2675 C C . LEU A 1 338 ? 0.255 -9.846 -3.783 1.00 94.62 338 LEU A C 1
ATOM 2677 O O . LEU A 1 338 ? -0.814 -9.623 -3.212 1.00 94.62 338 LEU A O 1
ATOM 2681 N N . TYR A 1 339 ? 0.697 -9.055 -4.766 1.00 93.12 339 TYR A N 1
ATOM 2682 C CA . TYR A 1 339 ? -0.101 -7.948 -5.296 1.00 93.12 339 TYR A CA 1
ATOM 2683 C C . TYR A 1 339 ? -1.356 -8.416 -6.030 1.00 93.12 339 TYR A C 1
ATOM 2685 O O . TYR A 1 339 ? -2.420 -7.822 -5.855 1.00 93.12 339 TYR A O 1
ATOM 2693 N N . ILE A 1 340 ? -1.248 -9.454 -6.863 1.00 88.69 340 ILE A N 1
ATOM 2694 C CA . ILE A 1 340 ? -2.381 -10.015 -7.604 1.00 88.69 340 ILE A CA 1
ATOM 2695 C C . ILE A 1 340 ? -3.459 -10.474 -6.623 1.00 88.69 340 ILE A C 1
ATOM 2697 O O . ILE A 1 340 ? -4.627 -10.165 -6.837 1.00 88.69 340 ILE A O 1
ATOM 2701 N N . GLU A 1 341 ? -3.085 -11.114 -5.517 1.00 87.25 341 GLU A N 1
ATOM 2702 C CA . GLU A 1 341 ? -4.012 -11.526 -4.457 1.00 87.25 341 GLU A CA 1
ATOM 2703 C C . GLU A 1 341 ? -4.621 -10.332 -3.701 1.00 87.25 341 GLU A C 1
ATOM 2705 O O . GLU A 1 341 ? -5.814 -10.324 -3.389 1.00 87.25 341 GLU A O 1
ATOM 2710 N N . ALA A 1 342 ? -3.833 -9.287 -3.440 1.00 86.81 342 ALA A N 1
ATOM 2711 C CA . ALA A 1 342 ? -4.278 -8.126 -2.671 1.00 86.81 342 ALA A CA 1
ATOM 2712 C C . ALA A 1 342 ? -5.077 -7.092 -3.487 1.00 86.81 342 ALA A C 1
ATOM 2714 O O . ALA A 1 342 ? -5.871 -6.339 -2.917 1.00 86.81 342 ALA A O 1
ATOM 2715 N N . SER A 1 343 ? -4.869 -7.009 -4.805 1.00 84.06 343 SER A N 1
ATOM 2716 C CA . SER A 1 343 ? -5.360 -5.914 -5.649 1.00 84.06 343 SER A CA 1
ATOM 2717 C C . SER A 1 343 ? -6.856 -6.040 -5.966 1.00 84.06 343 SER A C 1
ATOM 2719 O O . SER A 1 343 ? -7.261 -6.923 -6.728 1.00 84.06 343 SER A O 1
ATOM 2721 N N . PRO A 1 344 ? -7.711 -5.103 -5.504 1.00 75.44 344 PRO A N 1
ATOM 2722 C CA . PRO A 1 344 ? -9.137 -5.122 -5.828 1.00 75.44 344 PRO A CA 1
ATOM 2723 C C . PRO A 1 344 ? -9.413 -4.933 -7.322 1.00 75.44 344 PRO A C 1
ATOM 2725 O O . PRO A 1 344 ? -10.459 -5.352 -7.805 1.00 75.44 344 PRO A O 1
ATOM 2728 N N . HIS A 1 345 ? -8.497 -4.285 -8.050 1.00 77.25 345 HIS A N 1
ATOM 2729 C CA . HIS A 1 345 ? -8.640 -4.041 -9.484 1.00 77.25 345 HIS A CA 1
ATOM 2730 C C . HIS A 1 345 ? -8.381 -5.305 -10.309 1.00 77.25 345 HIS A C 1
ATOM 2732 O O . HIS A 1 345 ? -9.130 -5.571 -11.243 1.00 77.25 345 HIS A O 1
ATOM 2738 N N . LEU A 1 346 ? -7.369 -6.103 -9.952 1.00 77.25 346 LEU A N 1
ATOM 2739 C CA . LEU A 1 346 ? -7.076 -7.376 -10.633 1.00 77.25 346 LEU A CA 1
ATOM 2740 C C . LEU A 1 346 ? -8.038 -8.497 -10.215 1.00 77.25 346 LEU A C 1
ATOM 2742 O O . LEU A 1 346 ? -8.336 -9.407 -10.996 1.00 77.25 346 LEU A O 1
ATOM 2746 N N . ASN A 1 347 ? -8.579 -8.388 -9.001 1.00 75.31 347 ASN A N 1
ATOM 2747 C CA . ASN A 1 347 ? -9.637 -9.253 -8.484 1.00 75.31 347 ASN A CA 1
ATOM 2748 C C . ASN A 1 347 ? -11.040 -8.691 -8.722 1.00 75.31 347 ASN A C 1
ATOM 2750 O O . ASN A 1 347 ? -12.017 -9.192 -8.156 1.00 75.31 347 ASN A O 1
ATOM 2754 N N . TYR A 1 348 ? -11.159 -7.663 -9.567 1.00 73.50 348 TYR A N 1
ATOM 2755 C CA . TYR A 1 348 ? -12.453 -7.132 -9.952 1.00 73.50 348 TYR A CA 1
ATOM 2756 C C . TYR A 1 348 ? -13.249 -8.222 -10.670 1.00 73.50 348 TYR A C 1
ATOM 2758 O O . TYR A 1 348 ? -12.814 -8.797 -11.669 1.00 73.50 348 TYR A O 1
ATOM 2766 N N . ARG A 1 349 ? -14.439 -8.515 -10.147 1.00 74.12 349 ARG A N 1
ATOM 2767 C CA . ARG A 1 349 ? -15.379 -9.437 -10.782 1.00 74.12 349 ARG A CA 1
ATOM 2768 C C . ARG A 1 349 ? -16.212 -8.657 -11.790 1.00 74.12 349 ARG A C 1
ATOM 2770 O O . ARG A 1 349 ? -16.836 -7.663 -11.426 1.00 74.12 349 ARG A O 1
ATOM 2777 N N . SER A 1 350 ? -16.219 -9.108 -13.044 1.00 78.31 350 SER A N 1
ATOM 2778 C CA . SER A 1 350 ? -17.072 -8.525 -14.082 1.00 78.31 350 SER A CA 1
ATOM 2779 C C . SER A 1 350 ? -18.548 -8.620 -13.684 1.00 78.31 350 SER A C 1
ATOM 2781 O O . SER A 1 350 ? -18.933 -9.553 -12.975 1.00 78.31 350 SER A O 1
ATOM 2783 N N . SER A 1 351 ? -19.385 -7.686 -14.162 1.00 81.50 351 SER A N 1
ATOM 2784 C CA . SER A 1 351 ? -20.834 -7.723 -13.883 1.00 81.50 351 SER A CA 1
ATOM 2785 C C . SER A 1 351 ? -21.418 -9.092 -14.244 1.00 81.50 351 SER A C 1
ATOM 2787 O O . SER A 1 351 ? -22.082 -9.702 -13.417 1.00 81.50 351 SER A O 1
ATOM 2789 N N . LEU A 1 352 ? -21.054 -9.636 -15.412 1.00 84.75 352 LEU A N 1
ATOM 2790 C CA . LEU A 1 352 ? -21.481 -10.959 -15.882 1.00 84.75 352 LEU A CA 1
ATOM 2791 C C . LEU A 1 352 ? -21.131 -12.091 -14.908 1.00 84.75 352 LEU A C 1
ATOM 2793 O O . LEU A 1 352 ? -22.001 -12.876 -14.548 1.00 84.75 352 LEU A O 1
ATOM 2797 N N . LYS A 1 353 ? -19.891 -12.148 -14.408 1.00 86.31 353 LYS A N 1
ATOM 2798 C CA . LYS A 1 353 ? -19.499 -13.184 -13.441 1.00 86.31 353 LYS A CA 1
ATOM 2799 C C . LYS A 1 353 ? -20.295 -13.066 -12.138 1.00 86.31 353 LYS A C 1
ATOM 2801 O O . LYS A 1 353 ? -20.729 -14.066 -11.575 1.00 86.31 353 LYS A O 1
ATOM 2806 N N . VAL A 1 354 ? -20.531 -11.838 -11.675 1.00 88.12 354 VAL A N 1
ATOM 2807 C CA . VAL A 1 354 ? -21.371 -11.596 -10.494 1.00 88.12 354 VAL A CA 1
ATOM 2808 C C . VAL A 1 354 ? -22.826 -11.995 -10.758 1.00 88.12 354 VAL A C 1
ATOM 2810 O O . VAL A 1 354 ? -23.468 -12.565 -9.879 1.00 88.12 354 VAL A O 1
ATOM 2813 N N . GLN A 1 355 ? -23.352 -11.743 -11.958 1.00 91.56 355 GLN A N 1
ATOM 2814 C CA . GLN A 1 355 ? -24.689 -12.183 -12.355 1.00 91.56 355 GLN A CA 1
ATOM 2815 C C . GLN A 1 355 ? -24.809 -13.716 -12.334 1.00 91.56 355 GLN A C 1
ATOM 2817 O O . GLN A 1 355 ? -25.771 -14.238 -11.773 1.00 91.56 355 GLN A O 1
ATOM 2822 N N . GLU A 1 356 ? -23.823 -14.445 -12.864 1.00 92.69 356 GLU A N 1
ATOM 2823 C CA . GLU A 1 356 ? -23.776 -15.914 -12.810 1.00 92.69 356 GLU A CA 1
ATOM 2824 C C . GLU A 1 356 ? -23.761 -16.445 -11.368 1.00 92.69 356 GLU A C 1
ATOM 2826 O O . GLU A 1 356 ? -24.471 -17.400 -11.045 1.00 92.69 356 GLU A O 1
ATOM 2831 N N . GLU A 1 357 ? -22.979 -15.820 -10.483 1.00 92.50 357 GLU A N 1
ATOM 2832 C CA . GLU A 1 357 ? -22.930 -16.154 -9.054 1.00 92.50 357 GLU A CA 1
ATOM 2833 C C . GLU A 1 357 ? -24.280 -15.892 -8.365 1.00 92.50 357 GLU A C 1
ATOM 2835 O O . GLU A 1 357 ? -24.753 -16.739 -7.603 1.00 92.50 357 GLU A O 1
ATOM 2840 N N . ILE A 1 358 ? -24.945 -14.772 -8.675 1.00 94.19 358 ILE A N 1
ATOM 2841 C CA . ILE A 1 358 ? -26.298 -14.462 -8.185 1.00 94.19 358 ILE A CA 1
ATOM 2842 C C . ILE A 1 358 ? -27.296 -15.527 -8.650 1.00 94.19 358 ILE A C 1
ATOM 2844 O O . ILE A 1 358 ? -28.069 -16.027 -7.832 1.00 94.19 358 ILE A O 1
ATOM 2848 N N . ILE A 1 359 ? -27.267 -15.912 -9.929 1.00 94.81 359 ILE A N 1
ATOM 2849 C CA . ILE A 1 359 ? -28.151 -16.949 -10.482 1.00 94.81 359 ILE A CA 1
ATOM 2850 C C . ILE A 1 359 ? -27.915 -18.287 -9.772 1.00 94.81 359 ILE A C 1
ATOM 2852 O O . ILE A 1 359 ? -28.873 -18.908 -9.310 1.00 94.81 359 ILE A O 1
ATOM 2856 N N . LYS A 1 360 ? -26.655 -18.722 -9.624 1.00 95.38 360 LYS A N 1
ATOM 2857 C CA . LYS A 1 360 ? -26.306 -19.955 -8.892 1.00 95.38 360 LYS A CA 1
ATOM 2858 C C . LYS A 1 360 ? -26.786 -19.905 -7.440 1.00 95.38 360 LYS A C 1
ATOM 2860 O O . LYS A 1 360 ? -27.350 -20.880 -6.949 1.00 95.38 360 LYS A O 1
ATOM 2865 N N . CYS A 1 361 ? -26.607 -18.766 -6.774 1.00 94.31 361 CYS A N 1
ATOM 2866 C CA . CYS A 1 361 ? -27.034 -18.560 -5.395 1.00 94.31 361 CYS A CA 1
ATOM 2867 C C . CYS A 1 361 ? -28.560 -18.653 -5.245 1.00 94.31 361 CYS A C 1
ATOM 2869 O O . CYS A 1 361 ? -29.049 -19.368 -4.371 1.00 94.31 361 CYS A O 1
ATOM 2871 N N . LEU A 1 362 ? -29.323 -17.992 -6.120 1.00 95.25 362 LEU A N 1
ATOM 2872 C CA . LEU A 1 362 ? -30.788 -18.048 -6.106 1.00 95.25 362 LEU A CA 1
ATOM 2873 C C . LEU A 1 362 ? -31.317 -19.433 -6.495 1.00 95.25 362 LEU A C 1
ATOM 2875 O O . LEU A 1 362 ? -32.288 -19.894 -5.903 1.00 95.25 362 LEU A O 1
ATOM 2879 N N . LYS A 1 363 ? -30.642 -20.140 -7.408 1.00 94.94 363 LYS A N 1
ATOM 2880 C CA . LYS A 1 363 ? -30.962 -21.533 -7.751 1.00 94.94 363 LYS A CA 1
ATOM 2881 C C . LYS A 1 363 ? -30.806 -22.474 -6.551 1.00 94.94 363 LYS A C 1
ATOM 2883 O O . LYS A 1 363 ? -31.629 -23.363 -6.365 1.00 94.94 363 LYS A O 1
ATOM 2888 N N . ALA A 1 364 ? -29.786 -22.261 -5.718 1.00 93.81 364 ALA A N 1
ATOM 2889 C CA . ALA A 1 364 ? -29.587 -23.011 -4.475 1.00 93.81 364 ALA A CA 1
ATOM 2890 C C . ALA A 1 364 ? -30.561 -22.605 -3.348 1.00 93.81 364 ALA A C 1
ATOM 2892 O O . ALA A 1 364 ? -30.666 -23.306 -2.345 1.00 93.81 364 ALA A O 1
ATOM 2893 N N . ASN A 1 365 ? -31.276 -21.483 -3.496 1.00 92.94 365 ASN A N 1
ATOM 2894 C CA . ASN A 1 365 ? -32.168 -20.920 -2.483 1.00 92.94 365 ASN A CA 1
ATOM 2895 C C . ASN A 1 365 ? -33.566 -20.642 -3.076 1.00 92.94 365 ASN A C 1
ATOM 2897 O O . ASN A 1 365 ? -33.945 -19.477 -3.236 1.00 92.94 365 ASN A O 1
ATOM 2901 N N . PRO A 1 366 ? -34.369 -21.686 -3.361 1.00 89.69 366 PRO A N 1
ATOM 2902 C CA . PRO A 1 366 ? -35.653 -21.550 -4.063 1.00 89.69 366 PRO A CA 1
ATOM 2903 C C . PRO A 1 366 ? -36.687 -20.696 -3.308 1.00 89.69 366 PRO A C 1
ATOM 2905 O O . PRO A 1 366 ? -37.552 -20.078 -3.921 1.00 89.69 366 PRO A O 1
ATOM 2908 N N . ASN A 1 367 ? -36.555 -20.573 -1.982 1.00 89.44 367 ASN A N 1
ATOM 2909 C CA . ASN A 1 367 ? -37.407 -19.718 -1.140 1.00 89.44 367 ASN A CA 1
ATOM 2910 C C . ASN A 1 367 ? -37.076 -18.213 -1.234 1.00 89.44 367 ASN A C 1
ATOM 2912 O O . ASN A 1 367 ? -37.648 -17.395 -0.498 1.00 89.44 367 ASN A O 1
ATOM 2916 N N . GLY A 1 368 ? -36.140 -17.852 -2.112 1.00 90.56 368 GLY A N 1
ATOM 2917 C CA . GLY A 1 368 ? -35.685 -16.494 -2.350 1.00 90.56 368 GLY A CA 1
ATOM 2918 C C . GLY A 1 368 ? -34.826 -15.933 -1.221 1.00 90.56 368 GLY A C 1
ATOM 2919 O O . GLY A 1 368 ? -34.958 -16.283 -0.044 1.00 90.56 368 GLY A O 1
ATOM 2920 N N . LEU A 1 369 ? -33.938 -15.008 -1.579 1.00 92.19 369 LEU A N 1
ATOM 2921 C CA . LEU A 1 369 ? -33.006 -14.379 -0.645 1.00 92.19 369 LEU A CA 1
ATOM 2922 C C . LEU A 1 369 ? -33.291 -12.891 -0.486 1.00 92.19 369 LEU A C 1
ATOM 2924 O O . LEU A 1 369 ? -33.618 -12.188 -1.440 1.00 92.19 369 LEU A O 1
ATOM 2928 N N . ARG A 1 370 ? -33.118 -12.387 0.739 1.00 90.56 370 ARG A N 1
ATOM 2929 C CA . ARG A 1 370 ? -33.064 -10.942 0.998 1.00 90.56 370 ARG A CA 1
ATOM 2930 C C . ARG A 1 370 ? -31.751 -10.368 0.474 1.00 90.56 370 ARG A C 1
ATOM 2932 O O . ARG A 1 370 ? -30.744 -11.069 0.445 1.00 90.56 370 ARG A O 1
ATOM 2939 N N . TYR A 1 371 ? -31.748 -9.071 0.164 1.00 87.62 371 TYR A N 1
ATOM 2940 C CA . TYR A 1 371 ? -30.573 -8.368 -0.367 1.00 87.62 371 TYR A CA 1
ATOM 2941 C C . TYR A 1 371 ? -29.290 -8.638 0.436 1.00 87.62 371 TYR A C 1
ATOM 2943 O O . TYR A 1 371 ? -28.302 -9.064 -0.145 1.00 87.62 371 TYR A O 1
ATOM 2951 N N . ASN A 1 372 ? -29.310 -8.458 1.764 1.00 82.94 372 ASN A N 1
ATOM 2952 C CA . ASN A 1 372 ? -28.114 -8.643 2.601 1.00 82.94 372 ASN A CA 1
ATOM 2953 C C . ASN A 1 372 ? -27.589 -10.082 2.543 1.00 82.94 372 ASN A C 1
ATOM 2955 O O . ASN A 1 372 ? -26.395 -10.284 2.374 1.00 82.94 372 ASN A O 1
ATOM 2959 N N . ARG A 1 373 ? -28.489 -11.073 2.594 1.00 87.12 373 ARG A N 1
ATOM 2960 C CA . ARG A 1 373 ? -28.122 -12.491 2.487 1.00 87.12 373 ARG A CA 1
ATOM 2961 C C . ARG A 1 373 ? -27.569 -12.824 1.110 1.00 87.12 373 ARG A C 1
ATOM 2963 O O . ARG A 1 373 ? -26.591 -13.552 1.024 1.00 87.12 373 ARG A O 1
ATOM 2970 N N . LEU A 1 374 ? -28.160 -12.284 0.046 1.00 87.38 374 LEU A N 1
ATOM 2971 C CA . LEU A 1 374 ? -27.630 -12.447 -1.304 1.00 87.38 374 LEU A CA 1
ATOM 2972 C C . LEU A 1 374 ? -26.219 -11.849 -1.398 1.00 87.38 374 LEU A C 1
ATOM 2974 O O . LEU A 1 374 ? -25.305 -12.524 -1.849 1.00 87.38 374 LEU A O 1
ATOM 2978 N N . SER A 1 375 ? -26.040 -10.624 -0.897 1.00 85.12 375 SER A N 1
ATOM 2979 C CA . SER A 1 375 ? -24.763 -9.902 -0.858 1.00 85.12 375 SER A CA 1
ATOM 2980 C C . SER A 1 375 ? -23.681 -10.666 -0.080 1.00 85.12 375 SER A C 1
ATOM 2982 O O . SER A 1 375 ? -22.558 -10.785 -0.562 1.00 85.12 375 SER A O 1
ATOM 2984 N N . GLU A 1 376 ? -24.029 -11.228 1.083 1.00 84.31 376 GLU A N 1
ATOM 2985 C CA . GLU A 1 376 ? -23.165 -12.105 1.888 1.00 84.31 376 GLU A CA 1
ATOM 2986 C C . GLU A 1 376 ? -22.770 -13.372 1.120 1.00 84.31 376 GLU A C 1
ATOM 2988 O O . GLU A 1 376 ? -21.590 -13.697 1.055 1.00 84.31 376 GLU A O 1
ATOM 2993 N N . ASN A 1 377 ? -23.734 -14.060 0.496 1.00 84.25 377 ASN A N 1
ATOM 2994 C CA . ASN A 1 377 ? -23.481 -15.316 -0.219 1.00 84.25 377 ASN A CA 1
ATOM 2995 C C . ASN A 1 377 ? -22.583 -15.138 -1.448 1.00 84.25 377 ASN A C 1
ATOM 2997 O O . ASN A 1 377 ? -21.810 -16.033 -1.774 1.00 84.25 377 ASN A O 1
ATOM 3001 N N . VAL A 1 378 ? -22.665 -13.990 -2.125 1.00 85.19 378 VAL A N 1
ATOM 3002 C CA . VAL A 1 378 ? -21.751 -13.663 -3.230 1.00 85.19 378 VAL A CA 1
ATOM 3003 C C . VAL A 1 378 ? -20.521 -12.878 -2.762 1.00 85.19 378 VAL A C 1
ATOM 3005 O O . VAL A 1 378 ? -19.763 -12.371 -3.586 1.00 85.19 378 VAL A O 1
ATOM 3008 N N . SER A 1 379 ? -20.293 -12.739 -1.453 1.00 81.38 379 SER A N 1
ATOM 3009 C CA . SER A 1 379 ? -19.140 -12.030 -0.880 1.00 81.38 379 SER A CA 1
ATOM 3010 C C . SER A 1 379 ? -18.937 -10.625 -1.467 1.00 81.38 379 SER A C 1
ATOM 3012 O O . SER A 1 379 ? -17.818 -10.226 -1.796 1.00 81.38 379 SER A O 1
ATOM 3014 N N . LEU A 1 380 ? -20.021 -9.873 -1.671 1.00 76.75 380 LEU A N 1
ATOM 3015 C CA . LEU A 1 380 ? -19.989 -8.491 -2.158 1.00 76.75 380 LEU A CA 1
ATOM 3016 C C . LEU A 1 380 ? -20.689 -7.570 -1.173 1.00 76.75 380 LEU A C 1
ATOM 3018 O O . LEU A 1 380 ? -21.688 -7.929 -0.565 1.00 76.75 380 LEU A O 1
ATOM 3022 N N . ARG A 1 381 ? -20.201 -6.333 -1.053 1.00 70.31 381 ARG A N 1
ATOM 3023 C CA . ARG A 1 381 ? -20.880 -5.299 -0.257 1.00 70.31 381 ARG A CA 1
ATOM 3024 C C . ARG A 1 381 ? -22.119 -4.749 -0.968 1.00 70.31 381 ARG A C 1
ATOM 3026 O O . ARG A 1 381 ? -23.093 -4.374 -0.320 1.00 70.31 381 ARG A O 1
ATOM 3033 N N . HIS A 1 382 ? -22.069 -4.686 -2.300 1.00 77.31 382 HIS A N 1
ATOM 3034 C CA . HIS A 1 382 ? -23.159 -4.182 -3.123 1.00 77.31 382 HIS A CA 1
ATOM 3035 C C . HIS A 1 382 ? -23.364 -5.048 -4.365 1.00 77.31 382 HIS A C 1
ATOM 3037 O O . HIS A 1 382 ? -22.457 -5.180 -5.181 1.00 77.31 382 HIS A O 1
ATOM 3043 N N . VAL A 1 383 ? -24.573 -5.589 -4.523 1.00 85.38 383 VAL A N 1
ATOM 3044 C CA . VAL A 1 383 ? -24.997 -6.379 -5.696 1.00 85.38 383 VAL A CA 1
ATOM 3045 C C . VAL A 1 383 ? -26.047 -5.653 -6.538 1.00 85.38 383 VAL A C 1
ATOM 3047 O O . VAL A 1 383 ? -26.568 -6.206 -7.498 1.00 85.38 383 VAL A O 1
ATOM 3050 N N . THR A 1 384 ? -26.364 -4.402 -6.193 1.00 85.69 384 THR A N 1
ATOM 3051 C CA . THR A 1 384 ? -27.481 -3.636 -6.763 1.00 85.69 384 THR A CA 1
ATOM 3052 C C . THR A 1 384 ? -27.454 -3.551 -8.284 1.00 85.69 384 THR A C 1
ATOM 3054 O O . THR A 1 384 ? -28.495 -3.709 -8.912 1.00 85.69 384 THR A O 1
ATOM 3057 N N . PHE A 1 385 ? -26.288 -3.282 -8.878 1.00 85.06 385 PHE A N 1
ATOM 3058 C CA . PHE A 1 385 ? -26.180 -3.078 -10.321 1.00 85.06 385 PHE A CA 1
ATOM 3059 C C . PHE A 1 385 ? -26.342 -4.393 -11.109 1.00 85.06 385 PHE A C 1
ATOM 3061 O O . PHE A 1 385 ? -27.293 -4.463 -11.887 1.00 85.06 385 PHE A O 1
ATOM 3068 N N . PRO A 1 386 ? -25.569 -5.467 -10.831 1.00 88.25 386 PRO A N 1
ATOM 3069 C CA . PRO A 1 386 ? -25.792 -6.777 -11.456 1.00 88.25 386 PRO A CA 1
ATOM 3070 C C . PRO A 1 386 ? -27.219 -7.304 -11.255 1.00 88.25 386 PRO A C 1
ATOM 3072 O O . PRO A 1 386 ? -27.839 -7.835 -12.172 1.00 88.25 386 PRO A O 1
ATOM 3075 N N . LEU A 1 387 ? -27.780 -7.112 -10.057 1.00 89.81 387 LEU A N 1
ATOM 3076 C CA . LEU A 1 387 ? -29.134 -7.554 -9.734 1.00 89.81 387 LEU A CA 1
ATOM 3077 C C . LEU A 1 387 ? -30.200 -6.774 -10.515 1.00 89.81 387 LEU A C 1
ATOM 3079 O O . LEU A 1 387 ? -31.193 -7.355 -10.940 1.00 89.81 387 LEU A O 1
ATOM 3083 N N . ARG A 1 388 ? -29.999 -5.468 -10.736 1.00 91.19 388 ARG A N 1
ATOM 3084 C CA . ARG A 1 388 ? -30.893 -4.645 -11.563 1.00 91.19 388 ARG A CA 1
ATOM 3085 C C . ARG A 1 388 ? -30.901 -5.119 -13.013 1.00 91.19 388 ARG A C 1
ATOM 3087 O O . ARG A 1 388 ? -31.971 -5.164 -13.605 1.00 91.19 388 ARG A O 1
ATOM 3094 N N . GLU A 1 389 ? -29.745 -5.470 -13.567 1.00 91.75 389 GLU A N 1
ATOM 3095 C CA . GLU A 1 389 ? -29.641 -6.003 -14.932 1.00 91.75 389 GLU A CA 1
ATOM 3096 C C . GLU A 1 389 ? -30.402 -7.330 -15.068 1.00 91.75 389 GLU A C 1
ATOM 3098 O O . GLU A 1 389 ? -31.214 -7.473 -15.980 1.00 91.75 389 GLU A O 1
ATOM 3103 N N . LEU A 1 390 ? -30.240 -8.247 -14.107 1.00 94.75 390 LEU A N 1
ATOM 3104 C CA . LEU A 1 390 ? -30.971 -9.522 -14.076 1.00 94.75 390 LEU A CA 1
ATOM 3105 C C . LEU A 1 390 ? -32.490 -9.356 -13.940 1.00 94.75 390 LEU A C 1
ATOM 3107 O O . LEU A 1 390 ? -33.247 -10.128 -14.529 1.00 94.75 390 LEU A O 1
ATOM 3111 N N . ILE A 1 391 ? -32.941 -8.354 -13.178 1.00 93.88 391 ILE A N 1
ATOM 3112 C CA . ILE A 1 391 ? -34.367 -8.028 -13.044 1.00 93.88 391 ILE A CA 1
ATOM 3113 C C . ILE A 1 391 ? -34.915 -7.454 -14.351 1.00 93.88 391 ILE A C 1
ATOM 3115 O O . ILE A 1 391 ? -35.963 -7.893 -14.816 1.00 93.88 391 ILE A O 1
ATOM 3119 N N . SER A 1 392 ? -34.204 -6.505 -14.965 1.00 91.94 392 SER A N 1
ATOM 3120 C CA . SER A 1 392 ? -34.601 -5.922 -16.254 1.00 91.94 392 SER A CA 1
ATOM 3121 C C . SER A 1 392 ? -34.657 -6.968 -17.370 1.00 91.94 392 SER A C 1
ATOM 3123 O O . SER A 1 392 ? -35.506 -6.871 -18.248 1.00 91.94 392 SER A O 1
ATOM 3125 N N . ALA A 1 393 ? -33.780 -7.975 -17.323 1.00 93.19 393 ALA A N 1
ATOM 3126 C CA . ALA A 1 393 ? -33.766 -9.098 -18.258 1.00 93.19 393 ALA A CA 1
ATOM 3127 C C . ALA A 1 393 ? -34.850 -10.159 -17.974 1.00 93.19 393 ALA A C 1
ATOM 3129 O O . ALA A 1 393 ? -34.961 -11.126 -18.721 1.00 93.19 393 ALA A O 1
ATOM 3130 N N . GLY A 1 394 ? -35.624 -10.024 -16.891 1.00 93.12 394 GLY A N 1
ATOM 3131 C CA . GLY A 1 394 ? -36.655 -10.993 -16.512 1.00 93.12 394 GLY A CA 1
ATOM 3132 C C . GLY A 1 394 ? -36.117 -12.327 -15.980 1.00 93.12 394 GLY A C 1
ATOM 3133 O O . GLY A 1 394 ? -36.886 -13.272 -15.849 1.00 93.12 394 GLY A O 1
ATOM 3134 N N . ILE A 1 395 ? -34.824 -12.420 -15.653 1.00 95.19 395 ILE A N 1
ATOM 3135 C CA . ILE A 1 395 ? -34.183 -13.639 -15.120 1.00 95.19 395 ILE A CA 1
ATOM 3136 C C . ILE A 1 395 ? -34.417 -13.762 -13.608 1.00 95.19 395 ILE A C 1
ATOM 3138 O O . ILE A 1 395 ? -34.559 -14.857 -13.069 1.00 95.19 395 ILE A O 1
ATOM 3142 N N . VAL A 1 396 ? -34.456 -12.627 -12.908 1.00 95.81 396 VAL A N 1
ATOM 3143 C CA . VAL A 1 396 ? -34.709 -12.554 -11.465 1.00 95.81 396 VAL A CA 1
ATOM 3144 C C . VAL A 1 396 ? -35.966 -11.734 -11.227 1.00 95.81 396 VAL A C 1
ATOM 3146 O O . VAL A 1 396 ? -36.067 -10.603 -11.699 1.00 95.81 396 VAL A O 1
ATOM 3149 N N . ARG A 1 397 ? -36.902 -12.250 -10.429 1.00 94.25 397 ARG A N 1
ATOM 3150 C CA . ARG A 1 397 ? -38.037 -11.462 -9.931 1.00 94.25 397 ARG A CA 1
ATOM 3151 C C . ARG A 1 397 ? -37.810 -10.995 -8.504 1.00 94.25 397 ARG A C 1
ATOM 3153 O O . ARG A 1 397 ? -37.087 -11.603 -7.713 1.00 94.25 397 ARG A O 1
ATOM 3160 N N . LYS A 1 398 ? -38.457 -9.883 -8.178 1.00 91.88 398 LYS A N 1
ATOM 3161 C CA . LYS A 1 398 ? -38.411 -9.232 -6.873 1.00 91.88 398 LYS A CA 1
ATOM 3162 C C . LYS A 1 398 ? -39.816 -9.214 -6.283 1.00 91.88 398 LYS A C 1
ATOM 3164 O O . LYS A 1 398 ? -40.711 -8.640 -6.894 1.00 91.88 398 LYS A O 1
ATOM 3169 N N . GLU A 1 399 ? -39.986 -9.751 -5.080 1.00 91.38 399 GLU A N 1
ATOM 3170 C CA . GLU A 1 399 ? -41.267 -9.728 -4.362 1.00 91.38 399 GLU A CA 1
ATOM 3171 C C . GLU A 1 399 ? -41.150 -9.064 -2.992 1.00 91.38 399 GLU A C 1
ATOM 3173 O O . GLU A 1 399 ? -40.095 -9.081 -2.355 1.00 91.38 399 GLU A O 1
ATOM 3178 N N . GLY A 1 400 ? -42.258 -8.480 -2.535 1.00 82.00 400 GLY A N 1
ATOM 3179 C CA . GLY A 1 400 ? -42.367 -7.802 -1.244 1.00 82.00 400 GLY A CA 1
ATOM 3180 C C . GLY A 1 400 ? -42.256 -6.276 -1.322 1.00 82.00 400 GLY A C 1
ATOM 3181 O O . GLY A 1 400 ? -41.861 -5.691 -2.333 1.00 82.00 400 GLY A O 1
ATOM 3182 N N . LYS A 1 401 ? -42.625 -5.608 -0.221 1.00 67.31 401 LYS A N 1
ATOM 3183 C CA . LYS A 1 401 ? -42.572 -4.144 -0.075 1.00 67.31 401 LYS A CA 1
ATOM 3184 C C . LYS A 1 401 ? -41.451 -3.737 0.888 1.00 67.31 401 LYS A C 1
ATOM 3186 O O . LYS A 1 401 ? -41.241 -4.361 1.925 1.00 67.31 401 LYS A O 1
ATOM 3191 N N . SER A 1 402 ? -40.764 -2.638 0.571 1.00 65.19 402 SER A N 1
ATOM 3192 C CA . SER A 1 402 ? -39.781 -1.983 1.450 1.00 65.19 402 SER A CA 1
ATOM 3193 C C . SER A 1 402 ? -38.678 -2.928 1.980 1.00 65.19 402 SER A C 1
ATOM 3195 O O . SER A 1 402 ? -37.877 -3.425 1.192 1.00 65.19 402 SER A O 1
ATOM 3197 N N . LYS A 1 403 ? -38.598 -3.165 3.298 1.00 55.31 403 LYS A N 1
ATOM 3198 C CA . LYS A 1 403 ? -37.512 -3.908 3.966 1.00 55.31 403 LYS A CA 1
ATOM 3199 C C . LYS A 1 403 ? -37.625 -5.437 3.876 1.00 55.31 403 LYS A C 1
ATOM 3201 O O . LYS A 1 403 ? -36.690 -6.128 4.270 1.00 55.31 403 LYS A O 1
ATOM 3206 N N . GLU A 1 404 ? -38.727 -5.973 3.351 1.00 71.44 404 GLU A N 1
ATOM 3207 C CA . GLU A 1 404 ? -38.949 -7.426 3.242 1.00 71.44 404 GLU A CA 1
ATOM 3208 C C . GLU A 1 404 ? -38.705 -7.994 1.845 1.00 71.44 404 GLU A C 1
ATOM 3210 O O . GLU A 1 404 ? -39.036 -9.145 1.572 1.00 71.44 404 GLU A O 1
ATOM 3215 N N . VAL A 1 405 ? -38.096 -7.198 0.969 1.00 86.19 405 VAL A N 1
ATOM 3216 C CA . VAL A 1 405 ? -37.825 -7.593 -0.409 1.00 86.19 405 VAL A CA 1
ATOM 3217 C C . VAL A 1 405 ? -36.991 -8.874 -0.469 1.00 86.19 405 VAL A C 1
ATOM 3219 O O . VAL A 1 405 ? -35.873 -8.931 0.061 1.00 86.19 405 VAL A O 1
ATOM 3222 N N . ARG A 1 406 ? -37.521 -9.866 -1.185 1.00 92.44 406 ARG A N 1
ATOM 3223 C CA . ARG A 1 406 ? -36.827 -11.096 -1.563 1.00 92.44 406 ARG A CA 1
ATOM 3224 C C . ARG A 1 406 ? -36.670 -11.169 -3.076 1.00 92.44 406 ARG A C 1
ATOM 3226 O O . ARG A 1 406 ? -37.517 -10.690 -3.830 1.00 92.44 406 ARG A O 1
ATOM 3233 N N . TYR A 1 407 ? -35.561 -11.758 -3.494 1.00 93.88 407 TYR A N 1
ATOM 3234 C CA . TYR A 1 407 ? -35.227 -12.003 -4.888 1.00 93.88 407 TYR A CA 1
ATOM 3235 C C . TYR A 1 407 ? -35.322 -13.496 -5.161 1.00 93.88 407 TYR A C 1
ATOM 3237 O O . TYR A 1 407 ? -34.869 -14.296 -4.340 1.00 93.88 407 TYR A O 1
ATOM 3245 N N . TYR A 1 408 ? -35.902 -13.843 -6.303 1.00 94.75 408 TYR A N 1
ATOM 3246 C CA . TYR A 1 408 ? -36.138 -15.211 -6.744 1.00 94.75 408 TYR A CA 1
ATOM 3247 C C . TYR A 1 408 ? -35.631 -15.364 -8.167 1.00 94.75 408 TYR A C 1
ATOM 3249 O O . TYR A 1 408 ? -35.726 -14.427 -8.961 1.00 94.75 408 TYR A O 1
ATOM 3257 N N . LEU A 1 409 ? -35.126 -16.548 -8.491 1.00 94.62 409 LEU A N 1
ATOM 3258 C CA . LEU A 1 409 ? -34.950 -16.926 -9.885 1.00 94.62 409 LEU A CA 1
ATOM 3259 C C . LEU A 1 409 ? -36.343 -17.141 -10.500 1.00 94.62 409 LEU A C 1
ATOM 3261 O O . LEU A 1 409 ? -37.214 -17.699 -9.824 1.00 94.62 409 LEU A O 1
ATOM 3265 N N . ASN A 1 410 ? -36.559 -16.629 -11.712 1.00 87.94 410 ASN A N 1
ATOM 3266 C CA . ASN A 1 410 ? -37.792 -16.881 -12.461 1.00 87.94 410 ASN A CA 1
ATOM 3267 C C . ASN A 1 410 ? -37.867 -18.307 -12.995 1.00 87.94 410 ASN A C 1
ATOM 3269 O O . ASN A 1 410 ? -36.795 -18.875 -13.314 1.00 87.94 410 ASN A O 1
#

Mean predicted aligned error: 13.39 Å

Radius of gyration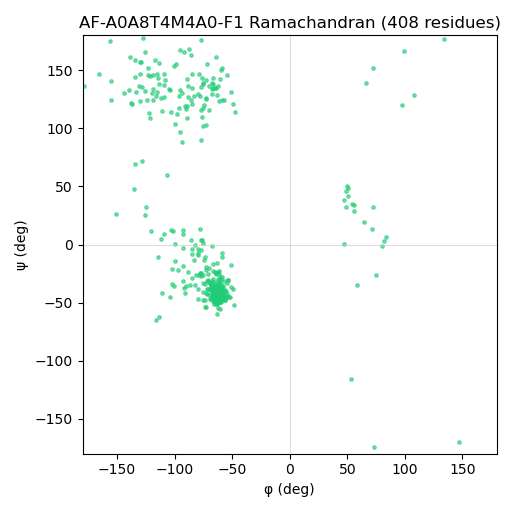: 27.94 Å; Cα contacts (8 Å, |Δi|>4): 618; chains: 1; bounding box: 72×42×83 Å

Nearest PDB structures (foldseek):
  6hk6-assembly2_F  TM=7.671E-01  e=4.233E-01  Homo sapiens
  7vbt-assembly1_B  TM=7.719E-01  e=6.496E-01  Homo sapiens
  6fdm-assembly1_A  TM=6.408E-01  e=3.033E-01  Homo sapiens
  2eth-assembly1_A  TM=4.606E-01  e=1.015E-01  Thermotoga maritima
  2nyx-assembly2_D  TM=4.342E-01  e=9.971E-01  Mycobacterium tuberculosis H37Rv

Sequence (410 aa):
MGIKYQSTNQSFPEESEARLEAILNSFNAELKTATFLFLEDSPKSGFSFRDDVSEVVLTDKQLNPQVFTAYCQRSLVPRGMAYETVINRARKFPASAFGYSITEAGKKYGQPIAALTLDYVVKNNISMFSILGSANTNGKTNSPLNRVKILKKANEGTFRDSDLSQEVNWGISSNISKNHLIPLSKIDFIKTESCGELNGPLTTYFWIPGKDPEKVKVIDGYLTKARIIAAKIKEIETSDNFKLAETVNLRPQEIKKILNGLEKQGFIKSKGRWTDERKSENVLLIKGKKFLDEYVSRVENCLADGPVLGELTEFYNYLKNTNDGQLMKDYLNKSTQLYIEASPHLNYRSSLKVQEEIIKCLKANPNGLRYNRLSENVSLRHVTFPLRELISAGIVRKEGKSKEVRYYLN